Protein 7LHU (pdb70)

Structure (mmCIF, N/CA/C/O backbone):
data_7LHU
#
_entry.id   7LHU
#
_cell.length_a   77.700
_cell.length_b   77.700
_cell.length_c   206.363
_cell.angle_alpha   90.000
_cell.angle_beta   90.000
_cell.angle_gamma   90.000
#
_symmetry.space_group_name_H-M   'P 43 21 2'
#
loop_
_entity.id
_entity.type
_entity.pdbx_description
1 polymer 'Phosphoadenosine phosphosulfate reductase'
2 non-polymer 'IRON/SULFUR CLUSTER'
3 non-polymer '2-(N-MORPHOLINO)-ETHANESULFONIC ACID'
4 non-polymer 'ADENOSINE MONOPHOSPHATE'
5 water water
#
loop_
_atom_site.group_PDB
_atom_site.id
_atom_site.type_symbol
_atom_site.label_atom_id
_atom_site.label_alt_id
_atom_site.label_comp_id
_atom_site.label_asym_id
_atom_site.label_entity_id
_atom_site.label_seq_id
_atom_site.pdbx_PDB_ins_code
_atom_site.Cartn_x
_atom_site.Cartn_y
_atom_site.Cartn_z
_atom_site.occupancy
_atom_site.B_iso_or_equiv
_atom_site.auth_seq_id
_atom_site.auth_comp_id
_atom_site.auth_asym_id
_atom_site.auth_atom_id
_atom_site.pdbx_PDB_model_num
ATOM 1 N N . THR A 1 5 ? 103.612 35.911 204.483 1.00 113.45 5 THR A N 1
ATOM 2 C CA . THR A 1 5 ? 104.977 35.403 204.561 1.00 116.34 5 THR A CA 1
ATOM 3 C C . THR A 1 5 ? 105.172 34.567 205.822 1.00 120.00 5 THR A C 1
ATOM 4 O O . THR A 1 5 ? 106.253 34.030 206.062 1.00 123.14 5 THR A O 1
ATOM 6 N N . THR A 1 6 ? 104.113 34.466 206.630 1.00 112.48 6 THR A N 1
ATOM 7 C CA . THR A 1 6 ? 104.151 33.678 207.856 1.00 114.75 6 THR A CA 1
ATOM 8 C C . THR A 1 6 ? 102.856 32.899 208.063 1.00 113.16 6 THR A C 1
ATOM 9 O O . THR A 1 6 ? 102.467 32.627 209.205 1.00 110.31 6 THR A O 1
ATOM 13 N N . ARG A 1 7 ? 102.180 32.532 206.976 1.00 111.46 7 ARG A N 1
ATOM 14 C CA . ARG A 1 7 ? 100.968 31.729 207.034 1.00 107.05 7 ARG A CA 1
ATOM 15 C C . ARG A 1 7 ? 101.080 30.578 206.043 1.00 106.19 7 ARG A C 1
ATOM 16 O O . ARG A 1 7 ? 101.708 30.706 204.988 1.00 107.39 7 ARG A O 1
ATOM 24 N N . LEU A 1 8 ? 100.475 29.448 206.400 1.00 101.13 8 LEU A N 1
ATOM 25 C CA . LEU A 1 8 ? 100.456 28.291 205.519 1.00 97.95 8 LEU A CA 1
ATOM 26 C C . LEU A 1 8 ? 99.656 28.592 204.252 1.00 97.97 8 LEU A C 1
ATOM 27 O O . LEU A 1 8 ? 98.799 29.479 204.217 1.00 96.96 8 LEU A O 1
ATOM 32 N N . THR A 1 9 ? 99.955 27.836 203.198 1.00 98.07 9 THR A N 1
ATOM 33 C CA . THR A 1 9 ? 99.300 28.038 201.913 1.00 95.47 9 THR A CA 1
ATOM 34 C C . THR A 1 9 ? 97.814 27.705 202.010 1.00 95.88 9 THR A C 1
ATOM 35 O O . THR A 1 9 ? 97.388 26.889 202.832 1.00 97.54 9 THR A O 1
ATOM 39 N N . GLU A 1 10 ? 97.023 28.353 201.153 1.00 94.76 10 GLU A N 1
ATOM 40 C CA . GLU A 1 10 ? 95.573 28.166 201.189 1.00 93.34 10 GLU A CA 1
ATOM 41 C C . GLU A 1 10 ? 95.149 26.723 200.946 1.00 93.04 10 GLU A C 1
ATOM 42 O O . GLU A 1 10 ? 94.273 26.233 201.681 1.00 92.28 10 GLU A O 1
ATOM 48 N N . PRO A 1 11 ? 95.688 25.993 199.959 1.00 93.09 11 PRO A N 1
ATOM 49 C CA . PRO A 1 11 ? 95.310 24.573 199.847 1.00 93.55 11 PRO A CA 1
ATOM 50 C C . PRO A 1 11 ? 95.702 23.763 201.069 1.00 92.56 11 PRO A C 1
ATOM 51 O O . PRO A 1 11 ? 94.935 22.896 201.509 1.00 91.70 11 PRO A O 1
ATOM 55 N N . GLN A 1 12 ? 96.883 24.030 201.634 1.00 91.93 12 GLN A N 1
ATOM 56 C CA . GLN A 1 12 ? 97.288 23.352 202.860 1.00 91.97 12 GLN A CA 1
ATOM 57 C C . GLN A 1 12 ? 96.320 23.655 203.995 1.00 90.86 12 GLN A C 1
ATOM 58 O O . GLN A 1 12 ? 95.945 22.758 204.759 1.00 88.86 12 GLN A O 1
ATOM 64 N N . LEU A 1 13 ? 95.895 24.913 204.110 1.00 90.54 13 LEU A N 1
ATOM 65 C CA . LEU A 1 13 ? 94.962 25.285 205.165 1.00 90.08 13 LEU A CA 1
ATOM 66 C C . LEU A 1 13 ? 93.614 24.603 204.969 1.00 91.14 13 LEU A C 1
ATOM 67 O O . LEU A 1 13 ? 92.998 24.145 205.938 1.00 93.32 13 LEU A O 1
ATOM 72 N N . ARG A 1 14 ? 93.147 24.510 203.722 1.00 93.02 14 ARG A N 1
ATOM 73 C CA . ARG A 1 14 ? 91.880 23.836 203.456 1.00 92.55 14 ARG A CA 1
ATOM 74 C C . ARG A 1 14 ? 91.961 22.354 203.794 1.00 91.60 14 ARG A C 1
ATOM 75 O O . ARG A 1 14 ? 91.033 21.794 204.391 1.00 92.10 14 ARG A O 1
ATOM 83 N N . GLU A 1 15 ? 93.066 21.701 203.422 1.00 96.81 15 GLU A N 1
ATOM 84 C CA . GLU A 1 15 ? 93.226 20.286 203.746 1.00 97.90 15 GLU A CA 1
ATOM 85 C C . GLU A 1 15 ? 93.307 20.074 205.253 1.00 98.64 15 GLU A C 1
ATOM 86 O O . GLU A 1 15 ? 92.729 19.116 205.785 1.00 98.11 15 GLU A O 1
ATOM 92 N N . LEU A 1 16 ? 94.016 20.960 205.960 1.00 94.40 16 LEU A N 1
ATOM 93 C CA . LEU A 1 16 ? 94.105 20.842 207.411 1.00 92.94 16 LEU A CA 1
ATOM 94 C C . LEU A 1 16 ? 92.743 21.035 208.062 1.00 92.46 16 LEU A C 1
ATOM 95 O O . LEU A 1 16 ? 92.390 20.313 209.000 1.00 94.32 16 LEU A O 1
ATOM 100 N N . ALA A 1 17 ? 91.960 21.998 207.571 1.00 92.56 17 ALA A N 1
ATOM 101 C CA . ALA A 1 17 ? 90.624 22.210 208.116 1.00 92.86 17 ALA A CA 1
ATOM 102 C C . ALA A 1 17 ? 89.725 21.008 207.857 1.00 94.12 17 ALA A C 1
ATOM 103 O O . ALA A 1 17 ? 88.959 20.596 208.736 1.00 96.12 17 ALA A O 1
ATOM 105 N N . ALA A 1 18 ? 89.813 20.426 206.659 1.00 96.84 18 ALA A N 1
ATOM 106 C CA . ALA A 1 18 ? 89.015 19.243 206.352 1.00 100.43 18 ALA A CA 1
ATOM 107 C C . ALA A 1 18 ? 89.387 18.078 207.261 1.00 102.59 18 ALA A C 1
ATOM 108 O O . ALA A 1 18 ? 88.512 17.400 207.816 1.00 104.27 18 ALA A O 1
ATOM 110 N N . ARG A 1 19 ? 90.690 17.834 207.433 1.00 104.94 19 ARG A N 1
ATOM 111 C CA . ARG A 1 19 ? 91.123 16.739 208.294 1.00 105.59 19 ARG A CA 1
ATOM 112 C C . ARG A 1 19 ? 90.721 16.978 209.744 1.00 105.77 19 ARG A C 1
ATOM 113 O O . ARG A 1 19 ? 90.316 16.044 210.444 1.00 105.55 19 ARG A O 1
ATOM 121 N N . GLY A 1 20 ? 90.823 18.222 210.213 1.00 103.14 20 GLY A N 1
ATOM 122 C CA . GLY A 1 20 ? 90.414 18.518 211.575 1.00 103.72 20 GLY A CA 1
ATOM 123 C C . GLY A 1 20 ? 88.925 18.328 211.790 1.00 105.05 20 GLY A C 1
ATOM 124 O O . GLY A 1 20 ? 88.502 17.791 212.817 1.00 105.53 20 GLY A O 1
ATOM 125 N N . ALA A 1 21 ? 88.110 18.759 210.824 1.00 105.81 21 ALA A N 1
ATOM 126 C CA . ALA A 1 21 ? 86.669 18.568 210.939 1.00 102.82 21 ALA A CA 1
ATOM 127 C C . ALA A 1 21 ? 86.302 17.091 210.897 1.00 102.54 21 ALA A C 1
ATOM 128 O O . ALA A 1 21 ? 85.380 16.655 211.596 1.00 102.71 21 ALA A O 1
ATOM 130 N N . ALA A 1 22 ? 87.018 16.302 210.093 1.00 105.05 22 ALA A N 1
ATOM 131 C CA . ALA A 1 22 ? 86.690 14.885 209.978 1.00 106.70 22 ALA A CA 1
ATOM 132 C C . ALA A 1 22 ? 87.143 14.092 211.199 1.00 106.80 22 ALA A C 1
ATOM 133 O O . ALA A 1 22 ? 86.418 13.210 211.673 1.00 104.26 22 ALA A O 1
ATOM 135 N N . GLU A 1 23 ? 88.334 14.391 211.720 1.00 111.53 23 GLU A N 1
ATOM 136 C CA . GLU A 1 23 ? 88.901 13.604 212.809 1.00 112.18 23 GLU A CA 1
ATOM 137 C C . GLU A 1 23 ? 88.338 13.998 214.170 1.00 110.81 23 GLU A C 1
ATOM 138 O O . GLU A 1 23 ? 88.229 13.146 215.059 1.00 109.75 23 GLU A O 1
ATOM 144 N N . LEU A 1 24 ? 87.965 15.266 214.353 1.00 108.10 24 LEU A N 1
ATOM 145 C CA . LEU A 1 24 ? 87.470 15.755 215.633 1.00 108.07 24 LEU A CA 1
ATOM 146 C C . LEU A 1 24 ? 85.947 15.759 215.700 1.00 108.83 24 LEU A C 1
ATOM 147 O O . LEU A 1 24 ? 85.358 16.582 216.409 1.00 108.45 24 LEU A O 1
ATOM 152 N N . ASP A 1 25 ? 85.297 14.856 214.971 1.00 110.96 25 ASP A N 1
ATOM 153 C CA . ASP A 1 25 ? 83.841 14.809 214.951 1.00 110.64 25 ASP A CA 1
ATOM 154 C C . ASP A 1 25 ? 83.317 14.348 216.306 1.00 110.86 25 ASP A C 1
ATOM 155 O O . ASP A 1 25 ? 83.564 13.211 216.724 1.00 111.99 25 ASP A O 1
ATOM 160 N N . GLY A 1 26 ? 82.600 15.231 216.994 1.00 108.67 26 GLY A N 1
ATOM 161 C CA . GLY A 1 26 ? 82.052 14.891 218.291 1.00 108.23 26 GLY A CA 1
ATOM 162 C C . GLY A 1 26 ? 83.047 14.928 219.427 1.00 110.37 26 GLY A C 1
ATOM 163 O O . GLY A 1 26 ? 82.867 14.218 220.422 1.00 111.38 26 GLY A O 1
ATOM 164 N N . ALA A 1 27 ? 84.096 15.733 219.308 1.00 106.38 27 ALA A N 1
ATOM 165 C CA . ALA A 1 27 ? 85.128 15.821 220.328 1.00 106.80 27 ALA A CA 1
ATOM 166 C C . ALA A 1 27 ? 84.823 16.954 221.303 1.00 107.43 27 ALA A C 1
ATOM 167 O O . ALA A 1 27 ? 84.050 17.870 221.012 1.00 106.06 27 ALA A O 1
ATOM 169 N N . THR A 1 28 ? 85.445 16.879 222.477 1.00 105.02 28 THR A N 1
ATOM 170 C CA . THR A 1 28 ? 85.267 17.916 223.479 1.00 103.77 28 THR A CA 1
ATOM 171 C C . THR A 1 28 ? 86.068 19.162 223.103 1.00 102.95 28 THR A C 1
ATOM 172 O O . THR A 1 28 ? 86.950 19.132 222.242 1.00 102.50 28 THR A O 1
ATOM 176 N N . ALA A 1 29 ? 85.749 20.272 223.775 1.00 100.26 29 ALA A N 1
ATOM 177 C CA . ALA A 1 29 ? 86.420 21.535 223.479 1.00 100.36 29 ALA A CA 1
ATOM 178 C C . ALA A 1 29 ? 87.911 21.456 223.779 1.00 101.19 29 ALA A C 1
ATOM 179 O O . ALA A 1 29 ? 88.737 21.978 223.019 1.00 103.26 29 ALA A O 1
ATOM 181 N N . THR A 1 30 ? 88.275 20.806 224.886 1.00 103.51 30 THR A N 1
ATOM 182 C CA . THR A 1 30 ? 89.685 20.684 225.234 1.00 105.71 30 THR A CA 1
ATOM 183 C C . THR A 1 30 ? 90.437 19.848 224.204 1.00 105.21 30 THR A C 1
ATOM 184 O O . THR A 1 30 ? 91.598 20.137 223.896 1.00 108.24 30 THR A O 1
ATOM 188 N N . ASP A 1 31 ? 89.790 18.820 223.646 1.00 105.38 31 ASP A N 1
ATOM 189 C CA . ASP A 1 31 ? 90.431 18.029 222.598 1.00 107.23 31 ASP A CA 1
ATOM 190 C C . ASP A 1 31 ? 90.680 18.866 221.349 1.00 107.95 31 ASP A C 1
ATOM 191 O O . ASP A 1 31 ? 91.747 18.767 220.729 1.00 109.81 31 ASP A O 1
ATOM 196 N N . MET A 1 32 ? 89.710 19.702 220.971 1.00 102.63 32 MET A N 1
ATOM 197 C CA . MET A 1 32 ? 89.887 20.567 219.810 1.00 99.61 32 MET A CA 1
ATOM 198 C C . MET A 1 32 ? 91.003 21.576 220.043 1.00 102.55 32 MET A C 1
ATOM 199 O O . MET A 1 32 ? 91.805 21.847 219.140 1.00 104.32 32 MET A O 1
ATOM 204 N N . LEU A 1 33 ? 91.081 22.131 221.254 1.00 99.66 33 LEU A N 1
ATOM 205 C CA . LEU A 1 33 ? 92.151 23.077 221.555 1.00 99.53 33 LEU A CA 1
ATOM 206 C C . LEU A 1 33 ? 93.514 22.394 221.561 1.00 100.84 33 LEU A C 1
ATOM 207 O O . LEU A 1 33 ? 94.504 22.973 221.101 1.00 100.07 33 LEU A O 1
ATOM 212 N N . ARG A 1 34 ? 93.587 21.164 222.076 1.00 101.28 34 ARG A N 1
ATOM 213 C CA . ARG A 1 34 ? 94.843 20.422 222.037 1.00 102.53 34 ARG A CA 1
ATOM 214 C C . ARG A 1 34 ? 95.267 20.133 220.603 1.00 104.57 34 ARG A C 1
ATOM 215 O O . ARG A 1 34 ? 96.451 20.241 220.264 1.00 107.59 34 ARG A O 1
ATOM 223 N N . TRP A 1 35 ? 94.312 19.765 219.744 1.00 102.06 35 TRP A N 1
ATOM 224 C CA . TRP A 1 35 ? 94.637 19.543 218.339 1.00 101.08 35 TRP A CA 1
ATOM 225 C C . TRP A 1 35 ? 95.136 20.824 217.682 1.00 102.65 35 TRP A C 1
ATOM 226 O O . TRP A 1 35 ? 96.127 20.806 216.940 1.00 106.48 35 TRP A O 1
ATOM 237 N N . THR A 1 36 ? 94.461 21.946 217.946 1.00 97.81 36 THR A N 1
ATOM 238 C CA . THR A 1 36 ? 94.899 23.224 217.393 1.00 96.56 36 THR A CA 1
ATOM 239 C C . THR A 1 36 ? 96.304 23.578 217.866 1.00 102.16 36 THR A C 1
ATOM 240 O O . THR A 1 36 ? 97.133 24.048 217.077 1.00 106.87 36 THR A O 1
ATOM 244 N N . ASP A 1 37 ? 96.595 23.345 219.148 1.00 99.50 37 ASP A N 1
ATOM 245 C CA . ASP A 1 37 ? 97.913 23.674 219.677 1.00 100.26 37 ASP A CA 1
ATOM 246 C C . ASP A 1 37 ? 98.986 22.775 219.078 1.00 100.20 37 ASP A C 1
ATOM 247 O O . ASP A 1 37 ? 100.091 23.238 218.772 1.00 102.90 37 ASP A O 1
ATOM 252 N N . GLU A 1 38 ? 98.678 21.489 218.896 1.00 98.46 38 GLU A N 1
ATOM 253 C CA . GLU A 1 38 ? 99.667 20.576 218.335 1.00 98.48 38 GLU A CA 1
ATOM 254 C C . GLU A 1 38 ? 99.899 20.846 216.856 1.00 97.77 38 GLU A C 1
ATOM 255 O O . GLU A 1 38 ? 101.000 20.603 216.351 1.00 98.96 38 GLU A O 1
ATOM 257 N N . THR A 1 39 ? 98.891 21.358 216.150 1.00 97.72 39 THR A N 1
ATOM 258 C CA . THR A 1 39 ? 99.041 21.604 214.722 1.00 99.21 39 THR A CA 1
ATOM 259 C C . THR A 1 39 ? 99.629 22.975 214.411 1.00 100.86 39 THR A C 1
ATOM 260 O O . THR A 1 39 ? 100.326 23.123 213.400 1.00 101.86 39 THR A O 1
ATOM 264 N N . PHE A 1 40 ? 99.392 23.978 215.259 1.00 100.94 40 PHE A N 1
ATOM 265 C CA . PHE A 1 40 ? 99.832 25.337 214.963 1.00 100.34 40 PHE A CA 1
ATOM 266 C C . PHE A 1 40 ? 100.649 25.927 216.110 1.00 102.85 40 PHE A C 1
ATOM 267 O O . PHE A 1 40 ? 100.601 27.136 216.354 1.00 101.02 40 PHE A O 1
ATOM 275 N N . GLY A 1 41 ? 101.406 25.090 216.816 1.00 105.37 41 GLY A N 1
ATOM 276 C CA . GLY A 1 41 ? 102.183 25.544 217.954 1.00 105.47 41 GLY A CA 1
ATOM 277 C C . GLY A 1 41 ? 103.439 26.331 217.634 1.00 108.61 41 GLY A C 1
ATOM 278 O O . GLY A 1 41 ? 103.531 27.519 217.958 1.00 112.05 41 GLY A O 1
ATOM 279 N N . ASP A 1 42 ? 104.412 25.686 216.995 1.00 105.88 42 ASP A N 1
ATOM 280 C CA . ASP A 1 42 ? 105.702 26.296 216.719 1.00 107.30 42 ASP A CA 1
ATOM 281 C C . ASP A 1 42 ? 105.779 26.765 215.267 1.00 108.61 42 ASP A C 1
ATOM 282 O O . ASP A 1 42 ? 104.821 26.658 214.496 1.00 107.30 42 ASP A O 1
ATOM 284 N N . ILE A 1 43 ? 106.948 27.289 214.900 1.00 107.35 43 ILE A N 1
ATOM 285 C CA . ILE A 1 43 ? 107.213 27.822 213.564 1.00 106.37 43 ILE A CA 1
ATOM 286 C C . ILE A 1 43 ? 106.194 28.895 213.190 1.00 104.66 43 ILE A C 1
ATOM 287 O O . ILE A 1 43 ? 105.980 29.849 213.938 1.00 102.80 43 ILE A O 1
ATOM 289 N N . TRP A 1 56 ? 106.317 32.915 224.372 1.00 124.96 56 TRP A N 1
ATOM 290 C CA . TRP A 1 56 ? 105.184 32.102 223.947 1.00 125.82 56 TRP A CA 1
ATOM 291 C C . TRP A 1 56 ? 104.293 32.876 222.978 1.00 125.45 56 TRP A C 1
ATOM 292 O O . TRP A 1 56 ? 103.228 32.399 222.583 1.00 122.82 56 TRP A O 1
ATOM 294 N N . THR A 1 57 ? 104.730 34.079 222.610 1.00 126.96 57 THR A N 1
ATOM 295 C CA . THR A 1 57 ? 104.087 34.851 221.556 1.00 125.68 57 THR A CA 1
ATOM 296 C C . THR A 1 57 ? 104.661 34.493 220.186 1.00 126.87 57 THR A C 1
ATOM 297 O O . THR A 1 57 ? 104.375 35.169 219.191 1.00 125.78 57 THR A O 1
ATOM 301 N N . THR A 1 58 ? 105.450 33.419 220.116 1.00 125.41 58 THR A N 1
ATOM 302 C CA . THR A 1 58 ? 105.867 32.817 218.857 1.00 124.45 58 THR A CA 1
ATOM 303 C C . THR A 1 58 ? 104.865 31.779 218.370 1.00 120.55 58 THR A C 1
ATOM 304 O O . THR A 1 58 ? 105.244 30.814 217.692 1.00 116.08 58 THR A O 1
ATOM 308 N N . CYS A 1 59 ? 103.593 31.958 218.711 1.00 116.35 59 CYS A N 1
ATOM 309 C CA . CYS A 1 59 ? 102.534 31.014 218.395 1.00 111.25 59 CYS A CA 1
ATOM 310 C C . CYS A 1 59 ? 101.921 31.337 217.038 1.00 108.27 59 CYS A C 1
ATOM 311 O O . CYS A 1 59 ? 101.966 32.477 216.568 1.00 108.42 59 CYS A O 1
ATOM 314 N N . ASN A 1 60 ? 101.345 30.314 216.406 1.00 104.40 60 ASN A N 1
ATOM 315 C CA . ASN A 1 60 ? 100.761 30.448 215.078 1.00 102.94 60 ASN A CA 1
ATOM 316 C C . ASN A 1 60 ? 99.248 30.254 215.083 1.00 98.45 60 ASN A C 1
ATOM 317 O O . ASN A 1 60 ? 98.663 29.931 214.045 1.00 96.03 60 ASN A O 1
ATOM 322 N N . TYR A 1 61 ? 98.604 30.452 216.230 1.00 100.41 61 TYR A N 1
ATOM 323 C CA . TYR A 1 61 ? 97.151 30.471 216.309 1.00 97.30 61 TYR A CA 1
ATOM 324 C C . TYR A 1 61 ? 96.743 31.370 217.464 1.00 99.40 61 TYR A C 1
ATOM 325 O O . TYR A 1 61 ? 97.431 31.429 218.487 1.00 104.68 61 TYR A O 1
ATOM 334 N N . VAL A 1 62 ? 95.625 32.075 217.291 1.00 98.55 62 VAL A N 1
ATOM 335 C CA . VAL A 1 62 ? 95.187 33.089 218.238 1.00 98.68 62 VAL A CA 1
ATOM 336 C C . VAL A 1 62 ? 93.733 32.822 218.608 1.00 98.12 62 VAL A C 1
ATOM 337 O O . VAL A 1 62 ? 92.997 32.142 217.891 1.00 95.99 62 VAL A O 1
ATOM 341 N N . VAL A 1 63 ? 93.328 33.368 219.753 1.00 98.95 63 VAL A N 1
ATOM 342 C CA . VAL A 1 63 ? 91.976 33.220 220.273 1.00 95.00 63 VAL A CA 1
ATOM 343 C C . VAL A 1 63 ? 91.314 34.590 220.293 1.00 94.91 63 VAL A C 1
ATOM 344 O O . VAL A 1 63 ? 91.965 35.599 220.581 1.00 98.26 63 VAL A O 1
ATOM 348 N N . ALA A 1 64 ? 90.021 34.627 219.980 1.00 94.42 64 ALA A N 1
ATOM 349 C CA . ALA A 1 64 ? 89.248 35.861 219.964 1.00 95.22 64 ALA A CA 1
ATOM 350 C C . ALA A 1 64 ? 88.149 35.776 221.011 1.00 97.37 64 ALA A C 1
ATOM 351 O O . ALA A 1 64 ? 87.373 34.814 221.023 1.00 99.78 64 ALA A O 1
ATOM 353 N N . SER A 1 65 ? 88.083 36.779 221.885 1.00 97.64 65 SER A N 1
ATOM 354 C CA . SER A 1 65 ? 87.103 36.802 222.963 1.00 99.14 65 SER A CA 1
ATOM 355 C C . SER A 1 65 ? 86.515 38.198 223.090 1.00 98.19 65 SER A C 1
ATOM 356 O O . SER A 1 65 ? 87.255 39.185 223.117 1.00 99.02 65 SER A O 1
ATOM 359 N N . ASN A 1 66 ? 85.187 38.275 223.182 1.00 96.16 66 ASN A N 1
ATOM 360 C CA . ASN A 1 66 ? 84.491 39.544 223.349 1.00 95.42 66 ASN A CA 1
ATOM 361 C C . ASN A 1 66 ? 84.485 40.029 224.794 1.00 97.16 66 ASN A C 1
ATOM 362 O O . ASN A 1 66 ? 83.801 41.014 225.096 1.00 99.21 66 ASN A O 1
ATOM 367 N N . MET A 1 67 ? 85.219 39.353 225.680 1.00 95.54 67 MET A N 1
ATOM 368 C CA . MET A 1 67 ? 85.350 39.738 227.086 1.00 95.35 67 MET A CA 1
ATOM 369 C C . MET A 1 67 ? 84.009 39.722 227.815 1.00 96.19 67 MET A C 1
ATOM 370 O O . MET A 1 67 ? 83.761 40.543 228.701 1.00 97.49 67 MET A O 1
ATOM 375 N N . ALA A 1 68 ? 83.134 38.788 227.446 1.00 96.90 68 ALA A N 1
ATOM 376 C CA . ALA A 1 68 ? 81.910 38.557 228.202 1.00 98.79 68 ALA A CA 1
ATOM 377 C C . ALA A 1 68 ? 82.111 37.551 229.326 1.00 100.74 68 ALA A C 1
ATOM 378 O O . ALA A 1 68 ? 81.423 37.629 230.351 1.00 102.05 68 ALA A O 1
ATOM 380 N N . ASP A 1 69 ? 83.040 36.614 229.153 1.00 101.07 69 ASP A N 1
ATOM 381 C CA . ASP A 1 69 ? 83.410 35.652 230.181 1.00 98.18 69 ASP A CA 1
ATOM 382 C C . ASP A 1 69 ? 84.724 35.008 229.767 1.00 98.86 69 ASP A C 1
ATOM 383 O O . ASP A 1 69 ? 85.112 35.051 228.596 1.00 100.46 69 ASP A O 1
ATOM 388 N N . ALA A 1 70 ? 85.402 34.404 230.742 1.00 95.48 70 ALA A N 1
ATOM 389 C CA . ALA A 1 70 ? 86.719 33.819 230.525 1.00 95.46 70 ALA A CA 1
ATOM 390 C C . ALA A 1 70 ? 86.670 32.304 230.357 1.00 95.67 70 ALA A C 1
ATOM 391 O O . ALA A 1 70 ? 87.614 31.610 230.745 1.00 95.29 70 ALA A O 1
ATOM 393 N N . VAL A 1 71 ? 85.588 31.774 229.784 1.00 95.34 71 VAL A N 1
ATOM 394 C CA . VAL A 1 71 ? 85.483 30.330 229.582 1.00 92.67 71 VAL A CA 1
ATOM 395 C C . VAL A 1 71 ? 86.495 29.862 228.542 1.00 97.16 71 VAL A C 1
ATOM 396 O O . VAL A 1 71 ? 87.376 29.039 228.826 1.00 98.14 71 VAL A O 1
ATOM 400 N N . LEU A 1 72 ? 86.375 30.380 227.317 1.00 97.05 72 LEU A N 1
ATOM 401 C CA . LEU A 1 72 ? 87.312 30.017 226.261 1.00 94.92 72 LEU A CA 1
ATOM 402 C C . LEU A 1 72 ? 88.734 30.426 226.620 1.00 93.57 72 LEU A C 1
ATOM 403 O O . LEU A 1 72 ? 89.693 29.715 226.298 1.00 94.68 72 LEU A O 1
ATOM 408 N N . VAL A 1 73 ? 88.887 31.562 227.303 1.00 87.47 73 VAL A N 1
ATOM 409 C CA . VAL A 1 73 ? 90.217 32.015 227.702 1.00 91.67 73 VAL A CA 1
ATOM 410 C C . VAL A 1 73 ? 90.835 31.033 228.690 1.00 96.11 73 VAL A C 1
ATOM 411 O O . VAL A 1 73 ? 92.009 30.661 228.571 1.00 98.35 73 VAL A O 1
ATOM 415 N N . ASP A 1 74 ? 90.050 30.598 229.679 1.00 97.88 74 ASP A N 1
ATOM 416 C CA . ASP A 1 74 ? 90.555 29.630 230.649 1.00 99.88 74 ASP A CA 1
ATOM 417 C C . ASP A 1 74 ? 90.906 28.310 229.978 1.00 97.93 74 ASP A C 1
ATOM 418 O O . ASP A 1 74 ? 91.936 27.702 230.293 1.00 101.59 74 ASP A O 1
ATOM 423 N N . LEU A 1 75 ? 90.066 27.851 229.047 1.00 96.54 75 LEU A N 1
ATOM 424 C CA . LEU A 1 75 ? 90.353 26.601 228.350 1.00 97.50 75 LEU A CA 1
ATOM 425 C C . LEU A 1 75 ? 91.650 26.703 227.551 1.00 99.83 75 LEU A C 1
ATOM 426 O O . LEU A 1 75 ? 92.513 25.817 227.625 1.00 99.34 75 LEU A O 1
ATOM 431 N N . ALA A 1 76 ? 91.812 27.792 226.795 1.00 96.85 76 ALA A N 1
ATOM 432 C CA . ALA A 1 76 ? 93.011 27.960 225.981 1.00 96.70 76 ALA A CA 1
ATOM 433 C C . ALA A 1 76 ? 94.258 28.098 226.846 1.00 100.12 76 ALA A C 1
ATOM 434 O O . ALA A 1 76 ? 95.328 27.597 226.482 1.00 103.13 76 ALA A O 1
ATOM 436 N N . ALA A 1 77 ? 94.143 28.769 227.996 1.00 98.32 77 ALA A N 1
ATOM 437 C CA . ALA A 1 77 ? 95.295 28.898 228.881 1.00 99.98 77 ALA A CA 1
ATOM 438 C C . ALA A 1 77 ? 95.637 27.575 229.554 1.00 99.26 77 ALA A C 1
ATOM 439 O O . ALA A 1 77 ? 96.815 27.300 229.812 1.00 98.68 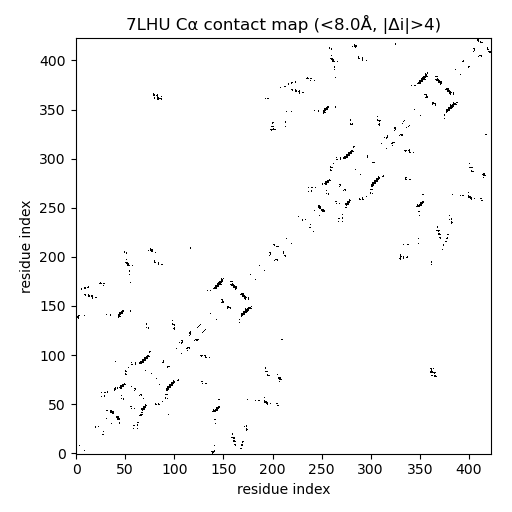77 ALA A O 1
ATOM 441 N N . LYS A 1 78 ? 94.632 26.743 229.841 1.00 100.03 78 LYS A N 1
ATOM 442 C CA . LYS A 1 78 ? 94.909 25.435 230.422 1.00 99.55 78 LYS A CA 1
ATOM 443 C C . LYS A 1 78 ? 95.519 24.493 229.394 1.00 101.75 78 LYS A C 1
ATOM 444 O O . LYS A 1 78 ? 96.289 23.596 229.757 1.00 101.62 78 LYS A O 1
ATOM 450 N N . VAL A 1 79 ? 95.192 24.677 228.117 1.00 103.61 79 VAL A N 1
ATOM 451 C CA . VAL A 1 79 ? 95.816 23.869 227.075 1.00 100.86 79 VAL A CA 1
ATOM 452 C C . VAL A 1 79 ? 97.138 24.478 226.610 1.00 100.85 79 VAL A C 1
ATOM 453 O O . VAL A 1 79 ? 98.077 23.744 226.284 1.00 102.14 79 VAL A O 1
ATOM 457 N N . ARG A 1 80 ? 97.247 25.806 226.605 1.00 100.78 80 ARG A N 1
ATOM 458 C CA . ARG A 1 80 ? 98.459 26.491 226.157 1.00 100.98 80 ARG A CA 1
ATOM 459 C C . ARG A 1 80 ? 98.630 27.755 226.987 1.00 105.00 80 ARG A C 1
ATOM 460 O O . ARG A 1 80 ? 97.978 28.777 226.725 1.00 105.39 80 ARG A O 1
ATOM 468 N N . PRO A 1 81 ? 99.480 27.721 228.011 1.00 104.19 81 PRO A N 1
ATOM 469 C CA . PRO A 1 81 ? 99.757 28.943 228.773 1.00 106.05 81 PRO A CA 1
ATOM 470 C C . PRO A 1 81 ? 100.470 29.975 227.913 1.00 108.35 81 PRO A C 1
ATOM 471 O O . PRO A 1 81 ? 101.214 29.643 226.987 1.00 111.52 81 PRO A O 1
ATOM 475 N N . GLY A 1 82 ? 100.232 31.245 228.234 1.00 105.98 82 GLY A N 1
ATOM 476 C CA . GLY A 1 82 ? 100.816 32.318 227.455 1.00 108.05 82 GLY A CA 1
ATOM 477 C C . GLY A 1 82 ? 100.272 32.439 226.052 1.00 108.34 82 GLY A C 1
ATOM 478 O O . GLY A 1 82 ? 100.902 33.078 225.205 1.00 109.78 82 GLY A O 1
ATOM 479 N N . VAL A 1 83 ? 99.122 31.835 225.780 1.00 104.17 83 VAL A N 1
ATOM 480 C CA . VAL A 1 83 ? 98.529 31.897 224.439 1.00 103.66 83 VAL A CA 1
ATOM 481 C C . VAL A 1 83 ? 98.107 33.332 224.148 1.00 105.57 83 VAL A C 1
ATOM 482 O O . VAL A 1 83 ? 97.731 34.065 225.082 1.00 107.27 83 VAL A O 1
ATOM 486 N N . PRO A 1 84 ? 98.215 33.806 222.907 1.00 104.94 84 PRO A N 1
ATOM 487 C CA . PRO A 1 84 ? 97.712 35.147 222.593 1.00 104.50 84 PRO A CA 1
ATOM 488 C C . PRO A 1 84 ? 96.208 35.148 222.373 1.00 101.64 84 PRO A C 1
ATOM 489 O O . PRO A 1 84 ? 95.636 34.211 221.810 1.00 99.55 84 PRO A O 1
ATOM 493 N N . VAL A 1 85 ? 95.569 36.220 222.835 1.00 103.09 85 VAL A N 1
ATOM 494 C CA . VAL A 1 85 ? 94.137 36.430 222.658 1.00 97.48 85 VAL A CA 1
ATOM 495 C C . VAL A 1 85 ? 93.928 37.875 222.231 1.00 96.17 85 VAL A C 1
ATOM 496 O O . VAL A 1 85 ? 94.502 38.790 222.828 1.00 99.54 85 VAL A O 1
ATOM 500 N N . ILE A 1 86 ? 93.094 38.084 221.222 1.00 98.10 86 ILE A N 1
ATOM 501 C CA . ILE A 1 86 ? 92.836 39.416 220.687 1.00 101.21 86 ILE A CA 1
ATOM 502 C C . ILE A 1 86 ? 91.489 39.911 221.190 1.00 99.81 86 ILE A C 1
ATOM 503 O O . ILE A 1 86 ? 90.543 39.138 221.384 1.00 97.69 86 ILE A O 1
ATOM 508 N N . PHE A 1 87 ? 91.407 41.220 221.417 1.00 99.91 87 PHE A N 1
ATOM 509 C CA . PHE A 1 87 ? 90.162 41.881 221.786 1.00 98.26 87 PHE A CA 1
ATOM 510 C C . PHE A 1 87 ? 89.987 43.107 220.904 1.00 98.63 87 PHE A C 1
ATOM 511 O O . PHE A 1 87 ? 90.867 43.975 220.861 1.00 100.50 87 PHE A O 1
ATOM 519 N N . LEU A 1 88 ? 88.863 43.167 220.191 1.00 96.10 88 LEU A N 1
ATOM 520 C CA . LEU A 1 88 ? 88.582 44.249 219.248 1.00 97.27 88 LEU A CA 1
ATOM 521 C C . LEU A 1 88 ? 88.071 45.455 220.024 1.00 98.82 88 LEU A C 1
ATOM 522 O O . LEU A 1 88 ? 86.900 45.517 220.407 1.00 101.99 88 LEU A O 1
ATOM 527 N N . ASP A 1 89 ? 88.955 46.424 220.254 1.00 99.69 89 ASP A N 1
ATOM 528 C CA . ASP A 1 89 ? 88.621 47.633 221.006 1.00 102.20 89 ASP A CA 1
ATOM 529 C C . ASP A 1 89 ? 88.107 48.669 220.015 1.00 102.10 89 ASP A C 1
ATOM 530 O O . ASP A 1 89 ? 88.859 49.501 219.503 1.00 104.80 89 ASP A O 1
ATOM 535 N N . THR A 1 90 ? 86.804 48.614 219.738 1.00 99.23 90 THR A N 1
ATOM 536 C CA . THR A 1 90 ? 86.191 49.549 218.802 1.00 102.01 90 THR A CA 1
ATOM 537 C C . THR A 1 90 ? 86.127 50.973 219.337 1.00 103.16 90 THR A C 1
ATOM 538 O O . THR A 1 90 ? 85.801 51.886 218.571 1.00 101.59 90 THR A O 1
ATOM 542 N N . GLY A 1 91 ? 86.433 51.187 220.617 1.00 106.80 91 GLY A N 1
ATOM 543 C CA . GLY A 1 91 ? 86.309 52.485 221.235 1.00 105.90 91 GLY A CA 1
ATOM 544 C C . GLY A 1 91 ? 84.929 52.806 221.767 1.00 104.58 91 GLY A C 1
ATOM 545 O O . GLY A 1 91 ? 84.793 53.735 222.571 1.00 106.78 91 GLY A O 1
ATOM 546 N N . TYR A 1 92 ? 83.903 52.071 221.340 1.00 104.87 92 TYR A N 1
ATOM 547 C CA . TYR A 1 92 ? 82.547 52.234 221.844 1.00 107.26 92 TYR A CA 1
ATOM 548 C C . TYR A 1 92 ? 82.200 51.204 222.913 1.00 108.82 92 TYR A C 1
ATOM 549 O O . TYR A 1 92 ? 81.017 50.953 223.164 1.00 108.40 92 TYR A O 1
ATOM 558 N N . HIS A 1 93 ? 83.205 50.605 223.544 1.00 108.39 93 HIS A N 1
ATOM 559 C CA . HIS A 1 93 ? 82.974 49.565 224.532 1.00 108.46 93 HIS A CA 1
ATOM 560 C C . HIS A 1 93 ? 82.516 50.161 225.861 1.00 108.03 93 HIS A C 1
ATOM 561 O O . HIS A 1 93 ? 82.773 51.327 226.176 1.00 107.51 93 HIS A O 1
ATOM 568 N N . PHE A 1 94 ? 81.825 49.336 226.643 1.00 106.15 94 PHE A N 1
ATOM 569 C CA . PHE A 1 94 ? 81.526 49.688 228.023 1.00 104.90 94 PHE A CA 1
ATOM 570 C C . PHE A 1 94 ? 82.808 49.722 228.844 1.00 104.95 94 PHE A C 1
ATOM 571 O O . PHE A 1 94 ? 83.785 49.032 228.541 1.00 106.47 94 PHE A O 1
ATOM 579 N N . VAL A 1 95 ? 82.799 50.538 229.900 1.00 100.40 95 VAL A N 1
ATOM 580 C CA . VAL A 1 95 ? 83.939 50.548 230.811 1.00 99.38 95 VAL A CA 1
ATOM 581 C C . VAL A 1 95 ? 84.067 49.205 231.513 1.00 101.93 95 VAL A C 1
ATOM 582 O O . VAL A 1 95 ? 85.180 48.761 231.826 1.00 105.25 95 VAL A O 1
ATOM 586 N N . GLU A 1 96 ? 82.941 48.526 231.755 1.00 100.92 96 GLU A N 1
ATOM 587 C CA . GLU A 1 96 ? 82.991 47.207 232.375 1.00 101.51 96 GLU A CA 1
ATOM 588 C C . GLU A 1 96 ? 83.647 46.180 231.462 1.00 101.26 96 GLU A C 1
ATOM 589 O O . GLU A 1 96 ? 84.324 45.270 231.949 1.00 98.03 96 GLU A O 1
ATOM 595 N N . THR A 1 97 ? 83.479 46.316 230.144 1.00 102.66 97 THR A N 1
ATOM 596 C CA . THR A 1 97 ? 84.130 45.391 229.221 1.00 99.84 97 THR A CA 1
ATOM 597 C C . THR A 1 97 ? 85.645 45.561 229.245 1.00 100.41 97 THR A C 1
ATOM 598 O O . THR A 1 97 ? 86.387 44.571 229.264 1.00 100.27 97 THR A O 1
ATOM 602 N N . ILE A 1 98 ? 86.122 46.806 229.260 1.00 100.05 98 ILE A N 1
ATOM 603 C CA . ILE A 1 98 ? 87.560 47.046 229.338 1.00 101.37 98 ILE A CA 1
ATOM 604 C C . ILE A 1 98 ? 88.101 46.592 230.689 1.00 102.43 98 ILE A C 1
ATOM 605 O O . ILE A 1 98 ? 89.215 46.055 230.782 1.00 103.46 98 ILE A O 1
ATOM 610 N N . GLY A 1 99 ? 87.320 46.783 231.756 1.00 98.58 99 GLY A N 1
ATOM 611 C CA . GLY A 1 99 ? 87.726 46.275 233.056 1.00 99.20 99 GLY A CA 1
ATOM 612 C C . GLY A 1 99 ? 87.841 44.763 233.078 1.00 99.71 99 GLY A C 1
ATOM 613 O O . GLY A 1 99 ? 88.781 44.209 233.655 1.00 103.00 99 GLY A O 1
ATOM 614 N N . THR A 1 100 ? 86.890 44.075 232.443 1.00 95.38 100 THR A N 1
ATOM 615 C CA . THR A 1 100 ? 86.964 42.621 232.345 1.00 97.99 100 THR A CA 1
ATOM 616 C C . THR A 1 100 ? 88.167 42.187 231.517 1.00 99.83 100 THR A C 1
ATOM 617 O O . THR A 1 100 ? 88.825 41.192 231.839 1.00 100.16 100 THR A O 1
ATOM 621 N N . ARG A 1 101 ? 88.470 42.926 230.448 1.00 99.31 101 ARG A N 1
ATOM 622 C CA . ARG A 1 101 ? 89.648 42.618 229.642 1.00 100.83 101 ARG A CA 1
ATOM 623 C C . ARG A 1 101 ? 90.924 42.730 230.470 1.00 104.58 101 ARG A C 1
ATOM 624 O O . ARG A 1 101 ? 91.781 41.837 230.440 1.00 106.55 101 ARG A O 1
ATOM 632 N N . ASP A 1 102 ? 91.061 43.823 231.225 1.00 101.05 102 ASP A N 1
ATOM 633 C CA . ASP A 1 102 ? 92.240 43.999 232.070 1.00 103.05 102 ASP A CA 1
ATOM 634 C C . ASP A 1 102 ? 92.317 42.918 233.141 1.00 103.97 102 ASP A C 1
ATOM 635 O O . ASP A 1 102 ? 93.400 42.392 233.432 1.00 107.09 102 ASP A O 1
ATOM 640 N N . ALA A 1 103 ? 91.174 42.572 233.740 1.00 100.15 103 ALA A N 1
ATOM 641 C CA . ALA A 1 103 ? 91.158 41.548 234.777 1.00 101.41 103 ALA A CA 1
ATOM 642 C C . ALA A 1 103 ? 91.565 40.189 234.222 1.00 103.24 103 ALA A C 1
ATOM 643 O O . ALA A 1 103 ? 92.304 39.441 234.872 1.00 107.44 103 ALA A O 1
ATOM 645 N N . ILE A 1 104 ? 91.092 39.850 233.020 1.00 101.78 104 ILE A N 1
ATOM 646 C CA . ILE A 1 104 ? 91.472 38.582 232.408 1.00 101.77 104 ILE A CA 1
ATOM 647 C C . ILE A 1 104 ? 92.953 38.585 232.050 1.00 102.88 104 ILE A C 1
ATOM 648 O O . ILE A 1 104 ? 93.650 37.578 232.227 1.00 101.84 104 ILE A O 1
ATOM 653 N N . GLU A 1 105 ? 93.461 39.718 231.556 1.00 101.78 105 GLU A N 1
ATOM 654 C CA . GLU A 1 105 ? 94.886 39.814 231.254 1.00 105.18 105 GLU A CA 1
ATOM 655 C C . GLU A 1 105 ? 95.731 39.611 232.506 1.00 108.05 105 GLU A C 1
ATOM 656 O O . GLU A 1 105 ? 96.777 38.954 232.459 1.00 109.54 105 GLU A O 1
ATOM 658 N N . SER A 1 106 ? 95.287 40.161 233.639 1.00 107.17 106 SER A N 1
ATOM 659 C CA . SER A 1 106 ? 96.058 40.031 234.873 1.00 109.01 106 SER A CA 1
ATOM 660 C C . SER A 1 106 ? 95.983 38.612 235.429 1.00 109.01 106 SER A C 1
ATOM 661 O O . SER A 1 106 ? 97.012 38.008 235.755 1.00 111.33 106 SER A O 1
ATOM 664 N N . VAL A 1 107 ? 94.773 38.061 235.539 1.00 105.55 107 VAL A N 1
ATOM 665 C CA . VAL A 1 107 ? 94.591 36.780 236.219 1.00 103.77 107 VAL A CA 1
ATOM 666 C C . VAL A 1 107 ? 95.161 35.642 235.380 1.00 106.30 107 VAL A C 1
ATOM 667 O O . VAL A 1 107 ? 96.060 34.913 235.815 1.00 107.51 107 VAL A O 1
ATOM 671 N N . TYR A 1 108 ? 94.638 35.469 234.171 1.00 106.37 108 TYR A N 1
ATOM 672 C CA . TYR A 1 108 ? 94.954 34.299 233.367 1.00 101.52 108 TYR A CA 1
ATOM 673 C C . TYR A 1 108 ? 96.296 34.461 232.666 1.00 104.04 108 TYR A C 1
ATOM 674 O O . TYR A 1 108 ? 96.737 35.574 232.364 1.00 106.68 108 TYR A O 1
ATOM 683 N N . ASP A 1 109 ? 96.950 33.327 232.415 1.00 103.01 109 ASP A N 1
ATOM 684 C CA . ASP A 1 109 ? 98.245 33.300 231.736 1.00 105.58 109 ASP A CA 1
ATOM 685 C C . ASP A 1 109 ? 97.984 33.418 230.238 1.00 105.83 109 ASP A C 1
ATOM 686 O O . ASP A 1 109 ? 98.026 32.445 229.481 1.00 106.68 109 ASP A O 1
ATOM 691 N N . VAL A 1 110 ? 97.712 34.647 229.808 1.00 104.59 110 VAL A N 1
ATOM 692 C CA . VAL A 1 110 ? 97.341 34.934 228.428 1.00 103.34 110 VAL A CA 1
ATOM 693 C C . VAL A 1 110 ? 97.965 36.258 228.009 1.00 106.57 110 VAL A C 1
ATOM 694 O O . VAL A 1 110 ? 97.973 37.225 228.779 1.00 109.63 110 VAL A O 1
ATOM 698 N N . ARG A 1 111 ? 98.491 36.299 226.785 1.00 106.35 111 ARG A N 1
ATOM 699 C CA . ARG A 1 111 ? 99.015 37.526 226.194 1.00 107.93 111 ARG A CA 1
ATOM 700 C C . ARG A 1 111 ? 97.882 38.203 225.430 1.00 106.24 111 ARG A C 1
ATOM 701 O O . ARG A 1 111 ? 97.487 37.740 224.356 1.00 104.31 111 ARG A O 1
ATOM 703 N N . VAL A 1 112 ? 97.352 39.283 225.980 1.00 108.75 112 VAL A N 1
ATOM 704 C CA . VAL A 1 112 ? 96.214 39.972 225.382 1.00 104.57 112 VAL A CA 1
ATOM 705 C C . VAL A 1 112 ? 96.716 41.031 224.412 1.00 103.84 112 VAL A C 1
ATOM 706 O O . VAL A 1 112 ? 97.711 41.718 224.675 1.00 107.82 112 VAL A O 1
ATOM 710 N N . LEU A 1 113 ? 96.024 41.164 223.283 1.00 105.02 113 LEU A N 1
ATOM 711 C CA . LEU A 1 113 ? 96.335 42.167 222.273 1.00 105.50 113 LEU A CA 1
ATOM 712 C C . LEU A 1 113 ? 95.087 42.994 222.007 1.00 101.42 113 LEU A C 1
ATOM 713 O O . LEU A 1 113 ? 94.050 42.454 221.605 1.00 98.53 113 LEU A O 1
ATOM 718 N N . ASN A 1 114 ? 95.207 44.306 222.195 1.00 101.94 114 ASN A N 1
ATOM 719 C CA . ASN A 1 114 ? 94.098 45.245 222.041 1.00 102.31 114 ASN A CA 1
ATOM 720 C C . ASN A 1 114 ? 94.102 45.736 220.599 1.00 104.02 114 ASN A C 1
ATOM 721 O O . ASN A 1 114 ? 94.796 46.690 220.246 1.00 107.86 114 ASN A O 1
ATOM 726 N N . VAL A 1 115 ? 93.320 45.074 219.750 1.00 104.07 115 VAL A N 1
ATOM 727 C CA . VAL A 1 115 ? 93.260 45.427 218.336 1.00 103.73 115 VAL A CA 1
ATOM 728 C C . VAL A 1 115 ? 92.394 46.675 218.189 1.00 104.13 115 VAL A C 1
ATOM 729 O O . VAL A 1 115 ? 91.187 46.639 218.437 1.00 105.05 115 VAL A O 1
ATOM 733 N N . THR A 1 116 ? 93.013 47.784 217.784 1.00 105.49 116 THR A N 1
ATOM 734 C CA . THR A 1 116 ? 92.317 49.043 217.596 1.00 105.45 116 THR A CA 1
ATOM 735 C C . THR A 1 116 ? 92.380 49.476 216.137 1.00 106.42 116 THR A C 1
ATOM 736 O O . THR A 1 116 ? 93.402 49.265 215.473 1.00 108.36 116 THR A O 1
ATOM 740 N N . PRO A 1 117 ? 91.314 50.073 215.608 1.00 108.59 117 PRO A N 1
ATOM 741 C CA . PRO A 1 117 ? 91.362 50.580 214.233 1.00 109.75 117 PRO A CA 1
ATOM 742 C C . PRO A 1 117 ? 92.374 51.707 214.098 1.00 113.29 117 PRO A C 1
ATOM 743 O O . PRO A 1 117 ? 92.793 52.328 215.078 1.00 113.92 117 PRO A O 1
ATOM 747 N N . GLU A 1 118 ? 92.771 51.969 212.849 1.00 123.33 118 GLU A N 1
ATOM 748 C CA . GLU A 1 118 ? 93.765 53.007 212.596 1.00 123.02 118 GLU A CA 1
ATOM 749 C C . GLU A 1 118 ? 93.229 54.394 212.930 1.00 121.70 118 GLU A C 1
ATOM 750 O O . GLU A 1 118 ? 94.007 55.287 213.285 1.00 123.20 118 GLU A O 1
ATOM 756 N N . HIS A 1 119 ? 91.918 54.591 212.827 1.00 119.45 119 HIS A N 1
ATOM 757 C CA . HIS A 1 119 ? 91.284 55.870 213.113 1.00 121.11 119 HIS A CA 1
ATOM 758 C C . HIS A 1 119 ? 90.517 55.775 214.424 1.00 121.89 119 HIS A C 1
ATOM 759 O O . HIS A 1 119 ? 89.760 54.823 214.638 1.00 122.59 119 HIS A O 1
ATOM 766 N N . THR A 1 120 ? 90.716 56.762 215.295 1.00 122.39 120 THR A N 1
ATOM 767 C CA . THR A 1 120 ? 90.021 56.797 216.572 1.00 120.98 120 THR A CA 1
ATOM 768 C C . THR A 1 120 ? 88.548 57.146 216.361 1.00 122.95 120 THR A C 1
ATOM 769 O O . THR A 1 120 ? 88.074 57.334 215.237 1.00 125.81 120 THR A O 1
ATOM 773 N N . VAL A 1 121 ? 87.810 57.231 217.469 1.00 122.97 121 VAL A N 1
ATOM 774 C CA . VAL A 1 121 ? 86.391 57.559 217.388 1.00 121.98 121 VAL A CA 1
ATOM 775 C C . VAL A 1 121 ? 86.197 58.993 216.908 1.00 122.60 121 VAL A C 1
ATOM 776 O O . VAL A 1 121 ? 85.353 59.264 216.044 1.00 124.91 121 VAL A O 1
ATOM 780 N N . ALA A 1 122 ? 86.987 59.930 217.440 1.00 123.18 122 ALA A N 1
ATOM 781 C CA . ALA A 1 122 ? 86.861 61.323 217.022 1.00 126.06 122 ALA A CA 1
ATOM 782 C C . ALA A 1 122 ? 87.281 61.502 215.569 1.00 127.12 122 ALA A C 1
ATOM 783 O O . ALA A 1 122 ? 86.658 62.272 214.828 1.00 127.79 122 ALA A O 1
ATOM 785 N N . GLU A 1 123 ? 88.329 60.795 215.142 1.00 127.36 123 GLU A N 1
ATOM 786 C CA . GLU A 1 123 ? 88.780 60.903 213.758 1.00 125.82 123 GLU A CA 1
ATOM 787 C C . GLU A 1 123 ? 87.727 60.376 212.790 1.00 124.97 123 GLU A C 1
ATOM 788 O O . GLU A 1 123 ? 87.467 60.992 211.750 1.00 126.29 123 GLU A O 1
ATOM 794 N N . GLN A 1 124 ? 87.106 59.239 213.115 1.00 120.63 124 GLN A N 1
ATOM 795 C CA . GLN A 1 124 ? 86.037 58.720 212.268 1.00 120.65 124 GLN A CA 1
ATOM 796 C C . GLN A 1 124 ? 84.832 59.653 212.267 1.00 122.84 124 GLN A C 1
ATOM 797 O O . GLN A 1 124 ? 84.215 59.881 211.218 1.00 122.41 124 GLN A O 1
ATOM 803 N N . ASP A 1 125 ? 84.494 60.219 213.430 1.00 126.04 125 ASP A N 1
ATOM 804 C CA . ASP A 1 125 ? 83.377 61.155 213.503 1.00 126.62 125 ASP A CA 1
ATOM 805 C C . ASP A 1 125 ? 83.641 62.391 212.653 1.00 125.67 125 ASP A C 1
ATOM 806 O O . ASP A 1 125 ? 82.717 62.957 212.060 1.00 126.55 125 ASP A O 1
ATOM 811 N N . GLU A 1 126 ? 84.897 62.830 212.590 1.00 128.59 126 GLU A N 1
ATOM 812 C CA . GLU A 1 126 ? 85.231 63.986 211.768 1.00 128.74 126 GLU A CA 1
ATOM 813 C C . GLU A 1 126 ? 85.277 63.637 210.287 1.00 127.67 126 GLU A C 1
ATOM 814 O O . GLU A 1 126 ? 84.910 64.468 209.448 1.00 127.63 126 GLU A O 1
ATOM 820 N N . LEU A 1 127 ? 85.709 62.422 209.945 1.00 125.58 127 LEU A N 1
ATOM 821 C CA . LEU A 1 127 ? 85.899 62.077 208.541 1.00 125.45 127 LEU A CA 1
ATOM 822 C C . LEU A 1 127 ? 84.605 61.653 207.856 1.00 128.45 127 LEU A C 1
ATOM 823 O O . LEU A 1 127 ? 84.432 61.924 206.663 1.00 130.33 127 LEU A O 1
ATOM 825 N N . LEU A 1 128 ? 83.684 61.004 208.573 1.00 128.99 128 LEU A N 1
ATOM 826 C CA . LEU A 1 128 ? 82.473 60.495 207.939 1.00 128.75 128 LEU A CA 1
ATOM 827 C C . LEU A 1 128 ? 81.216 60.882 208.715 1.00 130.38 128 LEU A C 1
ATOM 828 O O . LEU A 1 128 ? 80.131 60.378 208.412 1.00 130.75 128 LEU A O 1
ATOM 833 N N . GLY A 1 129 ? 81.324 61.781 209.688 1.00 128.64 129 GLY A N 1
ATOM 834 C CA . GLY A 1 129 ? 80.164 62.187 210.457 1.00 128.51 129 GLY A CA 1
ATOM 835 C C . GLY A 1 129 ? 80.083 61.527 211.817 1.00 129.06 129 GLY A C 1
ATOM 836 O O . GLY A 1 129 ? 80.439 60.355 211.975 1.00 129.50 129 GLY A O 1
ATOM 837 N N . LYS A 1 130 ? 79.617 62.279 212.811 1.00 129.56 130 LYS A N 1
ATOM 838 C CA . LYS A 1 130 ? 79.521 61.760 214.166 1.00 128.83 130 LYS A CA 1
ATOM 839 C C . LYS A 1 130 ? 78.455 60.675 214.256 1.00 128.52 130 LYS A C 1
ATOM 840 O O . LYS A 1 130 ? 77.429 60.723 213.571 1.00 127.77 130 LYS A O 1
ATOM 842 N N . ASP A 1 131 ? 78.720 59.683 215.107 1.00 127.08 131 ASP A N 1
ATOM 843 C CA . ASP A 1 131 ? 77.803 58.572 215.359 1.00 126.71 131 ASP A CA 1
ATOM 844 C C . ASP A 1 131 ? 77.488 57.819 214.065 1.00 127.98 131 ASP A C 1
ATOM 845 O O . ASP A 1 131 ? 76.343 57.748 213.612 1.00 129.02 131 ASP A O 1
ATOM 850 N N . LEU A 1 132 ? 78.541 57.253 213.471 1.00 124.84 132 LEU A N 1
ATOM 851 C CA . LEU A 1 132 ? 78.368 56.443 212.273 1.00 124.65 132 LEU A CA 1
ATOM 852 C C . LEU A 1 132 ? 77.562 55.182 212.551 1.00 122.41 132 LEU A C 1
ATOM 853 O O . LEU A 1 132 ? 76.960 54.627 211.626 1.00 122.62 132 LEU A O 1
ATOM 855 N N . PHE A 1 133 ? 77.545 54.712 213.801 1.00 118.18 133 PHE A N 1
ATOM 856 C CA . PHE A 1 133 ? 76.767 53.523 214.137 1.00 121.08 133 PHE A CA 1
ATOM 857 C C . PHE A 1 133 ? 75.275 53.750 213.927 1.00 121.82 133 PHE A C 1
ATOM 858 O O . PHE A 1 133 ? 74.530 52.795 213.682 1.00 124.40 133 PHE A O 1
ATOM 866 N N . ALA A 1 134 ? 74.822 55.001 214.022 1.00 121.99 134 ALA A N 1
ATOM 867 C CA . ALA A 1 134 ? 73.405 55.299 213.852 1.00 123.01 134 ALA A CA 1
ATOM 868 C C . ALA A 1 134 ? 73.009 55.397 212.385 1.00 126.49 134 ALA A C 1
ATOM 869 O O . ALA A 1 134 ? 71.873 55.062 212.031 1.00 127.90 134 ALA A O 1
ATOM 871 N N . ARG A 1 135 ? 73.920 55.848 211.524 1.00 128.27 135 ARG A N 1
ATOM 872 C CA . ARG A 1 135 ? 73.602 56.059 210.118 1.00 129.20 135 ARG A CA 1
ATOM 873 C C . ARG A 1 135 ? 73.928 54.846 209.254 1.00 131.38 135 ARG A C 1
ATOM 874 O O . ARG A 1 135 ? 73.137 54.485 208.376 1.00 132.84 135 ARG A O 1
ATOM 882 N N . ASN A 1 136 ? 75.076 54.208 209.478 1.00 123.23 136 ASN A N 1
ATOM 883 C CA . ASN A 1 136 ? 75.472 53.012 208.734 1.00 121.52 136 ASN A CA 1
ATOM 884 C C . ASN A 1 136 ? 76.155 52.046 209.689 1.00 121.48 136 ASN A C 1
ATOM 885 O O . ASN A 1 136 ? 77.390 52.009 209.792 1.00 121.66 136 ASN A O 1
ATOM 890 N N . PRO A 1 137 ? 75.375 51.232 210.407 1.00 117.91 137 PRO A N 1
ATOM 891 C CA . PRO A 1 137 ? 75.989 50.283 211.348 1.00 116.74 137 PRO A CA 1
ATOM 892 C C . PRO A 1 137 ? 76.819 49.219 210.658 1.00 116.13 137 PRO A C 1
ATOM 893 O O . PRO A 1 137 ? 77.831 48.781 211.220 1.00 116.68 137 PRO A O 1
ATOM 897 N N . HIS A 1 138 ? 76.427 48.790 209.456 1.00 116.63 138 HIS A N 1
ATOM 898 C CA . HIS A 1 138 ? 77.230 47.815 208.726 1.00 116.07 138 HIS A CA 1
ATOM 899 C C . HIS A 1 138 ? 78.606 48.380 208.400 1.00 113.31 138 HIS A C 1
ATOM 900 O O . HIS A 1 138 ? 79.623 47.697 208.573 1.00 111.31 138 HIS A O 1
ATOM 907 N N . GLU A 1 139 ? 78.661 49.634 207.944 1.00 114.41 139 GLU A N 1
ATOM 908 C CA . GLU A 1 139 ? 79.950 50.243 207.637 1.00 113.00 139 GLU A CA 1
ATOM 909 C C . GLU A 1 139 ? 80.757 50.497 208.903 1.00 113.27 139 GLU A C 1
ATOM 910 O O . GLU A 1 139 ? 81.986 50.361 208.895 1.00 113.41 139 GLU A O 1
ATOM 916 N N . CYS A 1 140 ? 80.089 50.858 210.003 1.00 111.39 140 CYS A N 1
ATOM 917 C CA . CYS A 1 140 ? 80.801 51.026 211.268 1.00 109.77 140 CYS A CA 1
ATOM 918 C C . CYS A 1 140 ? 81.449 49.717 211.705 1.00 108.90 140 CYS A C 1
ATOM 919 O O . CYS A 1 140 ? 82.623 49.689 212.096 1.00 107.62 140 CYS A O 1
ATOM 922 N N . CYS A 1 141 ? 80.694 48.617 211.640 1.00 106.88 141 CYS A N 1
ATOM 923 C CA . CYS A 1 141 ? 81.244 47.312 211.994 1.00 105.48 141 CYS A CA 1
ATOM 924 C C . CYS A 1 141 ? 82.374 46.913 211.054 1.00 107.44 141 CYS A C 1
ATOM 925 O O . CYS A 1 141 ? 83.387 46.358 211.492 1.00 107.36 141 CYS A O 1
ATOM 928 N N . ARG A 1 142 ? 82.220 47.186 209.757 1.00 110.35 142 ARG A N 1
ATOM 929 C CA . ARG A 1 142 ? 83.265 46.825 208.805 1.00 107.79 142 ARG A CA 1
ATOM 930 C C . ARG A 1 142 ? 84.543 47.611 209.067 1.00 106.07 142 ARG A C 1
ATOM 931 O O . ARG A 1 142 ? 85.647 47.066 208.954 1.00 106.75 142 ARG A O 1
ATOM 939 N N . LEU A 1 143 ? 84.415 48.889 209.428 1.00 105.81 143 LEU A N 1
ATOM 940 C CA . LEU A 1 143 ? 85.592 49.726 209.630 1.00 103.15 143 LEU A CA 1
ATOM 941 C C . LEU A 1 143 ? 86.282 49.431 210.956 1.00 104.11 143 LEU A C 1
ATOM 942 O O . LEU A 1 143 ? 87.515 49.362 211.010 1.00 103.32 143 LEU A O 1
ATOM 947 N N . ARG A 1 144 ? 85.515 49.256 212.034 1.00 108.62 144 ARG A N 1
ATOM 948 C CA . ARG A 1 144 ? 86.101 49.140 213.364 1.00 107.93 144 ARG A CA 1
ATOM 949 C C . ARG A 1 144 ? 86.227 47.709 213.869 1.00 107.07 144 ARG A C 1
ATOM 950 O O . ARG A 1 144 ? 86.958 47.479 214.839 1.00 103.14 144 ARG A O 1
ATOM 958 N N . LYS A 1 145 ? 85.543 46.747 213.252 1.00 103.71 145 LYS A N 1
ATOM 959 C CA . LYS A 1 145 ? 85.607 45.359 213.694 1.00 101.83 145 LYS A CA 1
ATOM 960 C C . LYS A 1 145 ? 86.193 44.430 212.644 1.00 100.36 145 LYS A C 1
ATOM 961 O O . LYS A 1 145 ? 87.140 43.692 212.939 1.00 96.35 145 LYS A O 1
ATOM 967 N N . VAL A 1 146 ? 85.662 44.445 211.421 1.00 103.84 146 VAL A N 1
ATOM 968 C CA . VAL A 1 146 ? 86.043 43.439 210.433 1.00 102.75 146 VAL A CA 1
ATOM 969 C C . VAL A 1 146 ? 87.435 43.723 209.881 1.00 100.54 146 VAL A C 1
ATOM 970 O O . VAL A 1 146 ? 88.289 42.830 209.818 1.00 100.02 146 VAL A O 1
ATOM 974 N N . VAL A 1 147 ? 87.684 44.966 209.465 1.00 100.70 147 VAL A N 1
ATOM 975 C CA . VAL A 1 147 ? 88.978 45.298 208.864 1.00 100.56 147 VAL A CA 1
ATOM 976 C C . VAL A 1 147 ? 90.129 45.153 209.856 1.00 100.03 147 VAL A C 1
ATOM 977 O O . VAL A 1 147 ? 91.154 44.553 209.492 1.00 101.36 147 VAL A O 1
ATOM 981 N N . PRO A 1 148 ? 90.047 45.668 211.094 1.00 97.70 148 PRO A N 1
ATOM 982 C CA . PRO A 1 148 ? 91.161 45.434 212.031 1.00 96.45 148 PRO A CA 1
ATOM 983 C C . PRO A 1 148 ? 91.355 43.966 212.363 1.00 96.73 148 PRO A C 1
ATOM 984 O O . PRO A 1 148 ? 92.497 43.508 212.507 1.00 96.37 148 PRO A O 1
ATOM 988 N N . LEU A 1 149 ? 90.261 43.212 212.491 1.00 96.95 149 LEU A N 1
ATOM 989 C CA . LEU A 1 149 ? 90.374 41.778 212.732 1.00 96.07 149 LEU A CA 1
ATOM 990 C C . LEU A 1 149 ? 91.105 41.087 211.589 1.00 98.85 149 LEU A C 1
ATOM 991 O O . LEU A 1 149 ? 91.956 40.220 211.819 1.00 99.60 149 LEU A O 1
ATOM 996 N N . GLY A 1 150 ? 90.791 41.463 210.348 1.00 98.76 150 GLY A N 1
ATOM 997 C CA . GLY A 1 150 ? 91.485 40.877 209.215 1.00 98.71 150 GLY A CA 1
ATOM 998 C C . GLY A 1 150 ? 92.947 41.273 209.162 1.00 96.16 150 GLY A C 1
ATOM 999 O O . GLY A 1 150 ? 93.814 40.446 208.865 1.00 96.30 150 GLY A O 1
ATOM 1000 N N . LYS A 1 151 ? 93.244 42.541 209.460 1.00 95.71 151 LYS A N 1
ATOM 1001 C CA . LYS A 1 151 ? 94.631 42.993 209.462 1.00 96.15 151 LYS A CA 1
ATOM 1002 C C . LYS A 1 151 ? 95.439 42.304 210.554 1.00 97.25 151 LYS A C 1
ATOM 1003 O O . LYS A 1 151 ? 96.650 42.111 210.399 1.00 98.10 151 LYS A O 1
ATOM 1005 N N . THR A 1 152 ? 94.789 41.922 211.655 1.00 98.50 152 THR A N 1
ATOM 1006 C CA . THR A 1 152 ? 95.496 41.228 212.726 1.00 97.14 152 THR A CA 1
ATOM 1007 C C . THR A 1 152 ? 95.644 39.741 212.427 1.00 95.35 152 THR A C 1
ATOM 1008 O O . THR A 1 152 ? 96.665 39.135 212.771 1.00 97.85 152 THR A O 1
ATOM 1012 N N . LEU A 1 153 ? 94.643 39.139 211.779 1.00 95.45 153 LEU A N 1
ATOM 1013 C CA . LEU A 1 153 ? 94.694 37.711 211.486 1.00 96.30 153 LEU A CA 1
ATOM 1014 C C . LEU A 1 153 ? 95.728 37.374 210.421 1.00 98.56 153 LEU A C 1
ATOM 1015 O O . LEU A 1 153 ? 96.108 36.205 210.296 1.00 98.29 153 LEU A O 1
ATOM 1020 N N . ARG A 1 154 ? 96.183 38.359 209.650 1.00 100.56 154 ARG A N 1
ATOM 1021 C CA . ARG A 1 154 ? 97.250 38.117 208.689 1.00 99.02 154 ARG A CA 1
ATOM 1022 C C . ARG A 1 154 ? 98.515 37.700 209.427 1.00 102.12 154 ARG A C 1
ATOM 1023 O O . ARG A 1 154 ? 99.022 38.439 210.277 1.00 107.60 154 ARG A O 1
ATOM 1025 N N . GLY A 1 155 ? 99.017 36.511 209.108 1.00 98.60 155 GLY A N 1
ATOM 1026 C CA . GLY A 1 155 ? 100.157 35.934 209.785 1.00 103.26 155 GLY A CA 1
ATOM 1027 C C . GLY A 1 155 ? 99.829 34.726 210.636 1.00 104.13 155 GLY A C 1
ATOM 1028 O O . GLY A 1 155 ? 100.743 33.974 210.999 1.00 108.72 155 GLY A O 1
ATOM 1029 N N . TYR A 1 156 ? 98.560 34.523 210.971 1.00 95.12 156 TYR A N 1
ATOM 1030 C CA . TYR A 1 156 ? 98.124 33.351 211.712 1.00 95.00 156 TYR A CA 1
ATOM 1031 C C . TYR A 1 156 ? 97.462 32.356 210.767 1.00 95.03 156 TYR A C 1
ATOM 1032 O O . TYR A 1 156 ? 96.835 32.738 209.775 1.00 96.67 156 TYR A O 1
ATOM 1041 N N . SER A 1 157 ? 97.602 31.070 211.087 1.00 96.02 157 SER A N 1
ATOM 1042 C CA . SER A 1 157 ? 97.037 30.018 210.253 1.00 93.78 157 SER A CA 1
ATOM 1043 C C . SER A 1 157 ? 95.662 29.563 210.717 1.00 93.25 157 SER A C 1
ATOM 1044 O O . SER A 1 157 ? 94.891 29.038 209.904 1.00 93.08 157 SER A O 1
ATOM 1047 N N . ALA A 1 158 ? 95.334 29.756 211.993 1.00 94.42 158 ALA A N 1
ATOM 1048 C CA . ALA A 1 158 ? 94.045 29.348 212.529 1.00 90.30 158 ALA A CA 1
ATOM 1049 C C . ALA A 1 158 ? 93.677 30.265 213.684 1.00 90.41 158 ALA A C 1
ATOM 1050 O O . ALA A 1 158 ? 94.550 30.774 214.392 1.00 93.65 158 ALA A O 1
ATOM 1052 N N . TRP A 1 159 ? 92.376 30.474 213.868 1.00 89.35 159 TRP A N 1
ATOM 1053 C CA . TRP A 1 159 ? 91.873 31.251 214.990 1.00 90.96 159 TRP A CA 1
ATOM 1054 C C . TRP A 1 159 ? 90.731 30.502 215.660 1.00 91.17 159 TRP A C 1
ATOM 1055 O O . TRP A 1 159 ? 90.009 29.730 215.022 1.00 90.58 159 TRP A O 1
ATOM 1066 N N . VAL A 1 160 ? 90.585 30.734 216.962 1.00 91.02 160 VAL A N 1
ATOM 1067 C CA . VAL A 1 160 ? 89.621 30.031 217.799 1.00 90.36 160 VAL A CA 1
ATOM 1068 C C . VAL A 1 160 ? 88.563 31.023 218.255 1.00 91.11 160 VAL A C 1
ATOM 1069 O O . VAL A 1 160 ? 88.892 32.128 218.705 1.00 92.30 160 VAL A O 1
ATOM 1073 N N . THR A 1 161 ? 87.297 30.625 218.157 1.00 89.73 161 THR A N 1
ATOM 1074 C CA . THR A 1 161 ? 86.180 31.482 218.521 1.00 90.92 161 THR A CA 1
ATOM 1075 C C . THR A 1 161 ? 85.290 30.779 219.535 1.00 93.48 161 THR A C 1
ATOM 1076 O O . THR A 1 161 ? 85.221 29.547 219.580 1.00 92.74 161 THR A O 1
ATOM 1080 N N . GLY A 1 162 ? 84.604 31.580 220.348 1.00 92.63 162 GLY A N 1
ATOM 1081 C CA . GLY A 1 162 ? 83.689 31.052 221.339 1.00 94.12 162 GLY A CA 1
ATOM 1082 C C . GLY A 1 162 ? 82.259 31.014 220.844 1.00 96.29 162 GLY A C 1
ATOM 1083 O O . GLY A 1 162 ? 81.317 31.199 221.620 1.00 98.41 162 GLY A O 1
ATOM 1084 N N . LEU A 1 163 ? 82.090 30.778 219.546 1.00 92.44 163 LEU A N 1
ATOM 1085 C CA . LEU A 1 163 ? 80.760 30.728 218.961 1.00 94.61 163 LEU A CA 1
ATOM 1086 C C . LEU A 1 163 ? 80.024 29.470 219.403 1.00 94.64 163 LEU A C 1
ATOM 1087 O O . LEU A 1 163 ? 80.586 28.372 219.420 1.00 92.52 163 LEU A O 1
ATOM 1092 N N . ARG A 1 164 ? 78.757 29.640 219.770 1.00 97.03 164 ARG A N 1
ATOM 1093 C CA . ARG A 1 164 ? 77.889 28.538 220.155 1.00 98.16 164 ARG A CA 1
ATOM 1094 C C . ARG A 1 164 ? 76.692 28.502 219.217 1.00 98.73 164 ARG A C 1
ATOM 1095 O O . ARG A 1 164 ? 76.148 29.549 218.851 1.00 102.24 164 ARG A O 1
ATOM 1103 N N . ARG A 1 165 ? 76.283 27.292 218.828 1.00 94.40 165 ARG A N 1
ATOM 1104 C CA . ARG A 1 165 ? 75.207 27.147 217.854 1.00 94.61 165 ARG A CA 1
ATOM 1105 C C . ARG A 1 165 ? 73.866 27.652 218.370 1.00 98.90 165 ARG A C 1
ATOM 1106 O O . ARG A 1 165 ? 72.948 27.858 217.568 1.00 102.47 165 ARG A O 1
ATOM 1114 N N . VAL A 1 166 ? 73.726 27.858 219.683 1.00 96.05 166 VAL A N 1
ATOM 1115 C CA . VAL A 1 166 ? 72.470 28.344 220.243 1.00 97.12 166 VAL A CA 1
ATOM 1116 C C . VAL A 1 166 ? 72.365 29.860 220.206 1.00 99.25 166 VAL A C 1
ATOM 1117 O O . VAL A 1 166 ? 71.344 30.411 220.639 1.00 102.96 166 VAL A O 1
ATOM 1121 N N . ASP A 1 167 ? 73.391 30.554 219.707 1.00 97.13 167 ASP A N 1
ATOM 1122 C CA . ASP A 1 167 ? 73.358 32.012 219.674 1.00 99.54 167 ASP A CA 1
ATOM 1123 C C . ASP A 1 167 ? 72.244 32.531 218.774 1.00 100.88 167 ASP A C 1
ATOM 1124 O O . ASP A 1 167 ? 71.650 33.577 219.061 1.00 104.04 167 ASP A O 1
ATOM 1129 N N . ALA A 1 168 ? 71.948 31.825 217.687 1.00 95.51 168 ALA A N 1
ATOM 1130 C CA . ALA A 1 168 ? 70.914 32.243 216.752 1.00 97.45 168 ALA A CA 1
ATOM 1131 C C . ALA A 1 168 ? 70.446 31.020 215.980 1.00 98.28 168 ALA A C 1
ATOM 1132 O O . ALA A 1 168 ? 71.192 30.041 215.853 1.00 98.51 168 ALA A O 1
ATOM 1134 N N . PRO A 1 169 ? 69.218 31.040 215.455 1.00 97.96 169 PRO A N 1
ATOM 1135 C CA . PRO A 1 169 ? 68.768 29.910 214.627 1.00 95.71 169 PRO A CA 1
ATOM 1136 C C . PRO A 1 169 ? 69.585 29.739 213.362 1.00 96.71 169 PRO A C 1
ATOM 1137 O O . PRO A 1 169 ? 69.666 28.625 212.831 1.00 100.21 169 PRO A O 1
ATOM 1141 N N . THR A 1 170 ? 70.198 30.812 212.865 1.00 98.17 170 THR A N 1
ATOM 1142 C CA . THR A 1 170 ? 71.026 30.743 211.669 1.00 98.78 170 THR A CA 1
ATOM 1143 C C . THR A 1 170 ? 72.411 30.171 211.938 1.00 96.72 170 THR A C 1
ATOM 1144 O O . THR A 1 170 ? 73.136 29.870 210.983 1.00 97.92 170 THR A O 1
ATOM 1148 N N . ARG A 1 171 ? 72.792 30.008 213.203 1.00 97.36 171 ARG A N 1
ATOM 1149 C CA . ARG A 1 171 ? 74.086 29.453 213.566 1.00 95.49 171 ARG A CA 1
ATOM 1150 C C . ARG A 1 171 ? 73.989 28.002 214.017 1.00 93.60 171 ARG A C 1
ATOM 1151 O O . ARG A 1 171 ? 74.957 27.467 214.566 1.00 91.26 171 ARG A O 1
ATOM 1159 N N . ALA A 1 172 ? 72.842 27.356 213.795 1.00 95.67 172 ALA A N 1
ATOM 1160 C CA . ALA A 1 172 ? 72.633 25.996 214.275 1.00 95.67 172 ALA A CA 1
ATOM 1161 C C . ALA A 1 172 ? 73.560 24.986 213.612 1.00 94.42 172 ALA A C 1
ATOM 1162 O O . ALA A 1 172 ? 73.825 23.932 214.200 1.00 94.78 172 ALA A O 1
ATOM 1164 N N . ASN A 1 173 ? 74.055 25.274 212.409 1.00 94.90 173 ASN A N 1
ATOM 1165 C CA . ASN A 1 173 ? 74.960 24.374 211.705 1.00 92.37 173 ASN A CA 1
ATOM 1166 C C . ASN A 1 173 ? 76.408 24.850 211.763 1.00 90.98 173 ASN A C 1
ATOM 1167 O O . ASN A 1 173 ? 77.188 24.573 210.846 1.00 95.12 173 ASN A O 1
ATOM 1172 N N . ALA A 1 174 ? 76.777 25.565 212.817 1.00 96.35 174 ALA A N 1
ATOM 1173 C CA . ALA A 1 174 ? 78.138 26.061 212.961 1.00 95.41 174 ALA A CA 1
ATOM 1174 C C . ALA A 1 174 ? 79.116 24.892 213.023 1.00 95.61 174 ALA A C 1
ATOM 1175 O O . ALA A 1 174 ? 78.983 24.028 213.904 1.00 95.31 174 ALA A O 1
ATOM 1177 N N . PRO A 1 175 ? 80.093 24.821 212.124 1.00 98.71 175 PRO A N 1
ATOM 1178 C CA . PRO A 1 175 ? 81.013 23.681 212.114 1.00 97.45 175 PRO A CA 1
ATOM 1179 C C . PRO A 1 175 ? 82.052 23.771 213.219 1.00 98.37 175 PRO A C 1
ATOM 1180 O O . PRO A 1 175 ? 82.444 24.856 213.656 1.00 97.80 175 PRO A O 1
ATOM 1184 N N . LEU A 1 176 ? 82.496 22.596 213.673 1.00 103.01 176 LEU A N 1
ATOM 1185 C CA . LEU A 1 176 ? 83.554 22.539 214.676 1.00 99.53 176 LEU A CA 1
ATOM 1186 C C . LEU A 1 176 ? 84.841 23.147 214.132 1.00 100.97 176 LEU A C 1
ATOM 1187 O O . LEU A 1 176 ? 85.377 24.112 214.690 1.00 101.22 176 LEU A O 1
ATOM 1192 N N . VAL A 1 177 ? 85.350 22.588 213.037 1.00 100.99 177 VAL A N 1
ATOM 1193 C CA . VAL A 1 177 ? 86.523 23.106 212.344 1.00 99.59 177 VAL A CA 1
ATOM 1194 C C . VAL A 1 177 ? 86.143 23.331 210.889 1.00 98.27 177 VAL A C 1
ATOM 1195 O O . VAL A 1 177 ? 85.498 22.475 210.273 1.00 100.09 177 VAL A O 1
ATOM 1199 N N . SER A 1 178 ? 86.530 24.479 210.344 1.00 93.12 178 SER A N 1
ATOM 1200 C CA . SER A 1 178 ? 86.223 24.800 208.95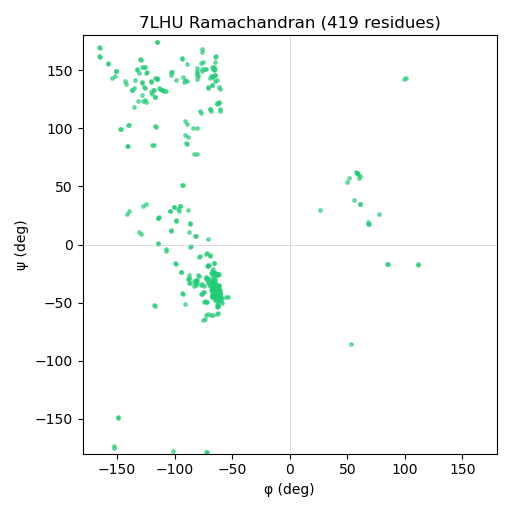6 1.00 91.76 178 SER A CA 1
ATOM 1201 C C . SER A 1 178 ? 87.287 25.757 208.439 1.00 90.28 178 SER A C 1
ATOM 1202 O O . SER A 1 178 ? 88.266 26.057 209.126 1.00 91.53 178 SER A O 1
ATOM 1205 N N . PHE A 1 179 ? 87.083 26.255 207.225 1.00 95.14 179 PHE A N 1
ATOM 1206 C CA . PHE A 1 179 ? 87.991 27.212 206.604 1.00 94.25 179 PHE A CA 1
ATOM 1207 C C . PHE A 1 179 ? 87.209 28.507 206.414 1.00 97.49 179 PHE A C 1
ATOM 1208 O O . PHE A 1 179 ? 86.409 28.628 205.480 1.00 101.58 179 PHE A O 1
ATOM 1216 N N . ASP A 1 180 ? 87.430 29.464 207.312 1.00 95.02 180 ASP A N 1
ATOM 1217 C CA . ASP A 1 180 ? 86.805 30.773 207.204 1.00 96.45 180 ASP A CA 1
ATOM 1218 C C . ASP A 1 180 ? 87.237 31.437 205.905 1.00 97.55 180 ASP A C 1
ATOM 1219 O O . ASP A 1 180 ? 88.430 31.701 205.694 1.00 99.58 180 ASP A O 1
ATOM 1224 N N . GLU A 1 181 ? 86.253 31.674 205.032 1.00 98.83 181 GLU A N 1
ATOM 1225 C CA . GLU A 1 181 ? 86.475 32.298 203.734 1.00 100.31 181 GLU A CA 1
ATOM 1226 C C . GLU A 1 181 ? 86.634 33.807 203.843 1.00 101.62 181 GLU A C 1
ATOM 1227 O O . GLU A 1 181 ? 87.269 34.422 202.979 1.00 104.21 181 GLU A O 1
ATOM 1233 N N . THR A 1 182 ? 86.048 34.422 204.871 1.00 98.92 182 THR A N 1
ATOM 1234 C CA . THR A 1 182 ? 86.162 35.869 205.023 1.00 101.39 182 THR A CA 1
ATOM 1235 C C . THR A 1 182 ? 87.603 36.285 205.297 1.00 101.08 182 THR A C 1
ATOM 1236 O O . THR A 1 182 ? 88.097 37.258 204.715 1.00 101.35 182 THR A O 1
ATOM 1240 N N . PHE A 1 183 ? 88.295 35.554 206.169 1.00 103.74 183 PHE A N 1
ATOM 1241 C CA . PHE A 1 183 ? 89.697 35.807 206.471 1.00 100.08 183 PHE A CA 1
ATOM 1242 C C . PHE A 1 183 ? 90.630 34.760 205.879 1.00 100.72 183 PHE A C 1
ATOM 1243 O O . PHE A 1 183 ? 91.852 34.900 206.002 1.00 98.53 183 PHE A O 1
ATOM 1251 N N . LYS A 1 184 ? 90.085 33.718 205.249 1.00 102.84 184 LYS A N 1
ATOM 1252 C CA . LYS A 1 184 ? 90.863 32.708 204.530 1.00 100.14 184 LYS A CA 1
ATOM 1253 C C . LYS A 1 184 ? 91.855 31.999 205.455 1.00 97.41 184 LYS A C 1
ATOM 1254 O O . LYS A 1 184 ? 93.070 32.030 205.244 1.00 94.98 184 LYS A O 1
ATOM 1260 N N . LEU A 1 185 ? 91.320 31.345 206.486 1.00 99.18 185 LEU A N 1
ATOM 1261 C CA . LEU A 1 185 ? 92.176 30.557 207.375 1.00 96.07 185 LEU A CA 1
ATOM 1262 C C . LEU A 1 185 ? 91.302 29.644 208.224 1.00 95.84 185 LEU A C 1
ATOM 1263 O O . LEU A 1 185 ? 90.078 29.772 208.244 1.00 98.36 185 LEU A O 1
ATOM 1268 N N . VAL A 1 186 ? 91.951 28.724 208.939 1.00 92.88 186 VAL A N 1
ATOM 1269 C CA . VAL A 1 186 ? 91.222 27.720 209.707 1.00 93.08 186 VAL A CA 1
ATOM 1270 C C . VAL A 1 186 ? 90.473 28.384 210.855 1.00 90.24 186 VAL A C 1
ATOM 1271 O O . VAL A 1 186 ? 91.001 29.268 211.542 1.00 90.96 186 VAL A O 1
ATOM 1275 N N . LYS A 1 187 ? 89.230 27.954 211.069 1.00 89.89 187 LYS A N 1
ATOM 1276 C CA . LYS A 1 187 ? 88.364 28.491 212.113 1.00 92.66 187 LYS A CA 1
ATOM 1277 C C . LYS A 1 187 ? 87.869 27.335 212.969 1.00 94.47 187 LYS A C 1
ATOM 1278 O O . LYS A 1 187 ? 87.281 26.380 212.447 1.00 94.48 187 LYS A O 1
ATOM 1284 N N . VAL A 1 188 ? 88.103 27.425 214.277 1.00 94.46 188 VAL A N 1
ATOM 1285 C CA . VAL A 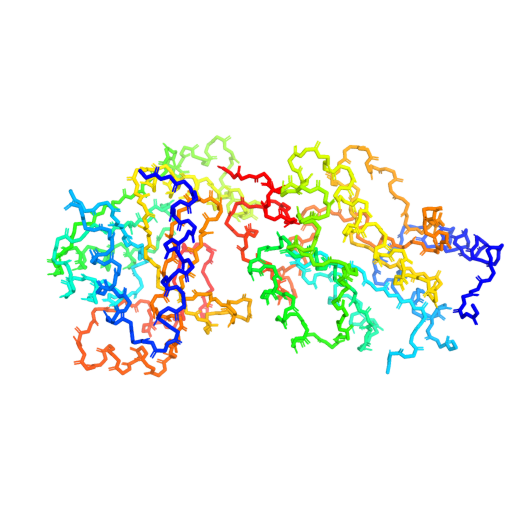1 188 ? 87.751 26.376 215.228 1.00 94.51 188 VAL A CA 1
ATOM 1286 C C . VAL A 1 188 ? 86.764 26.945 216.239 1.00 93.67 188 VAL A C 1
ATOM 1287 O O . VAL A 1 188 ? 87.008 28.009 216.820 1.00 94.52 188 VAL A O 1
ATOM 1291 N N . ASN A 1 189 ? 85.654 26.234 216.447 1.00 90.50 189 ASN A N 1
ATOM 1292 C CA . ASN A 1 189 ? 84.608 26.631 217.390 1.00 95.07 189 ASN A CA 1
ATOM 1293 C C . ASN A 1 189 ? 84.461 25.550 218.452 1.00 95.21 189 ASN A C 1
ATOM 1294 O O . ASN A 1 189 ? 83.606 24.658 218.330 1.00 94.96 189 ASN A O 1
ATOM 1299 N N . PRO A 1 190 ? 85.270 25.588 219.515 1.00 95.69 190 PRO A N 1
ATOM 1300 C CA . PRO A 1 190 ? 85.171 24.528 220.533 1.00 96.30 190 PRO A CA 1
ATOM 1301 C C . PRO A 1 190 ? 83.857 24.549 221.290 1.00 97.00 190 PRO A C 1
ATOM 1302 O O . PRO A 1 190 ? 83.338 23.486 221.651 1.00 98.28 190 PRO A O 1
ATOM 1306 N N . LEU A 1 191 ? 83.304 25.734 221.545 1.00 94.40 191 LEU A N 1
ATOM 1307 C CA . LEU A 1 191 ? 82.075 25.877 222.311 1.00 93.94 191 LEU A CA 1
ATOM 1308 C C . LEU A 1 191 ? 80.827 25.759 221.446 1.00 96.44 191 LEU A C 1
ATOM 1309 O O . LEU A 1 191 ? 79.746 26.181 221.874 1.00 99.86 191 LEU A O 1
ATOM 1314 N N . ALA A 1 192 ? 80.952 25.199 220.240 1.00 96.09 192 ALA A N 1
ATOM 1315 C CA . ALA A 1 192 ? 79.801 25.090 219.350 1.00 96.21 192 ALA A CA 1
ATOM 1316 C C . ALA A 1 192 ? 78.711 24.220 219.963 1.00 96.62 192 ALA A C 1
ATOM 1317 O O . ALA A 1 192 ? 77.556 24.643 220.085 1.00 99.24 192 ALA A O 1
ATOM 1319 N N . ALA A 1 193 ? 79.067 23.004 220.377 1.00 95.32 193 ALA A N 1
ATOM 1320 C CA . ALA A 1 193 ? 78.081 22.077 220.919 1.00 95.72 193 ALA A CA 1
ATOM 1321 C C . ALA A 1 193 ? 77.589 22.474 222.304 1.00 95.91 193 ALA A C 1
ATOM 1322 O O . ALA A 1 193 ? 76.654 21.844 222.810 1.00 97.38 193 ALA A O 1
ATOM 1324 N N . TRP A 1 194 ? 78.182 23.492 222.922 1.00 95.30 194 TRP A N 1
ATOM 1325 C CA . TRP A 1 194 ? 77.822 23.857 224.283 1.00 96.31 194 TRP A CA 1
ATOM 1326 C C . TRP A 1 194 ? 76.457 24.536 224.336 1.00 100.58 194 TRP A C 1
ATOM 1327 O O . TRP A 1 194 ? 76.026 25.200 223.389 1.00 103.82 194 TRP A O 1
ATOM 1338 N N . THR A 1 195 ? 75.782 24.364 225.468 1.00 103.54 195 THR A N 1
ATOM 1339 C CA . THR A 1 195 ? 74.483 24.962 225.733 1.00 103.19 195 THR A CA 1
ATOM 1340 C C . THR A 1 195 ? 74.605 25.950 226.887 1.00 106.85 195 THR A C 1
ATOM 1341 O O . THR A 1 195 ? 75.657 26.076 227.519 1.00 108.73 195 THR A O 1
ATOM 1345 N N . ASP A 1 196 ? 73.504 26.654 227.158 1.00 107.19 196 ASP A N 1
ATOM 1346 C CA . ASP A 1 196 ? 73.491 27.612 228.260 1.00 108.85 196 ASP A CA 1
ATOM 1347 C C . ASP A 1 196 ? 73.768 26.926 229.594 1.00 108.26 196 ASP A C 1
ATOM 1348 O O . ASP A 1 196 ? 74.525 27.445 230.424 1.00 108.51 196 ASP A O 1
ATOM 1353 N N . GLN A 1 197 ? 73.165 25.757 229.819 1.00 110.26 197 GLN A N 1
ATOM 1354 C CA . GLN A 1 197 ? 73.445 25.010 231.041 1.00 109.00 197 GLN A CA 1
ATOM 1355 C C . GLN A 1 197 ? 74.908 24.588 231.104 1.00 110.72 197 GLN A C 1
ATOM 1356 O O . GLN A 1 197 ? 75.517 24.595 232.180 1.00 112.33 197 GLN A O 1
ATOM 1358 N N . ASP A 1 198 ? 75.492 24.227 229.957 1.00 110.13 198 ASP A N 1
ATOM 1359 C CA . ASP A 1 198 ? 76.891 23.806 229.928 1.00 108.50 198 ASP A CA 1
ATOM 1360 C C . ASP A 1 198 ? 77.816 24.936 230.367 1.00 106.08 198 ASP A C 1
ATOM 1361 O O . ASP A 1 198 ? 78.676 24.753 231.241 1.00 102.78 198 ASP A O 1
ATOM 1366 N N . VAL A 1 199 ? 77.652 26.118 229.769 1.00 105.65 199 VAL A N 1
ATOM 1367 C CA . VAL A 1 199 ? 78.505 27.244 230.130 1.00 106.58 199 VAL A CA 1
ATOM 1368 C C . VAL A 1 199 ? 78.245 27.664 231.570 1.00 105.23 199 VAL A C 1
ATOM 1369 O O . VAL A 1 199 ? 79.173 28.038 232.292 1.00 104.26 199 VAL A O 1
ATOM 1373 N N . GLN A 1 200 ? 76.986 27.598 232.017 1.00 108.26 200 GLN A N 1
ATOM 1374 C CA . GLN A 1 200 ? 76.675 27.919 233.409 1.00 108.64 200 GLN A CA 1
ATOM 1375 C C . GLN A 1 200 ? 77.440 27.009 234.367 1.00 106.00 200 GLN A C 1
ATOM 1376 O O . GLN A 1 200 ? 78.103 27.480 235.303 1.00 105.50 200 GLN A O 1
ATOM 1382 N N . GLU A 1 201 ? 77.367 25.696 234.136 1.00 104.90 201 GLU A N 1
ATOM 1383 C CA . GLU A 1 201 ? 78.043 24.748 235.015 1.00 104.21 201 GLU A CA 1
ATOM 1384 C C . GLU A 1 201 ? 79.556 24.922 234.965 1.00 106.21 201 GLU A C 1
ATOM 1385 O O . GLU A 1 201 ? 80.235 24.775 235.987 1.00 109.06 201 GLU A O 1
ATOM 1391 N N . TYR A 1 202 ? 80.107 25.241 233.790 1.00 102.89 202 TYR A N 1
ATOM 1392 C CA . TYR A 1 202 ? 81.550 25.462 233.711 1.00 100.90 2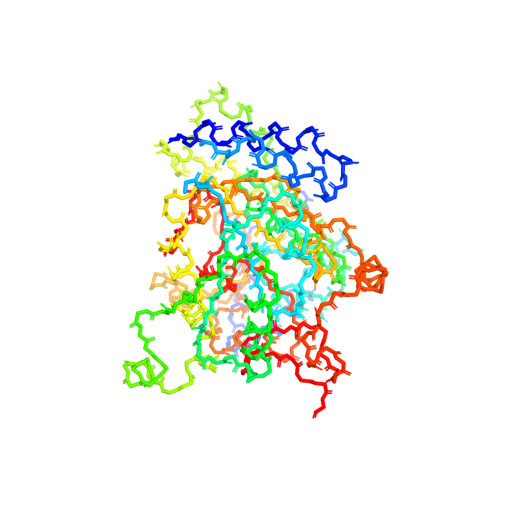02 TYR A CA 1
ATOM 1393 C C . TYR A 1 202 ? 81.957 26.716 234.481 1.00 99.73 202 TYR A C 1
ATOM 1394 O O . TYR A 1 202 ? 82.954 26.705 235.222 1.00 100.91 202 TYR A O 1
ATOM 1403 N N . ILE A 1 203 ? 81.198 27.804 234.308 1.00 99.96 203 ILE A N 1
ATOM 1404 C CA . ILE A 1 203 ? 81.433 29.040 235.053 1.00 100.24 203 ILE A CA 1
ATOM 1405 C C . ILE A 1 203 ? 81.464 28.743 236.544 1.00 103.29 203 ILE A C 1
ATOM 1406 O O . ILE A 1 203 ? 82.341 29.215 237.279 1.00 103.26 203 ILE A O 1
ATOM 1411 N N . ALA A 1 204 ? 80.503 27.941 237.006 1.00 107.28 204 ALA A N 1
ATOM 1412 C CA . ALA A 1 204 ? 80.461 27.569 238.417 1.00 105.86 204 ALA A CA 1
ATOM 1413 C C . ALA A 1 204 ? 81.700 26.772 238.815 1.00 106.17 204 ALA A C 1
ATOM 1414 O O . ALA A 1 204 ? 82.383 27.109 239.788 1.00 107.54 204 ALA A O 1
ATOM 1416 N N . ASP A 1 205 ? 82.006 25.707 238.067 1.00 107.42 205 ASP A N 1
ATOM 1417 C CA . ASP A 1 205 ? 83.061 24.780 238.462 1.00 107.73 205 ASP A CA 1
ATOM 1418 C C . ASP A 1 205 ? 84.458 25.388 238.427 1.00 108.85 205 ASP A C 1
ATOM 1419 O O . ASP A 1 205 ? 85.344 24.889 239.128 1.00 112.54 205 ASP A O 1
ATOM 1424 N N . ASN A 1 206 ? 84.694 26.438 237.642 1.00 107.46 206 ASN A N 1
ATOM 1425 C CA . ASN A 1 206 ? 86.049 26.966 237.528 1.00 107.93 206 ASN A CA 1
ATOM 1426 C C . ASN A 1 206 ? 86.222 28.373 238.085 1.00 109.55 206 ASN A C 1
ATOM 1427 O O . ASN A 1 206 ? 87.344 28.892 238.059 1.00 109.13 206 ASN A O 1
ATOM 1432 N N . ASP A 1 207 ? 85.163 28.985 238.615 1.00 105.69 207 ASP A N 1
ATOM 1433 C CA . ASP A 1 207 ? 85.226 30.333 239.188 1.00 108.33 207 ASP A CA 1
ATOM 1434 C C . ASP A 1 207 ? 85.904 31.307 238.224 1.00 109.66 207 ASP A C 1
ATOM 1435 O O . ASP A 1 207 ? 86.866 31.999 238.566 1.00 113.05 207 ASP A O 1
ATOM 1437 N N . VAL A 1 208 ? 85.386 31.353 237.004 1.00 108.09 208 VAL A N 1
ATOM 1438 C CA . VAL A 1 208 ? 85.962 32.160 235.935 1.00 104.23 208 VAL A CA 1
ATOM 1439 C C . VAL A 1 208 ? 85.289 33.523 235.915 1.00 100.76 208 VAL A C 1
ATOM 1440 O O . VAL A 1 208 ? 84.088 33.650 236.184 1.00 98.82 208 VAL A O 1
ATOM 1444 N N . LEU A 1 209 ? 86.075 34.549 235.601 1.00 96.69 209 LEU A N 1
ATOM 1445 C CA . LEU A 1 209 ? 85.586 35.922 235.618 1.00 95.80 209 LEU A CA 1
ATOM 1446 C C . LEU A 1 209 ? 84.476 36.132 234.595 1.00 94.84 209 LEU A C 1
ATOM 1447 O O . LEU A 1 209 ? 84.512 35.587 233.489 1.00 98.07 209 LEU A O 1
ATOM 1452 N N . VAL A 1 210 ? 83.481 36.926 234.982 1.00 96.56 210 VAL A N 1
ATOM 1453 C CA . VAL A 1 210 ? 82.325 37.235 234.151 1.00 96.34 210 VAL A CA 1
ATOM 1454 C C . VAL A 1 210 ? 82.165 38.748 234.107 1.00 98.49 210 VAL A C 1
ATOM 1455 O O . VAL A 1 210 ? 82.362 39.430 235.120 1.00 100.39 210 VAL A O 1
ATOM 1459 N N . ASN A 1 211 ? 81.827 39.272 232.935 1.00 100.55 211 ASN A N 1
ATOM 1460 C CA . ASN A 1 211 ? 81.596 40.703 232.802 1.00 100.86 211 ASN A CA 1
ATOM 1461 C C . ASN A 1 211 ? 80.447 41.131 233.710 1.00 102.90 211 ASN A C 1
ATOM 1462 O O . ASN A 1 211 ? 79.400 40.468 233.733 1.00 104.07 211 ASN A O 1
ATOM 1467 N N . PRO A 1 212 ? 80.599 42.220 234.470 1.00 104.28 212 PRO A N 1
ATOM 1468 C CA . PRO A 1 212 ? 79.549 42.597 235.432 1.00 102.08 212 PRO A CA 1
ATOM 1469 C C . PRO A 1 212 ? 78.216 42.930 234.788 1.00 104.37 212 PRO A C 1
ATOM 1470 O O . PRO A 1 212 ? 77.175 42.784 235.441 1.00 107.89 212 PRO A O 1
ATOM 1474 N N . LEU A 1 213 ? 78.212 43.379 233.531 1.00 105.42 213 LEU A N 1
ATOM 1475 C CA . LEU A 1 213 ? 76.954 43.725 232.880 1.00 105.79 213 LEU A CA 1
ATOM 1476 C C . LEU A 1 213 ? 76.094 42.498 232.617 1.00 106.17 213 LEU A C 1
ATOM 1477 O O . LEU A 1 213 ? 74.869 42.626 232.511 1.00 107.78 213 LEU A O 1
ATOM 1482 N N . VAL A 1 214 ? 76.705 41.317 232.507 1.00 105.16 214 VAL A N 1
ATOM 1483 C CA . VAL A 1 214 ? 75.929 40.094 232.331 1.00 111.34 214 VAL A CA 1
ATOM 1484 C C . VAL A 1 214 ? 75.038 39.860 233.544 1.00 113.46 214 VAL A C 1
ATOM 1485 O O . VAL A 1 214 ? 73.901 39.388 233.420 1.00 115.85 214 VAL A O 1
ATOM 1489 N N . ARG A 1 215 ? 75.539 40.195 234.736 1.00 113.21 215 ARG A N 1
ATOM 1490 C CA . ARG A 1 215 ? 74.720 40.112 235.940 1.00 110.01 215 ARG A CA 1
ATOM 1491 C C . ARG A 1 215 ? 73.615 41.160 235.942 1.00 108.25 215 ARG A C 1
ATOM 1492 O O . ARG A 1 215 ? 72.543 40.926 236.510 1.00 110.99 215 ARG A O 1
ATOM 1500 N N . GLU A 1 216 ? 73.851 42.311 235.319 1.00 108.02 216 GLU A N 1
ATOM 1501 C CA . GLU A 1 216 ? 72.867 43.393 235.287 1.00 112.28 216 GLU A CA 1
ATOM 1502 C C . GLU A 1 216 ? 71.977 43.316 234.049 1.00 116.32 216 GLU A C 1
ATOM 1503 O O . GLU A 1 216 ? 71.801 44.292 233.321 1.00 116.92 216 GLU A O 1
ATOM 1505 N N . GLY A 1 217 ? 71.397 42.139 233.815 1.00 116.11 217 GLY A N 1
ATOM 1506 C CA . GLY A 1 217 ? 70.422 41.949 232.757 1.00 118.87 217 GLY A CA 1
ATOM 1507 C C . GLY A 1 217 ? 70.932 42.234 231.360 1.00 118.78 217 GLY A C 1
ATOM 1508 O O . GLY A 1 217 ? 70.370 43.072 230.648 1.00 119.24 217 GLY A O 1
ATOM 1509 N N . TYR A 1 218 ? 71.996 41.544 230.953 1.00 119.97 218 TYR A N 1
ATOM 1510 C CA . TYR A 1 218 ? 72.556 41.686 229.610 1.00 118.24 218 TYR A CA 1
ATOM 1511 C C . TYR A 1 218 ? 72.984 40.312 229.111 1.00 120.33 218 TYR A C 1
ATOM 1512 O O . TYR A 1 218 ? 74.035 39.795 229.524 1.00 119.96 218 TYR A O 1
ATOM 1521 N N . PRO A 1 219 ? 72.200 39.690 228.226 1.00 118.65 219 PRO A N 1
ATOM 1522 C CA . PRO A 1 219 ? 72.602 38.368 227.716 1.00 117.07 219 PRO A CA 1
ATOM 1523 C C . PRO A 1 219 ? 73.871 38.414 226.886 1.00 119.48 219 PRO A C 1
ATOM 1524 O O . PRO A 1 219 ? 74.740 37.547 227.045 1.00 118.85 219 PRO A O 1
ATOM 1528 N N . SER A 1 220 ? 74.006 39.400 226.003 1.00 121.60 220 SER A N 1
ATOM 1529 C CA . SER A 1 220 ? 75.199 39.572 225.189 1.00 120.88 220 SER A CA 1
ATOM 1530 C C . SER A 1 220 ? 75.769 40.969 225.390 1.00 118.37 220 SER A C 1
ATOM 1531 O O . SER A 1 220 ? 75.034 41.929 225.644 1.00 116.71 220 SER A O 1
ATOM 1534 N N . ILE A 1 221 ? 77.091 41.074 225.274 1.00 118.40 221 ILE A N 1
ATOM 1535 C CA . ILE A 1 221 ? 77.811 42.327 225.466 1.00 114.35 221 ILE A CA 1
ATOM 1536 C C . ILE A 1 221 ?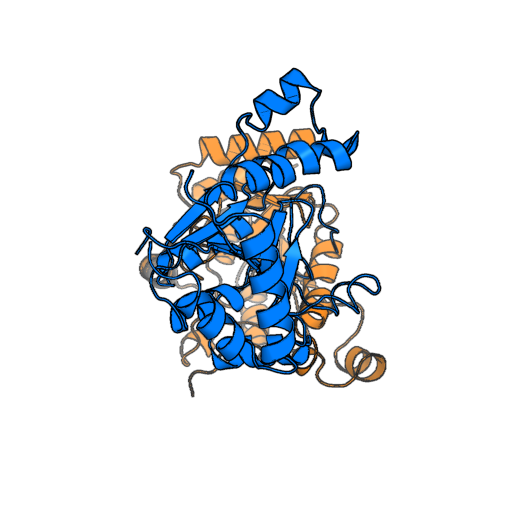 78.495 42.694 224.158 1.00 114.94 221 ILE A C 1
ATOM 1537 O O . ILE A 1 221 ? 79.133 41.845 223.524 1.00 118.14 221 ILE A O 1
ATOM 1542 N N . GLY A 1 222 ? 78.358 43.946 223.758 1.00 110.88 222 GLY A N 1
ATOM 1543 C CA . GLY A 1 222 ? 79.028 44.467 222.579 1.00 110.41 222 GLY A CA 1
ATOM 1544 C C . GLY A 1 222 ? 79.325 45.932 222.773 1.00 108.37 222 GLY A C 1
ATOM 1545 O O . GLY A 1 222 ? 79.551 46.389 223.899 1.00 106.17 222 GLY A O 1
ATOM 1546 N N . CYS A 1 223 ? 79.328 46.677 221.672 1.00 108.21 223 CYS A N 1
ATOM 1547 C CA . CYS A 1 223 ? 79.505 48.118 221.756 1.00 107.61 223 CYS A CA 1
ATOM 1548 C C . CYS A 1 223 ? 78.324 48.754 222.480 1.00 108.70 223 CYS A C 1
ATOM 1549 O O . CYS A 1 223 ? 77.182 48.298 222.375 1.00 110.21 223 CYS A O 1
ATOM 1552 N N . ALA A 1 224 ? 78.617 49.813 223.235 1.00 108.80 224 ALA A N 1
ATOM 1553 C CA . ALA A 1 224 ? 77.586 50.456 224.048 1.00 108.92 224 ALA A CA 1
ATOM 1554 C C . ALA A 1 224 ? 76.412 50.983 223.232 1.00 108.84 224 ALA A C 1
ATOM 1555 O O . ALA A 1 224 ? 75.259 50.757 223.640 1.00 111.43 224 ALA A O 1
ATOM 1557 N N . PRO A 1 225 ? 76.604 51.682 222.105 1.00 109.06 225 PRO A N 1
ATOM 1558 C CA . PRO A 1 225 ? 75.434 52.184 221.364 1.00 111.64 225 PRO A CA 1
ATOM 1559 C C . PRO A 1 225 ? 74.636 51.101 220.658 1.00 112.40 225 PRO A C 1
ATOM 1560 O O . PRO A 1 225 ? 73.480 51.353 220.296 1.00 115.58 225 PRO A O 1
ATOM 1564 N N . CYS A 1 226 ? 75.203 49.912 220.447 1.00 110.24 226 CYS A N 1
ATOM 1565 C CA . CYS A 1 226 ? 74.555 48.869 219.660 1.00 114.18 226 CYS A CA 1
ATOM 1566 C C . CYS A 1 226 ? 74.170 47.650 220.493 1.00 115.69 226 CYS A C 1
ATOM 1567 O O . CYS A 1 226 ? 74.022 46.553 219.944 1.00 117.19 226 CYS A O 1
ATOM 1570 N N . THR A 1 227 ? 74.004 47.814 221.802 1.00 115.52 227 THR A N 1
ATOM 1571 C CA . THR A 1 227 ? 73.592 46.729 222.683 1.00 115.59 227 THR A CA 1
ATOM 1572 C C . THR A 1 227 ? 72.179 47.000 223.181 1.00 116.80 227 THR A C 1
ATOM 1573 O O . THR A 1 227 ? 71.873 48.114 223.621 1.00 116.55 227 THR A O 1
ATOM 1577 N N . ALA A 1 228 ? 71.325 45.981 223.109 1.00 117.95 228 ALA A N 1
ATOM 1578 C CA . ALA A 1 228 ? 69.928 46.127 223.500 1.00 120.82 228 ALA A CA 1
ATOM 1579 C C . ALA A 1 228 ? 69.818 46.311 225.009 1.00 121.38 228 ALA A C 1
ATOM 1580 O O . ALA A 1 228 ? 70.174 45.413 225.779 1.00 121.29 228 ALA A O 1
ATOM 1582 N N . LYS A 1 229 ? 69.320 47.474 225.431 1.00 123.23 229 LYS A N 1
ATOM 1583 C CA . LYS A 1 229 ? 69.150 47.737 226.849 1.00 123.08 229 LYS A CA 1
ATOM 1584 C C . LYS A 1 229 ? 67.869 47.082 227.366 1.00 125.61 229 LYS A C 1
ATOM 1585 O O . LYS A 1 229 ? 66.872 46.995 226.644 1.00 127.81 229 LYS A O 1
ATOM 1587 N N . PRO A 1 230 ? 67.871 46.609 228.623 1.00 124.11 230 PRO A N 1
ATOM 1588 C CA . PRO A 1 230 ? 66.692 45.961 229.206 1.00 125.04 230 PRO A CA 1
ATOM 1589 C C . PRO A 1 230 ? 65.601 46.959 229.585 1.00 124.35 230 PRO A C 1
ATOM 1590 O O . PRO A 1 230 ? 64.809 46.667 230.481 1.00 123.01 230 PRO A O 1
ATOM 1594 N N . LEU B 1 8 ? 66.001 67.949 231.677 1.00 137.75 8 LEU B N 1
ATOM 1595 C CA . LEU B 1 8 ? 67.382 67.595 231.373 1.00 139.36 8 LEU B CA 1
ATOM 1596 C C . LEU B 1 8 ? 67.488 66.905 230.015 1.00 143.10 8 LEU B C 1
ATOM 1597 O O . LEU B 1 8 ? 66.522 66.310 229.536 1.00 145.35 8 LEU B O 1
ATOM 1599 N N . THR B 1 9 ? 68.666 66.983 229.398 1.00 141.18 9 THR B N 1
ATOM 1600 C CA . THR B 1 9 ? 68.901 66.402 228.084 1.00 142.08 9 THR B CA 1
ATOM 1601 C C . THR B 1 9 ? 70.143 65.523 228.119 1.00 141.27 9 THR B C 1
ATOM 1602 O O . THR B 1 9 ? 71.056 65.741 228.920 1.00 142.64 9 THR B O 1
ATOM 1606 N N . GLU B 1 10 ? 70.163 64.523 227.236 1.00 135.53 10 GLU B N 1
ATOM 1607 C CA . GLU B 1 10 ? 71.276 63.575 227.206 1.00 132.24 10 GLU B CA 1
ATOM 1608 C C . GLU B 1 10 ? 72.622 64.228 226.907 1.00 133.85 10 GLU B C 1
ATOM 1609 O O . GLU B 1 10 ? 73.604 63.898 227.594 1.00 133.82 10 GLU B O 1
ATOM 1615 N N . PRO B 1 11 ? 72.759 65.126 225.919 1.00 138.44 11 PRO B N 1
ATOM 1616 C CA . PRO B 1 11 ? 74.067 65.783 225.738 1.00 139.43 11 PRO B CA 1
ATOM 1617 C C . PRO B 1 11 ? 74.488 66.618 226.935 1.00 140.73 11 PRO B C 1
ATOM 1618 O O . PRO B 1 11 ? 75.671 66.615 227.304 1.00 142.01 11 PRO B O 1
ATOM 1622 N N . GLN B 1 12 ? 73.547 67.337 227.554 1.00 137.86 12 GLN B N 1
ATOM 1623 C CA . GLN B 1 12 ? 73.869 68.089 228.763 1.00 136.13 12 GLN B CA 1
ATOM 1624 C C . GLN B 1 12 ? 74.334 67.159 229.876 1.00 137.25 12 GLN B C 1
ATOM 1625 O O . GLN B 1 12 ? 75.289 67.471 230.597 1.00 139.41 12 GLN B O 1
ATOM 1627 N N . LEU B 1 13 ? 73.675 66.007 230.026 1.00 135.79 13 LEU B N 1
ATOM 1628 C CA . LEU B 1 13 ? 74.079 65.052 231.055 1.00 134.64 13 LEU B CA 1
ATOM 1629 C C . LEU B 1 13 ? 75.466 64.490 23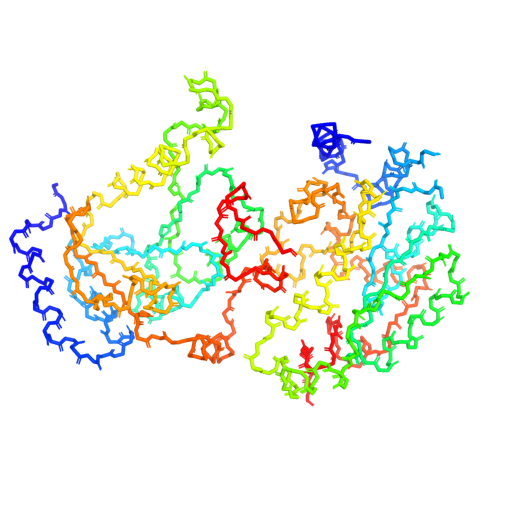0.775 1.00 135.04 13 LEU B C 1
ATOM 1630 O O . LEU B 1 13 ? 76.268 64.318 231.699 1.00 136.69 13 LEU B O 1
ATOM 1635 N N . ARG B 1 14 ? 75.771 64.206 229.507 1.00 132.85 14 ARG B N 1
ATOM 1636 C CA . ARG B 1 14 ? 77.099 63.707 229.166 1.00 130.96 14 ARG B CA 1
ATOM 1637 C C . ARG B 1 14 ? 78.169 64.754 229.448 1.00 131.67 14 ARG B C 1
ATOM 1638 O O . ARG B 1 14 ? 79.238 64.434 229.983 1.00 130.01 14 ARG B O 1
ATOM 1646 N N . GLU B 1 15 ? 77.894 66.015 229.104 1.00 134.28 15 GLU B N 1
ATOM 1647 C CA . GLU B 1 15 ? 78.853 67.080 229.383 1.00 134.68 15 GLU B CA 1
ATOM 1648 C C . GLU B 1 15 ? 79.050 67.264 230.883 1.00 136.51 15 GLU B C 1
ATOM 1649 O O . GLU B 1 15 ? 80.179 67.465 231.350 1.00 138.41 15 GLU B O 1
ATOM 1651 N N . LEU B 1 16 ? 77.963 67.188 231.656 1.00 135.26 16 LEU B N 1
ATOM 1652 C CA . LEU B 1 16 ? 78.074 67.316 233.106 1.00 133.27 16 LEU B CA 1
ATOM 1653 C C . LEU B 1 16 ? 78.875 66.164 233.700 1.00 132.95 16 LEU B C 1
ATOM 1654 O O . LEU B 1 16 ? 79.691 66.368 234.605 1.00 133.08 16 LEU B O 1
ATOM 1656 N N . ALA B 1 17 ? 78.657 64.944 233.200 1.00 130.12 17 ALA B N 1
ATOM 1657 C CA . ALA B 1 17 ? 79.423 63.800 233.682 1.00 130.13 17 ALA B CA 1
ATOM 1658 C C . ALA B 1 17 ? 80.900 63.949 233.346 1.00 132.38 17 ALA B C 1
ATOM 1659 O O . ALA B 1 17 ? 81.767 63.628 234.168 1.00 134.71 17 ALA B O 1
ATOM 1661 N N . ALA B 1 18 ? 81.206 64.436 232.142 1.00 134.90 18 ALA B N 1
ATOM 1662 C CA . ALA B 1 18 ? 82.598 64.660 231.764 1.00 134.76 18 ALA B CA 1
ATOM 1663 C C . ALA B 1 18 ? 83.249 65.699 232.671 1.00 136.69 18 ALA B C 1
ATOM 1664 O O . ALA B 1 18 ? 84.377 65.512 233.144 1.00 138.47 18 ALA B O 1
ATOM 1666 N N . ARG B 1 19 ? 82.543 66.804 232.929 1.00 135.34 19 ARG B N 1
ATOM 1667 C CA . ARG B 1 19 ? 83.089 67.844 233.796 1.00 135.68 19 ARG B CA 1
ATOM 1668 C C . ARG B 1 19 ? 83.291 67.328 235.215 1.00 137.29 19 ARG B C 1
ATOM 1669 O O . ARG B 1 19 ? 84.292 67.653 235.865 1.00 139.08 19 ARG B O 1
ATOM 1671 N N . GLY B 1 20 ? 82.352 66.520 235.712 1.00 134.81 20 GLY B N 1
ATOM 1672 C CA . GLY B 1 20 ? 82.506 65.956 237.043 1.00 135.16 20 GLY B CA 1
ATOM 1673 C C . GLY B 1 20 ? 83.677 64.999 237.139 1.00 135.30 20 GLY B C 1
ATOM 1674 O O . GLY B 1 20 ? 84.416 65.007 238.127 1.00 134.82 20 GLY B O 1
ATOM 1675 N N . ALA B 1 21 ? 83.861 64.159 236.119 1.00 135.95 21 ALA B N 1
ATOM 1676 C CA . ALA B 1 21 ? 85.002 63.252 236.109 1.00 135.46 21 ALA B CA 1
ATOM 1677 C C . ALA B 1 21 ? 86.318 64.012 236.013 1.00 137.82 21 ALA B C 1
ATOM 1678 O O . ALA B 1 21 ? 87.319 63.591 236.604 1.00 139.75 21 ALA B O 1
ATOM 1680 N N . ALA B 1 22 ? 86.336 65.129 235.282 1.00 137.75 22 ALA B N 1
ATOM 1681 C CA . ALA B 1 22 ? 87.575 65.884 235.123 1.00 138.16 22 ALA B CA 1
ATOM 1682 C C . ALA B 1 22 ? 87.925 66.662 236.386 1.00 137.49 22 ALA B C 1
ATOM 1683 O O . ALA B 1 22 ? 89.097 66.727 236.776 1.00 136.55 22 ALA B O 1
ATOM 1685 N N . GLU B 1 23 ? 86.927 67.262 237.040 1.00 136.68 23 GLU B N 1
ATOM 1686 C CA . GLU B 1 23 ? 87.204 68.114 238.192 1.00 137.63 23 GLU B CA 1
ATOM 1687 C C . GLU B 1 23 ? 87.435 67.308 239.464 1.00 137.35 23 GLU B C 1
ATOM 1688 O O . GLU B 1 23 ? 88.199 67.739 240.335 1.00 138.21 23 GLU B O 1
ATOM 1694 N N . LEU B 1 24 ? 86.799 66.143 239.586 1.00 134.83 24 LEU B N 1
ATOM 1695 C CA . LEU B 1 24 ? 86.886 65.309 240.779 1.00 134.07 24 LEU B CA 1
ATOM 1696 C C . LEU B 1 24 ? 87.927 64.204 240.638 1.00 134.86 24 LEU B C 1
ATOM 1697 O O . LEU B 1 24 ? 87.781 63.136 241.241 1.00 135.45 24 LEU B O 1
ATOM 1702 N N . ASP B 1 25 ? 88.986 64.444 239.861 1.00 135.96 25 ASP B N 1
ATOM 1703 C CA . ASP B 1 25 ? 89.981 63.407 239.610 1.00 137.30 25 ASP B CA 1
ATOM 1704 C C . ASP B 1 25 ? 90.773 63.030 240.857 1.00 139.80 25 ASP B C 1
ATOM 1705 O O . ASP B 1 25 ? 91.356 61.942 240.895 1.00 141.04 25 ASP B O 1
ATOM 1707 N N . GLY B 1 26 ? 90.812 63.893 241.868 1.00 135.23 26 GLY B N 1
ATOM 1708 C CA . GLY B 1 26 ? 91.544 63.583 243.081 1.00 135.36 26 GLY B CA 1
ATOM 1709 C C . GLY B 1 26 ? 90.855 64.042 244.349 1.00 135.93 26 GLY B C 1
ATOM 1710 O O . GLY B 1 26 ? 91.517 64.299 245.360 1.00 136.78 26 GLY B O 1
ATOM 1711 N N . ALA B 1 27 ? 89.532 64.150 244.313 1.00 133.71 27 ALA B N 1
ATOM 1712 C CA . ALA B 1 27 ? 88.775 64.637 245.456 1.00 133.52 27 ALA B CA 1
ATOM 1713 C C . ALA B 1 27 ? 88.290 63.485 246.331 1.00 132.00 27 ALA B C 1
ATOM 1714 O O . ALA B 1 27 ? 88.197 62.333 245.899 1.00 128.50 27 ALA B O 1
ATOM 1716 N N . THR B 1 28 ? 87.979 63.818 247.581 1.00 131.02 28 THR B N 1
ATOM 1717 C CA . THR B 1 28 ? 87.456 62.859 248.539 1.00 129.81 28 THR B CA 1
ATOM 1718 C C . THR B 1 28 ? 85.983 62.573 248.257 1.00 128.33 28 THR B C 1
ATOM 1719 O O . THR B 1 28 ? 85.326 63.260 247.470 1.00 127.29 28 THR B O 1
ATOM 1723 N N . ALA B 1 29 ? 85.466 61.532 248.914 1.00 125.21 29 ALA B N 1
ATOM 1724 C CA . ALA B 1 29 ? 84.076 61.137 248.704 1.00 125.00 29 ALA B CA 1
ATOM 1725 C C . ALA B 1 29 ? 83.115 62.250 249.105 1.00 125.37 29 ALA B C 1
ATOM 1726 O O . ALA B 1 29 ? 82.102 62.482 248.431 1.00 125.68 29 ALA B O 1
ATOM 1728 N N . THR B 1 30 ? 83.412 62.950 250.203 1.00 125.16 30 THR B N 1
ATOM 1729 C CA . THR B 1 30 ? 82.545 64.042 250.633 1.00 127.72 30 THR B CA 1
ATOM 1730 C C . THR B 1 30 ? 82.534 65.168 249.607 1.00 128.27 30 THR B C 1
ATOM 1731 O O . THR B 1 30 ? 81.495 65.795 249.373 1.00 129.08 30 THR B O 1
ATOM 1735 N N . ASP B 1 31 ? 83.679 65.426 248.970 1.00 130.35 31 ASP B N 1
ATOM 1736 C CA . ASP B 1 31 ? 83.726 66.436 247.919 1.00 129.72 31 ASP B CA 1
ATOM 1737 C C . ASP B 1 31 ? 82.872 66.024 246.727 1.00 127.98 31 ASP B C 1
ATOM 1738 O O . ASP B 1 31 ? 82.164 66.853 246.141 1.00 129.00 31 ASP B O 1
ATOM 1743 N N . MET B 1 32 ? 82.923 64.742 246.355 1.00 125.92 32 MET B N 1
ATOM 1744 C CA . MET B 1 32 ? 82.103 64.263 245.248 1.00 126.20 32 MET B CA 1
ATOM 1745 C C . MET B 1 32 ? 80.619 64.371 245.575 1.00 125.59 32 MET B C 1
ATOM 1746 O O . MET B 1 32 ? 79.810 64.734 244.713 1.00 126.49 32 MET B O 1
ATOM 1751 N N . LEU B 1 33 ? 80.242 64.067 246.818 1.00 125.83 33 LEU B N 1
ATOM 1752 C CA . LEU B 1 33 ? 78.840 64.203 247.203 1.00 125.17 33 LEU B CA 1
ATOM 1753 C C . LEU B 1 33 ? 78.405 65.663 247.211 1.00 124.86 33 LEU B C 1
ATOM 1754 O O . LEU B 1 33 ? 77.276 65.982 246.819 1.00 123.01 33 LEU B O 1
ATOM 1759 N N . ARG B 1 34 ? 79.285 66.565 247.654 1.00 129.29 34 ARG B N 1
ATOM 1760 C CA . ARG B 1 34 ? 78.961 67.987 247.610 1.00 132.05 34 ARG B CA 1
ATOM 1761 C C . ARG B 1 34 ? 78.771 68.457 246.174 1.00 131.85 34 ARG B C 1
ATOM 1762 O O . ARG B 1 34 ? 77.852 69.233 245.882 1.00 131.74 34 ARG B O 1
ATOM 1764 N N . TRP B 1 35 ? 79.626 67.990 245.261 1.00 133.47 35 TRP B N 1
ATOM 1765 C CA . TRP B 1 35 ? 79.459 68.332 243.851 1.00 134.46 35 TRP B CA 1
ATOM 1766 C C . TRP B 1 35 ? 78.141 67.793 243.307 1.00 133.63 35 TRP B C 1
ATOM 1767 O O . TRP B 1 35 ? 77.429 68.494 242.577 1.00 134.81 35 TRP B O 1
ATOM 1778 N N . THR B 1 36 ? 77.806 66.546 243.646 1.00 133.47 36 THR B N 1
ATOM 1779 C CA . THR B 1 36 ? 76.545 65.964 243.194 1.00 130.95 36 THR B CA 1
ATOM 1780 C C . THR B 1 36 ? 75.354 66.768 243.700 1.00 131.84 36 THR B C 1
ATOM 1781 O O . THR B 1 36 ? 74.393 67.006 242.958 1.00 131.08 36 THR B O 1
ATOM 1785 N N . ASP B 1 37 ? 75.401 67.199 244.961 1.00 133.22 37 ASP B N 1
ATOM 1786 C CA . ASP B 1 37 ? 74.293 67.968 245.515 1.00 134.26 37 ASP B CA 1
ATOM 1787 C C . ASP B 1 37 ? 74.196 69.347 244.873 1.00 134.84 37 ASP B C 1
ATOM 1788 O O . ASP B 1 37 ? 73.092 69.835 244.604 1.00 135.48 37 ASP B O 1
ATOM 1793 N N . GLU B 1 38 ? 75.339 69.991 244.619 1.00 139.10 38 GLU B N 1
ATOM 1794 C CA . GLU B 1 38 ? 75.319 71.328 244.033 1.00 137.72 38 GLU B CA 1
ATOM 1795 C C . GLU B 1 38 ? 74.922 71.305 242.561 1.00 137.79 38 GLU B C 1
ATOM 1796 O O . GLU B 1 38 ? 74.360 72.286 242.060 1.00 136.63 38 GLU B O 1
ATOM 1802 N N . THR B 1 39 ? 75.200 70.210 241.855 1.00 138.06 39 THR B N 1
ATOM 1803 C CA . THR B 1 39 ? 74.894 70.130 240.431 1.00 136.46 39 THR B CA 1
ATOM 1804 C C . THR B 1 39 ? 73.477 69.648 240.149 1.00 135.73 39 THR B C 1
ATOM 1805 O O . THR B 1 39 ? 72.917 69.986 239.099 1.00 134.46 39 THR B O 1
ATOM 1809 N N . PHE B 1 40 ? 72.881 68.872 241.054 1.00 134.90 40 PHE B N 1
ATOM 1810 C CA . PHE B 1 40 ? 71.572 68.269 240.830 1.00 135.53 40 PHE B CA 1
ATOM 1811 C C . PHE B 1 40 ? 70.585 68.628 241.936 1.00 137.21 40 PHE B C 1
ATOM 1812 O O . PHE B 1 40 ? 69.735 67.816 242.304 1.00 137.26 40 PHE B O 1
ATOM 1820 N N . GLY B 1 41 ? 70.682 69.841 242.474 1.00 141.77 41 GLY B N 1
ATOM 1821 C CA . GLY B 1 41 ? 69.804 70.255 243.551 1.00 142.73 41 GLY B CA 1
ATOM 1822 C C . GLY B 1 41 ? 68.389 70.535 243.087 1.00 142.29 41 GLY B C 1
ATOM 1823 O O . GLY B 1 41 ? 67.450 69.841 243.492 1.00 140.51 41 GLY B O 1
ATOM 1824 N N . ASP B 1 42 ? 68.230 71.550 242.239 1.00 144.35 42 ASP B N 1
ATOM 1825 C CA . ASP B 1 42 ? 66.923 71.983 241.745 1.00 142.59 42 ASP B CA 1
ATOM 1826 C C . ASP B 1 42 ? 65.939 72.253 242.883 1.00 142.91 42 ASP B C 1
ATOM 1827 O O . ASP B 1 42 ? 66.286 72.888 243.879 1.00 141.95 42 ASP B O 1
ATOM 1829 N N . THR B 1 58 ? 61.823 66.806 245.880 1.00 137.48 58 THR B N 1
ATOM 1830 C CA . THR B 1 58 ? 62.384 67.921 245.126 1.00 138.23 58 THR B CA 1
ATOM 1831 C C . THR B 1 58 ? 63.908 67.820 245.050 1.00 139.96 58 THR B C 1
ATOM 1832 O O . THR B 1 58 ? 64.604 68.832 244.965 1.00 141.04 58 THR B O 1
ATOM 1834 N N . CYS B 1 59 ? 64.417 66.588 245.083 1.00 135.79 59 CYS B N 1
ATOM 1835 C CA . CYS B 1 59 ? 65.854 66.334 245.087 1.00 138.50 59 CYS B CA 1
ATOM 1836 C C . CYS B 1 59 ? 66.420 66.164 243.679 1.00 139.76 59 CYS B C 1
ATOM 1837 O O . CYS B 1 59 ? 67.411 66.809 243.326 1.00 140.42 59 CYS B O 1
ATOM 1840 N N . ASN B 1 60 ? 65.809 65.285 242.880 1.00 137.80 60 ASN B N 1
ATOM 1841 C CA . ASN B 1 60 ? 66.207 64.954 241.510 1.00 135.61 60 ASN B CA 1
ATOM 1842 C C . ASN B 1 60 ? 67.535 64.204 241.428 1.00 133.68 60 ASN B C 1
ATOM 1843 O O . ASN B 1 60 ? 68.162 64.168 240.364 1.00 133.33 60 ASN B O 1
ATOM 1848 N N . TYR B 1 61 ? 67.984 63.599 242.526 1.00 131.58 61 TYR B N 1
ATOM 1849 C CA . TYR B 1 61 ? 69.095 62.656 242.494 1.00 127.59 61 TYR B CA 1
ATOM 1850 C C . TYR B 1 61 ? 68.939 61.723 243.686 1.00 125.51 61 TYR B C 1
ATOM 1851 O O . TYR B 1 61 ? 68.514 62.152 244.761 1.00 128.84 61 TYR B O 1
ATOM 1860 N N . VAL B 1 62 ? 69.282 60.449 243.491 1.00 116.25 62 VAL B N 1
ATOM 1861 C CA . VAL B 1 62 ? 69.011 59.421 244.485 1.00 117.64 62 VAL B CA 1
ATOM 1862 C C . VAL B 1 62 ? 70.272 58.607 244.751 1.00 117.99 62 VAL B C 1
ATOM 1863 O O . VAL B 1 62 ? 71.212 58.588 243.955 1.00 119.73 62 VAL B O 1
ATOM 1867 N N . VAL B 1 63 ? 70.283 57.939 245.904 1.00 112.73 63 VAL B N 1
ATOM 1868 C CA . VAL B 1 63 ? 71.388 57.091 246.334 1.00 111.77 63 VAL B CA 1
ATOM 1869 C C . VAL B 1 63 ? 70.887 55.655 246.414 1.00 113.90 63 VAL B C 1
ATOM 1870 O O . VAL B 1 63 ? 69.742 55.411 246.808 1.00 114.93 63 VAL B O 1
ATOM 1874 N N . ALA B 1 64 ? 71.742 54.707 246.035 1.00 110.12 64 ALA B N 1
ATOM 1875 C CA . ALA B 1 64 ? 71.413 53.288 246.064 1.00 108.59 64 ALA B CA 1
ATOM 1876 C C . ALA B 1 64 ? 72.336 52.572 247.040 1.00 109.61 64 ALA B C 1
ATOM 1877 O O . ALA B 1 64 ? 73.562 52.692 246.939 1.00 111.98 64 ALA B O 1
ATOM 1879 N N . SER B 1 65 ? 71.748 51.829 247.976 1.00 107.59 65 SER B N 1
ATOM 1880 C CA . SER B 1 65 ? 72.508 51.117 248.997 1.00 108.15 65 SER B CA 1
ATOM 1881 C C . SER B 1 65 ? 71.932 49.722 249.182 1.00 106.98 65 SER B C 1
ATOM 1882 O O . SER B 1 65 ? 70.715 49.565 249.314 1.00 108.64 65 SER B O 1
ATOM 1885 N N . ASN B 1 66 ? 72.806 48.715 249.204 1.00 104.65 66 ASN B N 1
ATOM 1886 C CA . ASN B 1 66 ? 72.392 47.332 249.408 1.00 106.61 66 ASN B CA 1
ATOM 1887 C C . ASN B 1 66 ? 72.184 46.980 250.878 1.00 108.07 66 ASN B C 1
ATOM 1888 O O . ASN B 1 66 ? 71.977 45.802 251.189 1.00 109.34 66 ASN B O 1
ATOM 1893 N N . MET B 1 67 ? 72.247 47.967 251.775 1.00 106.59 67 MET B N 1
ATOM 1894 C CA . MET B 1 67 ? 72.007 47.773 253.207 1.00 107.03 67 MET B CA 1
ATOM 1895 C C . MET B 1 67 ? 73.002 46.801 253.837 1.00 107.17 67 MET B C 1
ATOM 1896 O O . MET B 1 67 ? 72.657 46.048 254.751 1.00 107.75 67 MET B O 1
ATOM 1901 N N . ALA B 1 68 ? 74.246 46.808 253.360 1.00 103.46 68 ALA B N 1
ATOM 1902 C CA . ALA B 1 68 ? 75.308 46.067 254.027 1.00 102.91 68 ALA B CA 1
ATOM 1903 C C . ALA B 1 68 ? 75.979 46.891 255.115 1.00 104.59 68 ALA B C 1
ATOM 1904 O O . ALA B 1 68 ? 76.481 46.327 256.094 1.00 106.50 68 ALA B O 1
ATOM 1906 N N . ASP B 1 69 ? 75.996 48.210 254.954 1.00 105.66 69 ASP B N 1
ATOM 1907 C CA . ASP B 1 69 ? 76.493 49.150 255.949 1.00 104.36 69 ASP B CA 1
ATOM 1908 C C . ASP B 1 69 ? 76.010 50.535 255.550 1.00 105.46 69 ASP B C 1
ATOM 1909 O O . ASP B 1 69 ? 75.621 50.766 254.402 1.00 107.49 69 ASP B O 1
ATOM 1914 N N . ALA B 1 70 ? 76.040 51.457 256.511 1.00 108.45 70 ALA B N 1
ATOM 1915 C CA . ALA B 1 70 ? 75.525 52.804 256.304 1.00 109.91 70 ALA B CA 1
ATOM 1916 C C . ALA B 1 70 ? 76.629 53.820 256.031 1.00 112.74 70 ALA B C 1
ATOM 1917 O O . ALA B 1 70 ? 76.494 54.988 256.404 1.00 113.28 70 ALA B O 1
ATOM 1919 N N . VAL B 1 71 ? 77.717 53.404 255.381 1.00 111.07 71 VAL B N 1
ATOM 1920 C CA . VAL B 1 71 ? 78.805 54.335 255.082 1.00 110.84 71 VAL B CA 1
ATOM 1921 C C . VAL B 1 71 ? 78.339 55.384 254.081 1.00 111.87 71 VAL B C 1
ATOM 1922 O O . VAL B 1 71 ? 78.331 56.589 254.368 1.00 114.18 71 VAL B O 1
ATOM 1926 N N . LEU B 1 72 ? 77.941 54.935 252.889 1.00 112.45 72 LEU B N 1
ATOM 1927 C CA . LEU B 1 72 ? 77.419 55.858 251.891 1.00 113.86 72 LEU B CA 1
ATOM 1928 C C . LEU B 1 72 ? 76.167 56.557 252.396 1.00 114.19 72 LEU B C 1
ATOM 1929 O O . LEU B 1 72 ? 75.949 57.736 252.095 1.00 114.14 72 LEU B O 1
ATOM 1934 N N . VAL B 1 73 ? 75.345 55.854 253.179 1.00 114.38 73 VAL B N 1
ATOM 1935 C CA . VAL B 1 73 ? 74.138 56.460 253.733 1.00 112.73 73 VAL B CA 1
ATOM 1936 C C . VAL B 1 73 ? 74.503 57.583 254.695 1.00 114.53 73 VAL B C 1
ATOM 1937 O O . VAL B 1 73 ? 73.914 58.670 254.660 1.00 115.09 73 VAL B O 1
ATOM 1941 N N . ASP B 1 74 ? 75.482 57.337 255.571 1.00 112.87 74 ASP B N 1
ATOM 1942 C CA . ASP B 1 74 ? 75.907 58.371 256.512 1.00 116.01 74 ASP B CA 1
ATOM 1943 C C . ASP B 1 74 ? 76.486 59.575 255.782 1.00 116.73 74 ASP B C 1
ATOM 1944 O O . ASP B 1 74 ? 76.183 60.723 256.127 1.00 119.72 74 ASP B O 1
ATOM 1949 N N . LEU B 1 75 ? 77.309 59.333 254.760 1.00 115.75 75 LEU B N 1
ATOM 1950 C CA . LEU B 1 75 ? 77.887 60.440 254.004 1.00 113.67 75 LEU B CA 1
ATOM 1951 C C . LEU B 1 75 ? 76.804 61.254 253.300 1.00 114.92 75 LEU B C 1
ATOM 1952 O O . LEU B 1 75 ? 76.800 62.492 253.359 1.00 115.63 75 LEU B O 1
ATOM 1957 N N . ALA B 1 76 ? 75.865 60.571 252.636 1.00 117.47 76 ALA B N 1
ATOM 1958 C CA . ALA B 1 76 ? 74.804 61.266 251.914 1.00 117.20 76 ALA B CA 1
ATOM 1959 C C . ALA B 1 76 ? 73.893 62.034 252.864 1.00 119.49 76 ALA B C 1
ATOM 1960 O O . ALA B 1 76 ? 73.413 63.122 252.525 1.00 121.07 76 ALA B O 1
ATOM 1962 N N . ALA B 1 77 ? 73.634 61.485 254.053 1.00 119.15 77 ALA B N 1
ATOM 1963 C CA . ALA B 1 77 ? 72.817 62.200 255.024 1.00 119.13 77 ALA B CA 1
ATOM 1964 C C . ALA B 1 77 ? 73.563 63.394 255.604 1.00 119.38 77 ALA B C 1
ATOM 1965 O O . ALA B 1 77 ? 72.941 64.409 255.937 1.00 119.53 77 ALA B O 1
ATOM 1967 N N . LYS B 1 78 ? 74.889 63.292 255.733 1.00 118.44 78 LYS B N 1
ATOM 1968 C CA . LYS B 1 78 ? 75.665 64.422 256.229 1.00 118.48 78 LYS B CA 1
ATOM 1969 C C . LYS B 1 78 ? 75.773 65.534 255.195 1.00 117.08 78 LYS B C 1
ATOM 1970 O O . LYS B 1 78 ? 75.878 66.709 255.564 1.00 117.36 78 LYS B O 1
ATOM 1976 N N . VAL B 1 79 ? 75.746 65.199 253.906 1.00 120.98 79 VAL B N 1
ATOM 1977 C CA . VAL B 1 79 ? 75.785 66.247 252.889 1.00 121.50 79 VAL B CA 1
ATOM 1978 C C . VAL B 1 79 ? 74.392 66.778 252.542 1.00 119.81 79 VAL B C 1
ATOM 1979 O O . VAL B 1 79 ? 74.246 67.965 252.233 1.00 117.19 79 VAL B O 1
ATOM 1983 N N . ARG B 1 80 ? 73.361 65.933 252.590 1.00 126.57 80 ARG B N 1
ATOM 1984 C CA . ARG B 1 80 ? 72.001 66.344 252.240 1.00 124.08 80 ARG B CA 1
ATOM 1985 C C . ARG B 1 80 ? 71.024 65.561 253.105 1.00 124.59 80 ARG B C 1
ATOM 1986 O O . ARG B 1 80 ? 70.721 64.393 252.818 1.00 124.58 80 ARG B O 1
ATOM 1994 N N . PRO B 1 81 ? 70.515 66.163 254.178 1.00 124.59 81 PRO B N 1
ATOM 1995 C CA . PRO B 1 81 ? 69.505 65.480 254.993 1.00 125.68 81 PRO B CA 1
ATOM 1996 C C . PRO B 1 81 ? 68.217 65.259 254.216 1.00 127.67 81 PRO B C 1
ATOM 1997 O O . PRO B 1 81 ? 67.865 66.026 253.316 1.00 128.63 81 PRO B O 1
ATOM 2001 N N . GLY B 1 82 ? 67.511 64.189 254.577 1.00 127.80 82 GLY B N 1
ATOM 2002 C CA . GLY B 1 82 ? 66.286 63.844 253.883 1.00 127.12 82 GLY B CA 1
ATOM 2003 C C . GLY B 1 82 ? 66.470 63.372 252.462 1.00 125.80 82 GLY B C 1
ATOM 2004 O O . GLY B 1 82 ? 65.506 63.379 251.690 1.00 126.27 82 GLY B O 1
ATOM 2005 N N . VAL B 1 83 ? 67.681 62.964 252.093 1.00 123.63 83 VAL B N 1
ATOM 2006 C CA . VAL B 1 83 ? 67.989 62.493 250.744 1.00 122.34 83 VAL B CA 1
ATOM 2007 C C . VAL B 1 83 ? 67.232 61.189 250.506 1.00 122.41 83 VAL B C 1
ATOM 2008 O O . VAL B 1 83 ? 67.028 60.407 251.448 1.00 123.01 83 VAL B O 1
ATOM 2012 N N . PRO B 1 84 ? 66.748 60.937 249.291 1.00 121.48 84 PRO B N 1
ATOM 2013 C CA . PRO B 1 84 ? 66.108 59.647 249.005 1.00 119.39 84 PRO B CA 1
ATOM 2014 C C . PRO B 1 84 ? 67.137 58.553 248.756 1.00 117.97 84 PRO B C 1
ATOM 2015 O O . PRO B 1 84 ? 68.209 58.790 248.193 1.00 117.42 84 PRO B O 1
ATOM 2019 N N . VAL B 1 85 ? 66.800 57.344 249.199 1.00 115.93 85 VAL B N 1
ATOM 2020 C CA . VAL B 1 85 ? 67.645 56.167 249.035 1.00 114.16 85 VAL B CA 1
ATOM 2021 C C . VAL B 1 85 ? 66.787 55.004 248.553 1.00 116.25 85 VAL B C 1
ATOM 2022 O O . VAL B 1 85 ? 65.632 54.851 248.971 1.00 118.80 85 VAL B O 1
ATOM 2026 N N . ILE B 1 86 ? 67.352 54.203 247.647 1.00 110.19 86 ILE B N 1
ATOM 2027 C CA . ILE B 1 86 ? 66.666 53.086 247.008 1.00 109.65 86 ILE B CA 1
ATOM 2028 C C . ILE B 1 86 ? 67.064 51.814 247.739 1.00 108.26 86 ILE B C 1
ATOM 2029 O O . ILE B 1 86 ? 68.229 51.658 248.126 1.00 107.32 86 ILE B O 1
ATOM 2034 N N . PHE B 1 87 ? 66.119 50.892 247.924 1.00 104.81 87 PHE B N 1
ATOM 2035 C CA . PHE B 1 87 ? 66.492 49.553 248.374 1.00 104.71 87 PHE B CA 1
ATOM 2036 C C . PHE B 1 87 ? 65.727 48.535 247.545 1.00 107.32 87 PHE B C 1
ATOM 2037 O O . PHE B 1 87 ? 64.495 48.497 247.598 1.00 109.45 87 PHE B O 1
ATOM 2045 N N . LEU B 1 88 ? 66.451 47.696 246.808 1.00 103.56 88 LEU B N 1
ATOM 2046 C CA . LEU B 1 88 ? 65.833 46.703 245.931 1.00 102.77 88 LEU B CA 1
ATOM 2047 C C . LEU B 1 88 ? 65.481 45.470 246.753 1.00 105.70 88 LEU B C 1
ATOM 2048 O O . LEU B 1 88 ? 66.341 44.635 247.044 1.00 105.80 88 LEU B O 1
ATOM 2053 N N . ASP B 1 89 ? 64.209 45.345 247.131 1.00 104.61 89 ASP B N 1
ATOM 2054 C CA . ASP B 1 89 ? 63.758 44.211 247.939 1.00 104.88 89 ASP B CA 1
ATOM 2055 C C . ASP B 1 89 ? 63.334 43.102 246.985 1.00 106.98 89 ASP B C 1
ATOM 2056 O O . ASP B 1 89 ? 62.165 42.978 246.617 1.00 109.40 89 ASP B O 1
ATOM 2061 N N . THR B 1 90 ? 64.305 42.280 246.583 1.00 101.64 90 THR B N 1
ATOM 2062 C CA . THR B 1 90 ? 64.041 41.180 245.665 1.00 100.54 90 THR B CA 1
ATOM 2063 C C . THR B 1 90 ? 63.204 40.071 246.287 1.00 101.45 90 THR B C 1
ATOM 2064 O O . THR B 1 90 ? 62.775 39.166 245.564 1.00 104.95 90 THR B O 1
ATOM 2068 N N . GLY B 1 91 ? 62.966 40.111 247.599 1.00 100.78 91 GLY B N 1
ATOM 2069 C CA . GLY B 1 91 ? 62.262 39.051 248.283 1.00 101.05 91 GLY B CA 1
ATOM 2070 C C . GLY B 1 91 ? 63.127 37.887 248.706 1.00 100.99 91 GLY B C 1
ATOM 2071 O O . GLY B 1 91 ? 62.702 37.093 249.554 1.00 102.64 91 GLY B O 1
ATOM 2072 N N . TYR B 1 92 ? 64.326 37.754 248.138 1.00 99.48 92 TYR B N 1
ATOM 2073 C CA . TYR B 1 92 ? 65.282 36.725 248.520 1.00 102.56 92 TYR B CA 1
ATOM 2074 C C . TYR B 1 92 ? 66.352 37.254 249.468 1.00 99.72 92 TYR B C 1
ATOM 2075 O O . TYR B 1 92 ? 67.429 36.658 249.577 1.00 98.31 92 TYR B O 1
ATOM 2084 N N . HIS B 1 93 ? 66.079 38.359 250.154 1.00 98.34 93 HIS B N 1
ATOM 2085 C CA . HIS B 1 93 ? 67.054 38.972 251.037 1.00 96.49 93 HIS B CA 1
ATOM 2086 C C . HIS B 1 93 ? 67.180 38.182 252.334 1.00 98.10 93 HIS B C 1
ATOM 2087 O O . HIS B 1 93 ? 66.278 37.440 252.733 1.00 101.41 93 HIS B O 1
ATOM 2094 N N . PHE B 1 94 ? 68.325 38.342 252.991 1.00 94.60 94 PHE B N 1
ATOM 2095 C CA . PHE B 1 94 ? 68.472 37.838 254.346 1.00 96.53 94 PHE B CA 1
ATOM 2096 C C . PHE B 1 94 ? 67.560 38.616 255.288 1.00 99.13 94 PHE B C 1
ATOM 2097 O O . PHE B 1 94 ? 67.246 39.786 255.055 1.00 101.24 94 PHE B O 1
ATOM 2105 N N . VAL B 1 95 ? 67.127 37.955 256.364 1.00 97.93 95 VAL B N 1
ATOM 2106 C CA . VAL B 1 95 ? 66.346 38.671 257.367 1.00 98.02 95 VAL B CA 1
ATOM 2107 C C . VAL B 1 95 ? 67.204 39.735 258.039 1.00 98.31 95 VAL B C 1
ATOM 2108 O O . VAL B 1 95 ? 66.704 40.806 258.411 1.00 100.82 95 VAL B O 1
ATOM 2112 N N . GLU B 1 96 ? 68.507 39.475 258.179 1.00 98.26 96 GLU B N 1
ATOM 2113 C CA . GLU B 1 96 ? 69.405 40.467 258.758 1.00 96.61 96 GLU B CA 1
ATOM 2114 C C . GLU B 1 96 ? 69.534 41.692 257.863 1.00 97.25 96 GLU B C 1
ATOM 2115 O O . GLU B 1 96 ? 69.704 42.807 258.366 1.00 94.40 96 GLU B O 1
ATOM 2121 N N . THR B 1 97 ? 69.437 41.511 256.543 1.00 99.36 97 THR B N 1
ATOM 2122 C CA . THR B 1 97 ? 69.494 42.655 255.638 1.00 98.49 97 THR B CA 1
ATOM 2123 C C . THR B 1 97 ? 68.281 43.560 255.816 1.00 99.12 97 THR B C 1
ATOM 2124 O O . THR B 1 97 ? 68.416 44.789 255.857 1.00 97.96 97 THR B O 1
ATOM 2128 N N . ILE B 1 98 ? 67.090 42.972 255.940 1.00 101.49 98 ILE B N 1
ATOM 2129 C CA . ILE B 1 98 ? 65.890 43.773 256.164 1.00 101.64 98 ILE B CA 1
ATOM 2130 C C . ILE B 1 98 ? 65.934 44.432 257.540 1.00 99.92 98 ILE B C 1
ATOM 2131 O O . ILE B 1 98 ? 65.501 45.580 257.709 1.00 98.26 98 ILE B O 1
ATOM 2136 N N . GLY B 1 99 ? 66.471 43.729 258.540 1.00 98.37 99 GLY B N 1
ATOM 2137 C CA . GLY B 1 99 ? 66.634 44.344 259.849 1.00 100.71 99 GLY B CA 1
ATOM 2138 C C . GLY B 1 99 ? 67.580 45.530 259.823 1.00 102.25 99 GLY B C 1
ATOM 2139 O O . GLY B 1 99 ? 67.317 46.564 260.446 1.00 104.03 99 GLY B O 1
ATOM 2140 N N . THR B 1 100 ? 68.692 45.401 259.095 1.00 97.85 100 THR B N 1
ATOM 2141 C CA . THR B 1 100 ? 69.619 46.517 258.946 1.00 98.14 100 THR B CA 1
ATOM 2142 C C . THR B 1 100 ? 68.969 47.669 258.190 1.00 99.57 100 THR B C 1
ATOM 2143 O O . THR B 1 100 ? 69.209 48.841 258.501 1.00 99.72 100 THR B O 1
ATOM 2147 N N . ARG B 1 101 ? 68.144 47.352 257.188 1.00 102.94 101 ARG B N 1
ATOM 2148 C CA . ARG B 1 101 ? 67.411 48.390 256.469 1.00 101.37 101 ARG B CA 1
ATOM 2149 C C . ARG B 1 101 ? 66.497 49.159 257.413 1.00 103.02 101 ARG B C 1
ATOM 2150 O O . ARG B 1 101 ? 66.444 50.394 257.377 1.00 101.97 101 ARG B O 1
ATOM 2158 N N . ASP B 1 102 ? 65.759 48.439 258.261 1.00 103.44 102 ASP B N 1
ATOM 2159 C CA . ASP B 1 102 ? 64.883 49.099 259.224 1.00 102.47 102 ASP B CA 1
ATOM 2160 C C . ASP B 1 102 ? 65.681 49.951 260.204 1.00 101.89 102 ASP B C 1
ATOM 2161 O O . ASP B 1 102 ? 65.274 51.070 260.543 1.00 100.85 102 ASP B O 1
ATOM 2166 N N . ALA B 1 103 ? 66.826 49.440 260.666 1.00 102.69 103 ALA B N 1
ATOM 2167 C CA . ALA B 1 103 ? 67.646 50.200 261.605 1.00 102.53 103 ALA B CA 1
ATOM 2168 C C . ALA B 1 103 ? 68.173 51.483 260.971 1.00 103.01 103 ALA B C 1
ATOM 2169 O O . ALA B 1 103 ? 68.185 52.542 261.610 1.00 105.67 103 ALA B O 1
ATOM 2171 N N . ILE B 1 104 ? 68.607 51.408 259.711 1.00 106.22 104 ILE B N 1
ATOM 2172 C CA . ILE B 1 104 ? 69.094 52.598 259.020 1.00 107.43 104 ILE B CA 1
ATOM 2173 C C . ILE B 1 104 ? 67.953 53.579 258.774 1.00 109.68 104 ILE B C 1
ATOM 2174 O O . ILE B 1 104 ? 68.127 54.798 258.895 1.00 111.34 104 ILE B O 1
ATOM 2179 N N . GLU B 1 105 ? 66.770 53.065 258.429 1.00 112.05 105 GLU B N 1
ATOM 2180 C CA . GLU B 1 105 ? 65.606 53.926 258.250 1.00 111.91 105 GLU B CA 1
ATOM 2181 C C . GLU B 1 105 ? 65.264 54.664 259.539 1.00 112.61 105 GLU B C 1
ATOM 2182 O O . GLU B 1 105 ? 64.894 55.843 259.510 1.00 114.30 105 GLU B O 1
ATOM 2188 N N . SER B 1 106 ? 65.391 53.987 260.681 1.00 112.47 106 SER B N 1
ATOM 2189 C CA . SER B 1 106 ? 65.073 54.627 261.954 1.00 112.00 106 SER B CA 1
ATOM 2190 C C . SER B 1 106 ? 66.129 55.659 262.336 1.00 112.76 106 SER B C 1
ATOM 2191 O O . SER B 1 106 ? 65.800 56.800 262.681 1.00 115.78 106 SER B O 1
ATOM 2194 N N . VAL B 1 107 ? 67.407 55.276 262.284 1.00 110.95 107 VAL B N 1
ATOM 2195 C CA . VAL B 1 107 ? 68.466 56.135 262.812 1.00 110.98 107 VAL B CA 1
ATOM 2196 C C . VAL B 1 107 ? 68.710 57.332 261.896 1.00 111.10 107 VAL B C 1
ATOM 2197 O O . VAL B 1 107 ? 68.556 58.489 262.305 1.00 112.71 107 VAL B O 1
ATOM 2201 N N . TYR B 1 108 ? 69.097 57.075 260.649 1.00 110.43 108 TYR B N 1
ATOM 2202 C CA . TYR B 1 108 ? 69.587 58.139 259.784 1.00 110.27 108 TYR B CA 1
ATOM 2203 C C . TYR B 1 108 ? 68.449 58.941 259.161 1.00 110.45 108 TYR B C 1
ATOM 2204 O O . TYR B 1 108 ? 67.358 58.425 258.901 1.00 111.06 108 TYR B O 1
ATOM 2213 N N . ASP B 1 109 ? 68.725 60.225 258.918 1.00 115.07 109 ASP B N 1
ATOM 2214 C CA . ASP B 1 109 ? 67.761 61.154 258.327 1.00 117.47 109 ASP B CA 1
ATOM 2215 C C . ASP B 1 109 ? 67.785 60.999 256.808 1.00 118.76 109 ASP B C 1
ATOM 2216 O O . ASP B 1 109 ? 68.362 61.801 256.069 1.00 118.16 109 ASP B O 1
ATOM 2221 N N . VAL B 1 110 ? 67.130 59.942 256.338 1.00 119.55 110 VAL B N 1
ATOM 2222 C CA . VAL B 1 110 ? 67.087 59.599 254.922 1.00 118.61 110 VAL B CA 1
ATOM 2223 C C . VAL B 1 110 ? 65.699 59.061 254.611 1.00 120.46 110 VAL B C 1
ATOM 2224 O O . VAL B 1 110 ? 65.113 58.329 255.416 1.00 123.26 110 VAL B O 1
ATOM 2228 N N . ARG B 1 111 ? 65.163 59.433 253.451 1.00 123.23 111 ARG B N 1
ATOM 2229 C CA . ARG B 1 111 ? 63.879 58.904 253.000 1.00 123.00 111 ARG B CA 1
ATOM 2230 C C . ARG B 1 111 ? 64.161 57.637 252.203 1.00 122.41 111 ARG B C 1
ATOM 2231 O O . ARG B 1 111 ? 64.601 57.695 251.053 1.00 122.96 111 ARG B O 1
ATOM 2239 N N . VAL B 1 112 ? 63.921 56.487 252.817 1.00 119.29 112 VAL B N 1
ATOM 2240 C CA . VAL B 1 112 ? 64.188 55.203 252.182 1.00 119.16 112 VAL B CA 1
ATOM 2241 C C . VAL B 1 112 ? 62.930 54.732 251.471 1.00 120.89 112 VAL B C 1
ATOM 2242 O O . VAL B 1 112 ? 61.811 54.916 251.967 1.00 122.61 112 VAL B O 1
ATOM 2246 N N . LEU B 1 113 ? 63.100 54.155 250.286 1.00 113.56 113 LEU B N 1
ATOM 2247 C CA . LEU B 1 113 ? 61.974 53.583 249.562 1.00 114.50 113 LEU B CA 1
ATOM 2248 C C . LEU B 1 113 ? 62.303 52.152 249.155 1.00 113.03 113 LEU B C 1
ATOM 2249 O O . LEU B 1 113 ? 63.373 51.879 248.591 1.00 111.64 113 LEU B O 1
ATOM 2254 N N . ASN B 1 114 ? 61.388 51.243 249.490 1.00 109.83 114 ASN B N 1
ATOM 2255 C CA . ASN B 1 114 ? 61.537 49.807 249.270 1.00 110.94 114 ASN B CA 1
ATOM 2256 C C . ASN B 1 114 ? 61.003 49.476 247.883 1.00 109.94 114 ASN B C 1
ATOM 2257 O O . ASN B 1 114 ? 59.812 49.224 247.692 1.00 111.81 114 ASN B O 1
ATOM 2262 N N . VAL B 1 115 ? 61.898 49.474 246.900 1.00 108.42 115 VAL B N 1
ATOM 2263 C CA . VAL B 1 115 ? 61.533 49.175 245.520 1.00 108.81 115 VAL B CA 1
ATOM 2264 C C . VAL B 1 115 ? 61.371 47.668 245.378 1.00 110.58 115 VAL B C 1
ATOM 2265 O O . VAL B 1 115 ? 62.335 46.910 245.532 1.00 111.16 115 VAL B O 1
ATOM 2269 N N . THR B 1 116 ? 60.148 47.231 245.090 1.00 109.63 116 THR B N 1
ATOM 2270 C CA . THR B 1 116 ? 59.848 45.823 244.928 1.00 111.35 116 THR B CA 1
ATOM 2271 C C . THR B 1 116 ? 59.425 45.538 243.493 1.00 111.94 116 THR B C 1
ATOM 2272 O O . THR B 1 116 ? 58.746 46.364 242.874 1.00 112.84 116 THR B O 1
ATOM 2276 N N . PRO B 1 117 ? 59.813 44.391 242.938 1.00 112.60 117 PRO B N 1
ATOM 2277 C CA . PRO B 1 117 ? 59.381 44.048 241.579 1.00 114.96 117 PRO B CA 1
ATOM 2278 C C . PRO B 1 117 ? 57.871 43.878 241.506 1.00 117.24 117 PRO B C 1
ATOM 2279 O O . PRO B 1 117 ? 57.184 43.710 242.516 1.00 118.08 117 PRO B O 1
ATOM 2283 N N . GLU B 1 118 ? 57.354 43.930 240.276 1.00 118.74 118 GLU B N 1
ATOM 2284 C CA . GLU B 1 118 ? 55.911 43.838 240.082 1.00 118.82 118 GLU B CA 1
ATOM 2285 C C . GLU B 1 118 ? 55.371 42.472 240.485 1.00 120.55 118 GLU B C 1
ATOM 2286 O O . GLU B 1 118 ? 54.215 42.366 240.909 1.00 123.51 118 GLU B O 1
ATOM 2288 N N . HIS B 1 119 ? 56.184 41.426 240.370 1.00 120.73 119 HIS B N 1
ATOM 2289 C CA . HIS B 1 119 ? 55.781 40.071 240.717 1.00 122.01 119 HIS B CA 1
ATOM 2290 C C . HIS B 1 119 ? 56.493 39.637 241.990 1.00 121.47 119 HIS B C 1
ATOM 2291 O O . HIS B 1 119 ? 57.713 39.794 242.107 1.00 121.60 119 HIS B O 1
ATOM 2298 N N . THR B 1 120 ? 55.732 39.090 242.935 1.00 121.92 120 THR B N 1
ATOM 2299 C CA . THR B 1 120 ? 56.311 38.607 244.178 1.00 120.03 120 THR B CA 1
ATOM 2300 C C . THR B 1 120 ? 57.093 37.318 243.925 1.00 120.29 120 THR B C 1
ATOM 2301 O O . THR B 1 120 ? 57.196 36.826 242.798 1.00 119.61 120 THR B O 1
ATOM 2305 N N . VAL B 1 121 ? 57.656 36.761 244.999 1.00 121.97 121 VAL B N 1
ATOM 2306 C CA . VAL B 1 121 ? 58.428 35.530 244.867 1.00 120.43 121 VAL B CA 1
ATOM 2307 C C . VAL B 1 121 ? 57.520 34.365 244.491 1.00 121.14 121 VAL B C 1
ATOM 2308 O O . VAL B 1 121 ? 57.850 33.566 243.607 1.00 120.38 121 VAL B O 1
ATOM 2312 N N . ALA B 1 122 ? 56.357 34.256 245.140 1.00 123.43 122 ALA B N 1
ATOM 2313 C CA . ALA B 1 122 ? 55.437 33.167 244.825 1.00 123.78 122 ALA B CA 1
ATOM 2314 C C . ALA B 1 122 ? 54.855 33.321 243.425 1.00 124.61 122 ALA B C 1
ATOM 2315 O O . ALA B 1 122 ? 54.703 32.332 242.697 1.00 125.88 122 ALA B O 1
ATOM 2317 N N . GLU B 1 123 ? 54.535 34.554 243.026 1.00 124.03 123 GLU B N 1
ATOM 2318 C CA . GLU B 1 123 ? 53.981 34.780 241.695 1.00 124.29 123 GLU B CA 1
ATOM 2319 C C . GLU B 1 123 ? 54.993 34.430 240.612 1.00 121.89 123 GLU B C 1
ATOM 2320 O O . GLU B 1 123 ? 54.651 33.784 239.614 1.00 120.96 123 GLU B O 1
ATOM 2326 N N . GLN B 1 124 ? 56.250 34.838 240.797 1.00 120.20 124 GLN B N 1
ATOM 2327 C CA . GLN B 1 124 ? 57.290 34.476 239.841 1.00 118.97 124 GLN B CA 1
ATOM 2328 C C . GLN B 1 124 ? 57.533 32.971 239.834 1.00 121.17 124 GLN B C 1
ATOM 2329 O O . GLN B 1 124 ? 57.748 32.378 238.772 1.00 119.45 124 GLN B O 1
ATOM 2335 N N . ASP B 1 125 ? 57.503 32.337 241.009 1.00 126.16 125 ASP B N 1
ATOM 2336 C CA . ASP B 1 125 ? 57.693 30.892 241.073 1.00 127.20 125 ASP B CA 1
ATOM 2337 C C . ASP B 1 125 ? 56.582 30.152 240.338 1.00 128.19 125 ASP B C 1
ATOM 2338 O O . ASP B 1 125 ? 56.827 29.121 239.701 1.00 127.58 125 ASP B O 1
ATOM 2343 N N . GLU B 1 126 ? 55.353 30.663 240.411 1.00 131.78 126 GLU B N 1
ATOM 2344 C CA . GLU B 1 126 ? 54.250 30.004 239.718 1.00 130.93 126 GLU B CA 1
ATOM 2345 C C . GLU B 1 126 ? 54.278 30.282 238.219 1.00 130.89 126 GLU B C 1
ATOM 2346 O O . GLU B 1 126 ? 53.931 29.408 237.417 1.00 129.07 126 GLU B O 1
ATOM 2352 N N . LEU B 1 127 ? 54.695 31.486 237.821 1.00 129.03 127 LEU B N 1
ATOM 2353 C CA . LEU B 1 127 ? 54.628 31.866 236.414 1.00 126.64 127 LEU B CA 1
ATOM 2354 C C . LEU B 1 127 ? 55.825 31.365 235.613 1.00 124.78 127 LEU B C 1
ATOM 2355 O O . LEU B 1 127 ? 55.684 31.074 234.420 1.00 125.48 127 LEU B O 1
ATOM 2360 N N . LEU B 1 128 ? 57.000 31.250 236.238 1.00 125.15 128 LEU B N 1
ATOM 2361 C CA . LEU B 1 128 ? 58.219 30.885 235.527 1.00 125.09 128 LEU B CA 1
ATOM 2362 C C . LEU B 1 128 ? 58.978 29.740 236.188 1.00 123.26 128 LEU B C 1
ATOM 2363 O O . LEU B 1 128 ? 60.110 29.451 235.782 1.00 122.25 128 LEU B O 1
ATOM 2368 N N . GLY B 1 129 ? 58.395 29.081 237.184 1.00 123.15 129 GLY B N 1
ATOM 2369 C CA . GLY B 1 129 ? 59.078 27.987 237.844 1.00 123.53 129 GLY B CA 1
ATOM 2370 C C . GLY B 1 129 ? 59.715 28.411 239.151 1.00 125.89 129 GLY B C 1
ATOM 2371 O O . GLY B 1 129 ? 60.229 29.529 239.263 1.00 126.68 129 GLY B O 1
ATOM 2372 N N . LYS B 1 130 ? 59.680 27.534 240.149 1.00 126.72 130 LYS B N 1
ATOM 2373 C CA . LYS B 1 130 ? 60.261 27.855 241.444 1.00 123.73 130 LYS B CA 1
ATOM 2374 C C . LYS B 1 130 ? 61.780 27.928 241.341 1.00 121.87 130 LYS B C 1
ATOM 2375 O O . LYS B 1 130 ? 62.405 27.162 240.601 1.00 120.33 130 LYS B O 1
ATOM 2381 N N . ASP B 1 131 ? 62.370 28.860 242.090 1.00 117.46 131 ASP B N 1
ATOM 2382 C CA . ASP B 1 131 ? 63.820 29.043 242.154 1.00 116.47 131 ASP B CA 1
ATOM 2383 C C . ASP B 1 131 ? 64.406 29.314 240.766 1.00 114.78 131 ASP B C 1
ATOM 2384 O O . ASP B 1 131 ? 65.225 28.556 240.242 1.00 115.13 131 ASP B O 1
ATOM 2389 N N . LEU B 1 132 ? 63.964 30.425 240.174 1.00 112.13 132 LEU B N 1
ATOM 2390 C CA . LEU B 1 132 ? 64.497 30.838 238.881 1.00 114.38 132 LEU B CA 1
ATOM 2391 C C . LEU B 1 132 ? 65.975 31.198 238.963 1.00 112.64 132 LEU B C 1
ATOM 2392 O O . LEU B 1 132 ? 66.682 31.111 237.952 1.00 112.51 132 LEU B O 1
ATOM 2397 N N . PHE B 1 133 ? 66.458 31.583 240.146 1.00 109.29 133 PHE B N 1
ATOM 2398 C CA . PHE B 1 133 ? 67.867 31.929 240.303 1.00 110.02 133 PHE B CA 1
ATOM 2399 C C . PHE B 1 133 ? 68.777 30.738 240.033 1.00 107.61 133 PHE B C 1
ATOM 2400 O O . PHE B 1 133 ? 69.945 30.921 239.672 1.00 107.79 133 PHE B O 1
ATOM 2408 N N . ALA B 1 134 ? 68.273 29.516 240.210 1.00 109.37 134 ALA B N 1
ATOM 2409 C CA . ALA B 1 134 ? 69.104 28.339 239.985 1.00 110.39 134 ALA B CA 1
ATOM 2410 C C . ALA B 1 134 ? 69.202 27.978 238.510 1.00 113.60 134 ALA B C 1
ATOM 2411 O O . ALA B 1 134 ? 70.241 27.474 238.068 1.00 112.82 134 ALA B O 1
ATOM 2413 N N . ARG B 1 135 ? 68.145 28.226 237.737 1.00 117.04 135 ARG B N 1
ATOM 2414 C CA . ARG B 1 135 ? 68.112 27.858 236.327 1.00 113.64 135 ARG B CA 1
ATOM 2415 C C . ARG B 1 135 ? 68.550 29.000 235.419 1.00 114.46 135 ARG B C 1
ATOM 2416 O O . ARG B 1 135 ? 69.292 28.774 234.457 1.00 115.26 135 ARG B O 1
ATOM 2424 N N . ASN B 1 136 ? 68.108 30.223 235.703 1.00 111.40 136 ASN B N 1
ATOM 2425 C CA . ASN B 1 136 ? 68.476 31.399 234.914 1.00 113.35 136 ASN B CA 1
ATOM 2426 C C . ASN B 1 136 ? 68.701 32.572 235.855 1.00 113.26 136 ASN B C 1
ATOM 2427 O O . ASN B 1 136 ? 67.798 33.382 236.098 1.00 113.48 136 ASN B O 1
ATOM 2432 N N . PRO B 1 137 ? 69.909 32.694 236.412 1.00 110.79 137 PRO B N 1
ATOM 2433 C CA . PRO B 1 137 ? 70.174 33.808 237.337 1.00 110.64 137 PRO B CA 1
ATOM 2434 C C . PRO B 1 137 ? 70.138 35.166 236.663 1.00 111.85 137 PRO B C 1
ATOM 2435 O O . PRO B 1 137 ? 69.744 36.152 237.301 1.00 115.07 137 PRO B O 1
ATOM 2439 N N . HIS B 1 138 ? 70.543 35.246 235.394 1.00 110.52 138 HIS B N 1
ATOM 2440 C CA . HIS B 1 138 ? 70.529 36.522 234.687 1.00 111.71 138 HIS B CA 1
ATOM 2441 C C . HIS B 1 138 ? 69.116 37.076 234.581 1.00 112.28 138 HIS B C 1
ATOM 2442 O O . HIS B 1 138 ? 68.887 38.268 234.823 1.00 111.33 138 HIS B O 1
ATOM 2449 N N . GLU B 1 139 ? 68.149 36.224 234.235 1.00 109.84 139 GLU B N 1
ATOM 2450 C CA . GLU B 1 139 ? 66.770 36.687 234.124 1.00 111.75 139 GLU B CA 1
ATOM 2451 C C . GLU B 1 139 ? 66.193 37.039 235.489 1.00 113.08 139 GLU B C 1
ATOM 2452 O O . GLU B 1 139 ? 65.403 37.982 235.606 1.00 113.47 139 GLU B O 1
ATOM 2458 N N . CYS B 1 140 ? 66.576 36.300 236.533 1.00 111.27 140 CYS B N 1
ATOM 2459 C CA . CYS B 1 140 ? 66.133 36.644 237.881 1.00 108.50 140 CYS B CA 1
ATOM 2460 C C . CYS B 1 140 ? 66.627 38.030 238.277 1.00 107.65 140 CYS B C 1
ATOM 2461 O O . CYS B 1 140 ? 65.857 38.859 238.779 1.00 108.03 140 CYS B O 1
ATOM 2464 N N . CYS B 1 141 ? 67.912 38.304 238.041 1.00 104.50 141 CYS B N 1
ATOM 2465 C CA . CYS B 1 141 ? 68.451 39.627 238.343 1.00 104.10 141 CYS B CA 1
ATOM 2466 C C . CYS B 1 141 ? 67.782 40.704 237.498 1.00 107.01 141 CYS B C 1
ATOM 2467 O O . CYS B 1 141 ? 67.500 41.802 237.990 1.00 107.01 141 CYS B O 1
ATOM 2470 N N . ARG B 1 142 ? 67.521 40.411 236.222 1.00 108.26 142 ARG B N 1
ATOM 2471 C CA . ARG B 1 142 ? 66.883 41.398 235.357 1.00 108.29 142 ARG B CA 1
ATOM 2472 C C . ARG B 1 142 ? 65.467 41.711 235.826 1.00 108.70 142 ARG B C 1
ATOM 2473 O O . ARG B 1 142 ? 65.032 42.868 235.786 1.00 108.62 142 ARG B O 1
ATOM 2481 N N . LEU B 1 143 ? 64.736 40.694 236.286 1.00 109.29 143 LEU B N 1
ATOM 2482 C CA . LEU B 1 143 ? 63.348 40.888 236.688 1.00 109.95 143 LEU B CA 1
ATOM 2483 C C . LEU B 1 143 ? 63.235 41.563 238.049 1.00 110.25 143 LEU B C 1
ATOM 2484 O O . LEU B 1 143 ? 62.394 42.449 238.234 1.00 110.36 143 LEU B O 1
ATOM 2489 N N . ARG B 1 144 ? 64.063 41.161 239.014 1.00 109.91 144 ARG B N 1
ATOM 2490 C CA . ARG B 1 144 ? 63.897 41.640 240.379 1.00 108.67 144 ARG B CA 1
ATOM 2491 C C . ARG B 1 144 ? 64.825 42.790 240.744 1.00 107.41 144 ARG B C 1
ATOM 2492 O O . ARG B 1 144 ? 64.570 43.472 241.742 1.00 108.58 144 ARG B O 1
ATOM 2500 N N . LYS B 1 145 ? 65.885 43.027 239.973 1.00 107.39 145 LYS B N 1
ATOM 2501 C CA . LYS B 1 145 ? 66.812 44.117 240.256 1.00 106.04 145 LYS B CA 1
ATOM 2502 C C . LYS B 1 145 ? 66.870 45.155 239.147 1.00 105.09 145 LYS B C 1
ATOM 2503 O O . LYS B 1 145 ? 66.694 46.348 239.415 1.00 103.38 145 LYS B O 1
ATOM 2509 N N . VAL B 1 146 ? 67.097 44.736 237.901 1.00 107.05 146 VAL B N 1
ATOM 2510 C CA . VAL B 1 146 ? 67.389 45.694 236.837 1.00 107.31 146 VAL B CA 1
ATOM 2511 C C . VAL B 1 146 ? 66.131 46.451 236.426 1.00 108.83 146 VAL B C 1
ATOM 2512 O O . VAL B 1 146 ? 66.142 47.681 236.307 1.00 106.80 146 VAL B O 1
ATOM 2516 N N . VAL B 1 147 ? 65.040 45.733 236.185 1.00 109.15 147 VAL B N 1
ATOM 2517 C CA . VAL B 1 147 ? 63.795 46.351 235.731 1.00 108.20 147 VAL B CA 1
ATOM 2518 C C . VAL B 1 147 ? 63.220 47.276 236.804 1.00 108.40 147 VAL B C 1
ATOM 2519 O O . VAL B 1 147 ? 62.844 48.412 236.478 1.00 108.02 147 VAL B O 1
ATOM 2523 N N . PRO B 1 148 ? 63.116 46.862 238.078 1.00 110.44 148 PRO B N 1
ATOM 2524 C CA . PRO B 1 148 ? 62.617 47.814 239.088 1.00 109.65 148 PRO B CA 1
ATOM 2525 C C . PRO B 1 148 ? 63.531 49.010 239.286 1.00 109.25 148 PRO B C 1
ATOM 2526 O O . PRO B 1 148 ? 63.045 50.136 239.461 1.00 107.15 148 PRO B O 1
ATOM 2530 N N . LEU B 1 149 ? 64.849 48.797 239.260 1.00 111.91 149 LEU B N 1
ATOM 2531 C CA . LEU B 1 149 ? 65.780 49.915 239.372 1.00 110.69 149 LEU B CA 1
ATOM 2532 C C . LEU B 1 149 ? 65.605 50.896 238.222 1.00 112.64 149 LEU B C 1
ATOM 2533 O O . LEU B 1 149 ? 65.642 52.113 238.425 1.00 112.26 149 LEU B O 1
ATOM 2538 N N . GLY B 1 150 ? 65.417 50.385 237.004 1.00 113.76 150 GLY B N 1
ATOM 2539 C CA . GLY B 1 150 ? 65.192 51.268 235.874 1.00 114.16 150 GLY B CA 1
ATOM 2540 C C . GLY B 1 150 ? 63.875 52.010 235.973 1.00 114.55 150 GLY B C 1
ATOM 2541 O O . GLY B 1 150 ? 63.796 53.199 235.648 1.00 114.88 150 GLY B O 1
ATOM 2542 N N . LYS B 1 151 ? 62.822 51.322 236.422 1.00 114.42 151 LYS B N 1
ATOM 2543 C CA . LYS B 1 151 ? 61.529 51.978 236.579 1.00 114.89 151 LYS B CA 1
ATOM 2544 C C . LYS B 1 151 ? 61.570 53.048 237.661 1.00 113.28 151 LYS B C 1
ATOM 2545 O O . LYS B 1 151 ? 60.829 54.035 237.584 1.00 111.91 151 LYS B O 1
ATOM 2547 N N . THR B 1 152 ? 62.424 52.876 238.671 1.00 115.72 152 THR B N 1
ATOM 2548 C CA . THR B 1 152 ? 62.523 53.878 239.727 1.00 115.33 152 THR B CA 1
ATOM 2549 C C . THR B 1 152 ? 63.437 55.033 239.330 1.00 114.44 152 THR B C 1
ATOM 2550 O O . THR B 1 152 ? 63.178 56.186 239.692 1.00 113.05 152 THR B O 1
ATOM 2554 N N . LEU B 1 153 ? 64.509 54.743 238.589 1.00 120.77 153 LEU B N 1
ATOM 2555 C CA . LEU B 1 153 ? 65.471 55.773 238.214 1.00 121.02 153 LEU B CA 1
ATOM 2556 C C . LEU B 1 153 ? 64.926 56.740 237.172 1.00 123.06 153 LEU B C 1
ATOM 2557 O O . LEU B 1 153 ? 65.486 57.830 237.009 1.00 121.06 153 LEU B O 1
ATOM 2562 N N . ARG B 1 154 ? 63.864 56.370 236.462 1.00 126.60 154 ARG B N 1
ATOM 2563 C CA . ARG B 1 154 ? 63.244 57.288 235.514 1.00 129.13 154 ARG B CA 1
ATOM 2564 C C . ARG B 1 154 ? 62.689 58.499 236.252 1.00 132.45 154 ARG B C 1
ATOM 2565 O O . ARG B 1 154 ? 61.853 58.362 237.151 1.00 133.67 154 ARG B O 1
ATOM 2573 N N . GLY B 1 155 ? 63.163 59.685 235.876 1.00 137.83 155 GLY B N 1
ATOM 2574 C CA . GLY B 1 155 ? 62.814 60.922 236.541 1.00 137.60 155 GLY B CA 1
ATOM 2575 C C . GLY B 1 155 ? 63.955 61.553 237.308 1.00 134.52 155 GLY B C 1
ATOM 2576 O O . GLY B 1 155 ? 63.872 62.740 237.652 1.00 134.72 155 GLY B O 1
ATOM 2577 N N . TYR B 1 156 ? 65.011 60.796 237.589 1.00 131.90 156 TYR B N 1
ATOM 2578 C CA . TYR B 1 156 ? 66.194 61.309 238.260 1.00 127.93 156 TYR B CA 1
ATOM 2579 C C . TYR B 1 156 ? 67.307 61.550 237.248 1.00 126.21 156 TYR B C 1
ATOM 2580 O O . TYR B 1 156 ? 67.418 60.849 236.239 1.00 125.29 156 TYR B O 1
ATOM 2589 N N . SER B 1 157 ? 68.137 62.552 237.533 1.00 125.53 157 SER B N 1
ATOM 2590 C CA . SER B 1 157 ? 69.224 62.916 236.634 1.00 127.62 157 SER B CA 1
ATOM 2591 C C . SER B 1 157 ? 70.544 62.254 236.998 1.00 126.45 157 SER B C 1
ATOM 2592 O O . SER B 1 157 ? 71.407 62.105 236.125 1.00 127.33 157 SER B O 1
ATOM 2595 N N . ALA B 1 158 ? 70.721 61.852 238.253 1.00 123.17 158 ALA B N 1
ATOM 2596 C CA . ALA B 1 158 ? 71.954 61.217 238.688 1.00 121.17 158 ALA B CA 1
ATOM 2597 C C . ALA B 1 158 ? 71.650 60.276 239.842 1.00 119.47 158 ALA B C 1
ATOM 2598 O O . ALA B 1 158 ? 70.719 60.506 240.618 1.00 121.51 158 ALA B O 1
ATOM 2600 N N . TRP B 1 159 ? 72.438 59.209 239.943 1.00 112.08 159 TRP B N 1
ATOM 2601 C CA . TRP B 1 159 ? 72.327 58.273 241.050 1.00 114.11 159 TRP B CA 1
ATOM 2602 C C . TRP B 1 159 ? 73.708 57.981 241.617 1.00 114.92 159 TRP B C 1
ATOM 2603 O O . TRP B 1 159 ? 74.716 58.033 240.906 1.00 116.01 159 TRP B O 1
ATOM 2614 N N . VAL B 1 160 ? 73.742 57.680 242.913 1.00 110.87 160 VAL B N 1
ATOM 2615 C CA . VAL B 1 160 ? 74.980 57.472 243.656 1.00 112.00 160 VAL B CA 1
ATOM 2616 C C . VAL B 1 160 ? 75.051 56.012 244.078 1.00 112.09 160 VAL B C 1
ATOM 2617 O O . VAL B 1 160 ? 74.064 55.451 244.568 1.00 112.80 160 VAL B O 1
ATOM 2621 N N . THR B 1 161 ? 76.218 55.398 243.888 1.00 109.97 161 THR B N 1
ATOM 2622 C CA . THR B 1 161 ? 76.431 53.999 244.228 1.00 110.51 161 THR B CA 1
ATOM 2623 C C . THR B 1 161 ? 77.642 53.868 245.141 1.00 109.86 161 THR B C 1
ATOM 2624 O O . THR B 1 161 ? 78.557 54.696 245.112 1.00 108.38 161 THR B O 1
ATOM 2628 N N . GLY B 1 162 ? 77.635 52.816 245.953 1.00 105.61 162 GLY B N 1
ATOM 2629 C CA . GLY B 1 162 ? 78.743 52.542 246.845 1.00 107.48 162 GLY B CA 1
ATOM 2630 C C . GLY B 1 162 ? 79.728 51.554 246.258 1.00 109.43 162 GLY B C 1
ATOM 2631 O O . GLY B 1 162 ? 80.332 50.758 246.984 1.00 111.09 162 GLY B O 1
ATOM 2632 N N . LEU B 1 163 ? 79.896 51.595 244.939 1.00 104.50 163 LEU B N 1
ATOM 2633 C CA . LEU B 1 163 ? 80.807 50.678 244.271 1.00 104.32 163 LEU B CA 1
ATOM 2634 C C . LEU B 1 163 ? 82.251 51.037 244.593 1.00 104.29 163 LEU B C 1
ATOM 2635 O O . LEU B 1 163 ? 82.633 52.211 244.561 1.00 105.88 163 LEU B O 1
ATOM 2640 N N . ARG B 1 164 ? 83.050 50.023 244.908 1.00 104.17 164 ARG B N 1
ATOM 2641 C CA . ARG B 1 164 ? 84.469 50.188 245.179 1.00 106.16 164 ARG B CA 1
ATOM 2642 C C . ARG B 1 164 ? 85.269 49.348 244.194 1.00 106.64 164 ARG B C 1
ATOM 2643 O O . ARG B 1 164 ? 84.878 48.223 243.865 1.00 104.14 164 ARG B O 1
ATOM 2651 N N . ARG B 1 165 ? 86.387 49.901 243.719 1.00 102.92 165 ARG B N 1
ATOM 2652 C CA . ARG B 1 165 ? 87.186 49.212 242.713 1.00 101.62 165 ARG B CA 1
ATOM 2653 C C . ARG B 1 165 ? 87.805 47.924 243.241 1.00 105.50 165 ARG B C 1
ATOM 2654 O O . ARG B 1 165 ? 88.248 47.092 242.442 1.00 106.61 165 ARG B O 1
ATOM 2662 N N . VAL B 1 166 ? 87.842 47.737 244.565 1.00 105.30 166 VAL B N 1
ATOM 2663 C CA . VAL B 1 166 ? 88.402 46.524 245.151 1.00 102.86 166 VAL B CA 1
ATOM 2664 C C . VAL B 1 166 ? 87.370 45.407 245.260 1.00 103.52 166 VAL B C 1
ATOM 2665 O O . VAL B 1 166 ? 87.713 44.295 245.685 1.00 107.89 166 VAL B O 1
ATOM 2669 N N . ASP B 1 167 ? 86.116 45.662 244.872 1.00 103.40 167 ASP B N 1
ATOM 2670 C CA . ASP B 1 167 ? 85.076 44.645 244.998 1.00 102.81 167 ASP B CA 1
ATOM 2671 C C . ASP B 1 167 ? 85.354 43.440 244.107 1.00 101.19 167 ASP B C 1
ATOM 2672 O O . ASP B 1 167 ? 85.046 42.301 244.476 1.00 102.51 167 ASP B O 1
ATOM 2677 N N . ALA B 1 168 ? 85.930 43.670 242.932 1.00 100.93 168 ALA B N 1
ATOM 2678 C CA . ALA B 1 168 ? 86.208 42.600 241.985 1.00 100.42 168 ALA B CA 1
ATOM 2679 C C . ALA B 1 168 ? 87.313 43.064 241.050 1.00 101.33 168 ALA B C 1
ATOM 2680 O O . ALA B 1 168 ? 87.519 44.273 240.881 1.00 101.24 168 ALA B O 1
ATOM 2682 N N . PRO B 1 169 ? 88.053 42.133 240.441 1.00 98.51 169 PRO B N 1
ATOM 2683 C CA . PRO B 1 169 ? 89.067 42.548 239.459 1.00 98.02 169 PRO B CA 1
ATOM 2684 C C . PRO B 1 169 ? 88.474 43.239 238.246 1.00 98.26 169 PRO B C 1
ATOM 2685 O O . PRO B 1 169 ? 89.163 44.038 237.599 1.00 99.14 169 PRO B O 1
ATOM 2689 N N . THR B 1 170 ? 87.211 42.963 237.922 1.00 98.97 170 THR B N 1
ATOM 2690 C CA . THR B 1 170 ? 86.554 43.598 236.788 1.00 97.17 170 THR B CA 1
ATOM 2691 C C . THR B 1 170 ? 86.095 45.019 237.088 1.00 97.54 170 THR B C 1
ATOM 2692 O O . THR B 1 170 ? 85.694 45.731 236.160 1.00 98.65 170 THR B O 1
ATOM 2696 N N . ARG B 1 171 ? 86.137 45.447 238.349 1.00 100.67 171 ARG B N 1
ATOM 2697 C CA . ARG B 1 171 ? 85.767 46.801 238.737 1.00 99.18 171 ARG B CA 1
ATOM 2698 C C . ARG B 1 171 ? 86.974 47.689 239.011 1.00 100.55 171 ARG B C 1
ATOM 2699 O O . ARG B 1 171 ? 86.809 48.789 239.547 1.00 101.24 171 ARG B O 1
ATOM 2707 N N . ALA B 1 172 ? 88.180 47.247 238.644 1.00 97.23 172 ALA B N 1
ATOM 2708 C CA . ALA B 1 172 ? 89.381 48.019 238.947 1.00 95.92 172 ALA B CA 1
ATOM 2709 C C . ALA B 1 172 ? 89.416 49.357 238.221 1.00 98.54 172 ALA B C 1
ATOM 2710 O O . ALA B 1 172 ? 90.081 50.284 238.693 1.00 100.72 172 ALA B O 1
ATOM 2712 N N . ASN B 1 173 ? 88.721 49.479 237.089 1.00 103.99 173 ASN B N 1
ATOM 2713 C CA . ASN B 1 173 ? 88.667 50.718 236.323 1.00 100.32 173 ASN B CA 1
ATOM 2714 C C . ASN B 1 173 ? 87.345 51.456 236.511 1.00 101.76 173 ASN B C 1
ATOM 2715 O O . ASN B 1 173 ? 86.900 52.170 235.606 1.00 104.42 173 ASN B O 1
ATOM 2720 N N . ALA B 1 174 ? 86.709 51.292 237.663 1.00 104.26 174 ALA B N 1
ATOM 2721 C CA . ALA B 1 174 ? 85.433 51.942 237.928 1.00 102.79 174 ALA B CA 1
ATOM 2722 C C . ALA B 1 174 ? 85.592 53.457 237.871 1.00 103.82 174 ALA B C 1
ATOM 2723 O O . ALA B 1 174 ? 86.412 54.016 238.617 1.00 104.03 174 ALA B O 1
ATOM 2725 N N . PRO B 1 175 ? 84.846 54.152 237.019 1.00 107.85 175 PRO B N 1
ATOM 2726 C CA . PRO B 1 175 ? 85.020 55.600 236.896 1.00 106.99 175 PRO B CA 1
ATOM 2727 C C . PRO B 1 175 ? 84.396 56.348 238.061 1.00 110.47 175 PRO B C 1
ATOM 2728 O O . PRO B 1 175 ? 83.411 55.914 238.663 1.00 110.88 175 PRO B O 1
ATOM 2732 N N . LEU B 1 176 ? 85.001 57.493 238.378 1.00 116.53 176 LEU B N 1
ATOM 2733 C CA . LEU B 1 176 ? 84.469 58.354 239.429 1.00 116.09 176 LEU B CA 1
ATOM 2734 C C . LEU B 1 176 ? 83.086 58.871 239.052 1.00 118.16 176 LEU B C 1
ATOM 2735 O O . LEU B 1 176 ? 82.102 58.634 239.761 1.00 118.59 176 LEU B O 1
ATOM 2740 N N . VAL B 1 177 ? 82.996 59.585 237.932 1.00 123.81 177 VAL B N 1
ATOM 2741 C CA . VAL B 1 177 ? 81.732 60.063 237.385 1.00 124.28 177 VAL B CA 1
ATOM 2742 C C . VAL B 1 177 ? 81.643 59.607 235.935 1.00 123.91 177 VAL B C 1
ATOM 2743 O O . VAL B 1 177 ? 82.618 59.715 235.184 1.00 125.74 177 VAL B O 1
ATOM 2747 N N . SER B 1 178 ? 80.480 59.097 235.541 1.00 123.11 178 SER B N 1
ATOM 2748 C CA . SER B 1 178 ? 80.288 58.622 234.174 1.00 122.18 178 SER B CA 1
ATOM 2749 C C . SER B 1 178 ? 78.813 58.749 233.809 1.00 122.63 178 SER B C 1
ATOM 2750 O O . SER B 1 178 ? 78.004 59.271 234.581 1.00 125.35 178 SER B O 1
ATOM 2753 N N . PHE B 1 179 ? 78.462 58.256 232.623 1.00 125.57 179 PHE B N 1
ATOM 2754 C CA . PHE B 1 179 ? 77.093 58.281 232.111 1.00 123.86 179 PHE B CA 1
ATOM 2755 C C . PHE B 1 179 ? 76.620 56.842 231.925 1.00 124.63 179 PHE B C 1
ATOM 2756 O O . PHE B 1 179 ? 76.993 56.181 230.951 1.00 122.84 179 PHE B O 1
ATOM 2764 N N . ASP B 1 180 ? 75.808 56.355 232.864 1.00 121.92 180 ASP B N 1
ATOM 2765 C CA . ASP B 1 180 ? 75.214 55.029 232.772 1.00 121.76 180 ASP B CA 1
ATOM 2766 C C . ASP B 1 180 ? 74.338 54.934 231.527 1.00 121.38 180 ASP B C 1
ATOM 2767 O O . ASP B 1 180 ? 73.323 55.637 231.418 1.00 120.95 180 ASP B O 1
ATOM 2772 N N . GLU B 1 181 ? 74.741 54.072 230.585 1.00 120.69 181 GLU B N 1
ATOM 2773 C CA . GLU B 1 181 ? 73.980 53.862 229.358 1.00 120.89 181 GLU B CA 1
ATOM 2774 C C . GLU B 1 181 ? 72.787 52.942 229.570 1.00 122.83 181 GLU B C 1
ATOM 2775 O O . GLU B 1 181 ? 71.804 53.031 228.825 1.00 125.96 181 GLU B O 1
ATOM 2781 N N . THR B 1 182 ? 72.857 52.049 230.561 1.00 117.54 182 THR B N 1
ATOM 2782 C CA . THR B 1 182 ? 71.740 51.144 230.812 1.00 119.71 182 THR B CA 1
ATOM 2783 C C . THR B 1 182 ? 70.506 51.920 231.248 1.00 120.62 182 THR B C 1
ATOM 2784 O O . THR B 1 182 ? 69.393 51.651 230.783 1.00 123.09 182 THR B O 1
ATOM 2788 N N . PHE B 1 183 ? 70.689 52.896 232.135 1.00 118.09 183 PHE B N 1
ATOM 2789 C CA . PHE B 1 183 ? 69.611 53.770 232.563 1.00 119.50 183 PHE B CA 1
ATOM 2790 C C . PHE B 1 183 ? 69.739 55.176 231.999 1.00 120.54 183 PHE B C 1
ATOM 2791 O O . PHE B 1 183 ? 68.830 55.991 232.201 1.00 120.72 183 PHE B O 1
ATOM 2799 N N . LYS B 1 184 ? 70.838 55.476 231.304 1.00 123.17 184 LYS B N 1
ATOM 2800 C CA . LYS B 1 184 ? 71.030 56.739 230.592 1.00 122.85 184 LYS B CA 1
ATOM 2801 C C . LYS B 1 184 ? 70.928 57.938 231.538 1.00 123.49 184 LYS B C 1
ATOM 2802 O O . LYS B 1 184 ? 70.066 58.807 231.391 1.00 123.52 184 LYS B O 1
ATOM 2804 N N . LEU B 1 185 ? 71.834 57.977 232.514 1.00 124.50 185 LEU B N 1
ATOM 2805 C CA . LEU B 1 185 ? 71.888 59.112 233.432 1.00 123.69 185 LEU B CA 1
ATOM 2806 C C . LEU B 1 185 ? 73.217 59.094 234.176 1.00 121.88 185 LEU B C 1
ATOM 2807 O O . LEU B 1 185 ? 73.969 58.123 234.119 1.00 123.61 185 LEU B O 1
ATOM 2812 N N . VAL B 1 186 ? 73.496 60.191 234.885 1.00 116.84 186 VAL B N 1
ATOM 2813 C CA . VAL B 1 186 ? 74.795 60.359 235.527 1.00 118.09 186 VAL B CA 1
ATOM 2814 C C . VAL B 1 186 ? 74.964 59.351 236.657 1.00 121.34 186 VAL B C 1
ATOM 2815 O O . VAL B 1 186 ? 74.041 59.109 237.446 1.00 123.71 186 VAL B O 1
ATOM 2819 N N . LYS B 1 187 ? 76.154 58.756 236.737 1.00 118.83 187 LYS B N 1
ATOM 2820 C CA . LYS B 1 187 ? 76.485 57.766 237.756 1.00 117.31 187 LYS B CA 1
ATOM 2821 C C . LYS B 1 187 ? 77.766 58.194 238.454 1.00 121.35 187 LYS B C 1
ATOM 2822 O O . LYS B 1 187 ? 78.795 58.390 237.798 1.00 122.12 187 LYS B O 1
ATOM 2824 N N . VAL B 1 188 ? 77.707 58.331 239.776 1.00 116.20 188 VAL B N 1
ATOM 2825 C CA . VAL B 1 188 ? 78.842 58.765 240.583 1.00 115.60 188 VAL B CA 1
ATOM 2826 C C . VAL B 1 188 ? 79.160 57.674 241.598 1.00 115.29 188 VAL B C 1
ATOM 2827 O O . VAL B 1 188 ? 78.259 57.168 242.278 1.00 113.43 188 VAL B O 1
ATOM 2831 N N . ASN B 1 189 ? 80.440 57.305 241.689 1.00 112.22 189 ASN B N 1
ATOM 2832 C CA . ASN B 1 189 ? 80.925 56.275 242.608 1.00 112.15 189 ASN B CA 1
ATOM 2833 C C . ASN B 1 189 ? 81.903 56.917 243.583 1.00 113.38 189 ASN B C 1
ATOM 2834 O O . ASN B 1 189 ? 83.123 56.905 243.352 1.00 115.37 189 ASN B O 1
ATOM 2839 N N . PRO B 1 190 ? 81.414 57.494 244.685 1.00 110.76 190 PRO B N 1
ATOM 2840 C CA . PRO B 1 190 ? 82.334 58.166 245.617 1.00 110.18 190 PRO B CA 1
ATOM 2841 C C . PRO B 1 190 ? 83.294 57.217 246.308 1.00 111.84 190 PRO B C 1
ATOM 2842 O O . PRO B 1 190 ? 84.448 57.588 246.561 1.00 113.70 190 PRO B O 1
ATOM 2846 N N . LEU B 1 191 ? 82.856 55.999 246.621 1.00 107.20 191 LEU B N 1
ATOM 2847 C CA . LEU B 1 191 ? 83.673 55.038 247.348 1.00 108.55 191 LEU B CA 1
ATOM 2848 C C . LEU B 1 191 ? 84.570 54.213 246.434 1.00 107.38 191 LEU B C 1
ATOM 2849 O O . LEU B 1 191 ? 85.058 53.157 246.851 1.00 109.59 191 LEU B O 1
ATOM 2854 N N . ALA B 1 192 ? 84.799 54.672 245.202 1.00 106.10 192 ALA B N 1
ATOM 2855 C CA . ALA B 1 192 ? 85.634 53.920 244.271 1.00 105.80 192 ALA B CA 1
ATOM 2856 C C . ALA B 1 192 ? 87.059 53.789 244.794 1.00 106.49 192 ALA B C 1
ATOM 2857 O O . ALA B 1 192 ? 87.601 52.681 244.888 1.00 106.47 192 ALA B O 1
ATOM 2859 N N . ALA B 1 193 ? 87.682 54.914 245.150 1.00 107.29 193 ALA B N 1
ATOM 2860 C CA . ALA B 1 193 ? 89.067 54.904 245.603 1.00 109.25 193 ALA B CA 1
ATOM 2861 C C . ALA B 1 193 ? 89.240 54.313 246.996 1.00 111.34 193 ALA B C 1
ATOM 2862 O O . ALA B 1 193 ? 90.383 54.112 247.422 1.00 113.12 193 ALA B O 1
ATOM 2864 N N . TRP B 1 194 ? 88.154 54.026 247.709 1.00 111.71 194 TRP B N 1
ATOM 2865 C CA . TRP B 1 194 ? 88.270 53.532 249.074 1.00 112.52 194 TRP B CA 1
ATOM 2866 C C . TRP B 1 194 ? 88.752 52.085 249.092 1.00 112.29 194 TRP B C 1
ATOM 2867 O O . TRP B 1 194 ? 88.507 51.311 248.163 1.00 111.95 194 TRP B O 1
ATOM 2878 N N . THR B 1 195 ? 89.446 51.729 250.167 1.00 115.36 195 THR B N 1
ATOM 2879 C CA . THR B 1 195 ? 89.963 50.385 250.377 1.00 117.05 195 THR B CA 1
ATOM 2880 C C . THR B 1 195 ? 89.283 49.755 251.586 1.00 115.82 195 THR B C 1
ATOM 2881 O O . THR B 1 195 ? 88.510 50.400 252.301 1.00 117.73 195 THR B O 1
ATOM 2885 N N . ASP B 1 196 ? 89.580 48.472 251.808 1.00 114.77 196 ASP B N 1
ATOM 2886 C CA . ASP B 1 196 ? 89.020 47.776 252.962 1.00 116.52 196 ASP B CA 1
ATOM 2887 C C . ASP B 1 196 ? 89.454 48.439 254.263 1.00 117.84 196 ASP B C 1
ATOM 2888 O O . ASP B 1 196 ? 88.640 48.627 255.177 1.00 115.69 196 ASP B O 1
ATOM 2893 N N . GLN B 1 197 ? 90.733 48.810 254.360 1.00 119.31 197 GLN B N 1
ATOM 2894 C CA . GLN B 1 197 ? 91.207 49.524 255.539 1.00 118.77 197 GLN B CA 1
ATOM 2895 C C . GLN B 1 197 ? 90.510 50.871 255.676 1.00 118.26 197 GLN B C 1
ATOM 2896 O O . GLN B 1 197 ? 90.186 51.300 256.788 1.00 120.60 197 GLN B O 1
ATOM 2902 N N . ASP B 1 198 ? 90.261 51.546 254.551 1.00 118.16 198 ASP B N 1
ATOM 2903 C CA . ASP B 1 198 ? 89.580 52.837 254.589 1.00 118.13 198 ASP B CA 1
ATOM 2904 C C . ASP B 1 198 ? 88.167 52.696 255.142 1.00 117.20 198 ASP B C 1
ATOM 2905 O O . ASP B 1 198 ? 87.754 53.457 256.025 1.00 119.66 198 ASP B O 1
ATOM 2910 N N . VAL B 1 199 ? 87.407 51.730 254.623 1.00 113.39 199 VAL B N 1
ATOM 2911 C CA . VAL B 1 199 ? 86.037 51.537 255.088 1.00 113.35 199 VAL B CA 1
ATOM 2912 C C . VAL B 1 199 ? 86.022 51.100 256.549 1.00 115.11 199 VAL B C 1
ATOM 2913 O O . VAL B 1 199 ? 85.171 51.540 257.331 1.00 113.83 199 VAL B O 1
ATOM 2917 N N . GLN B 1 200 ? 86.963 50.238 256.943 1.00 115.54 200 GLN B N 1
ATOM 2918 C CA . GLN B 1 200 ? 87.063 49.834 258.343 1.00 112.73 200 GLN B CA 1
ATOM 2919 C C . GLN B 1 200 ? 87.316 51.038 259.244 1.00 113.42 200 GLN B C 1
ATOM 2920 O O . GLN B 1 200 ? 86.650 51.213 260.273 1.00 112.51 200 GLN B O 1
ATOM 2922 N N . GLU B 1 201 ? 88.292 51.872 258.875 1.00 115.15 201 GLU B N 1
ATOM 2923 C CA . GLU B 1 201 ? 88.624 53.040 259.683 1.00 115.39 201 GLU B CA 1
ATOM 2924 C C . GLU B 1 201 ? 87.459 54.017 259.746 1.00 115.70 201 GLU B C 1
ATOM 2925 O O . GLU B 1 201 ? 87.225 54.642 260.784 1.00 116.04 201 GLU B O 1
ATOM 2927 N N . TYR B 1 202 ? 86.713 54.160 258.648 1.00 114.28 202 TYR B N 1
ATOM 2928 C CA . TYR B 1 202 ? 85.556 55.050 258.664 1.00 114.09 202 TYR B CA 1
ATOM 2929 C C . TYR B 1 202 ? 84.462 54.512 259.579 1.00 112.96 202 TYR B C 1
ATOM 2930 O O . TYR B 1 202 ? 83.870 55.263 260.365 1.00 112.87 202 TYR B O 1
ATOM 2939 N N . ILE B 1 203 ? 84.169 53.212 259.476 1.00 112.48 203 ILE B N 1
ATOM 2940 C CA . ILE B 1 203 ? 83.195 52.582 260.364 1.00 113.25 203 ILE B CA 1
ATOM 2941 C C . ILE B 1 203 ? 83.581 52.810 261.819 1.00 117.61 203 ILE B C 1
ATOM 2942 O O . ILE B 1 203 ? 82.742 53.159 262.659 1.00 119.88 203 ILE B O 1
ATOM 2947 N N . ALA B 1 204 ? 84.863 52.617 262.137 1.00 117.84 204 ALA B N 1
ATOM 2948 C CA . ALA B 1 204 ? 85.325 52.822 263.507 1.00 117.68 204 ALA B CA 1
ATOM 2949 C C . ALA B 1 204 ? 85.161 54.277 263.936 1.00 119.55 204 ALA B C 1
ATOM 2950 O O . ALA B 1 204 ? 84.540 54.568 264.964 1.00 120.24 204 ALA B O 1
ATOM 2952 N N . ASP B 1 205 ? 85.710 55.208 263.152 1.00 121.94 205 ASP B N 1
ATOM 2953 C CA . ASP B 1 205 ? 85.747 56.613 263.541 1.00 122.80 205 ASP B CA 1
ATOM 2954 C C . ASP B 1 205 ? 84.367 57.254 263.582 1.00 120.70 205 ASP B C 1
ATOM 2955 O O . ASP B 1 205 ? 84.191 58.262 264.275 1.00 123.29 205 ASP B O 1
ATOM 2960 N N . ASN B 1 206 ? 83.387 56.707 262.863 1.00 117.01 206 ASN B N 1
ATOM 2961 C CA . ASN B 1 206 ? 82.073 57.329 262.778 1.00 117.60 206 ASN B CA 1
ATOM 2962 C C . ASN B 1 206 ? 80.964 56.507 263.419 1.00 114.68 206 ASN B C 1
ATOM 2963 O O . ASN B 1 206 ? 79.808 56.944 263.399 1.00 112.22 206 ASN B O 1
ATOM 2968 N N . ASP B 1 207 ? 81.281 55.349 264.000 1.00 116.39 207 ASP B N 1
ATOM 2969 C CA . ASP B 1 207 ? 80.299 54.493 264.670 1.00 120.21 207 ASP B CA 1
ATOM 2970 C C . ASP B 1 207 ? 79.099 54.219 263.761 1.00 119.84 207 ASP B C 1
ATOM 2971 O O . ASP B 1 207 ? 77.946 54.498 264.095 1.00 118.94 207 ASP B O 1
ATOM 2976 N N . VAL B 1 208 ? 79.395 53.666 262.594 1.00 117.51 208 VAL B N 1
ATOM 2977 C CA . VAL B 1 208 ? 78.391 53.441 261.562 1.00 115.74 208 VAL B CA 1
ATOM 2978 C C . VAL B 1 208 ? 77.784 52.056 261.729 1.00 113.19 208 VAL B C 1
ATOM 2979 O O . VAL B 1 208 ? 78.480 51.090 262.064 1.00 111.91 208 VAL B O 1
ATOM 2983 N N . LEU B 1 209 ? 76.477 51.962 261.493 1.00 110.41 209 LEU B N 1
ATOM 2984 C CA . LEU B 1 209 ? 75.779 50.690 261.616 1.00 108.43 209 LEU B CA 1
ATOM 2985 C C . LEU B 1 209 ? 76.283 49.708 260.565 1.00 108.09 209 LEU B C 1
ATOM 2986 O O . LEU B 1 209 ? 76.542 50.081 259.417 1.00 107.32 209 LEU B O 1
ATOM 2991 N N . VAL B 1 210 ? 76.416 48.446 260.962 1.00 103.74 210 VAL B N 1
ATOM 2992 C CA . VAL B 1 210 ? 76.913 47.392 260.088 1.00 100.34 210 VAL B CA 1
ATOM 2993 C C . VAL B 1 210 ? 75.935 46.228 260.123 1.00 100.73 210 VAL B C 1
ATOM 2994 O O . VAL B 1 210 ? 75.412 45.877 261.186 1.00 103.78 210 VAL B O 1
ATOM 2998 N N . ASN B 1 211 ? 75.679 45.641 258.959 1.00 101.02 211 ASN B N 1
ATOM 2999 C CA . ASN B 1 211 ? 74.836 44.460 258.898 1.00 98.26 211 ASN B CA 1
ATOM 3000 C C . ASN B 1 211 ? 75.477 43.333 259.705 1.00 99.92 211 ASN B C 1
ATOM 3001 O O . ASN B 1 211 ? 76.691 43.113 259.606 1.00 101.25 211 ASN B O 1
ATOM 3006 N N . PRO B 1 212 ? 74.704 42.614 260.522 1.00 99.35 212 PRO B N 1
ATOM 3007 C CA . PRO B 1 212 ? 75.311 41.592 261.391 1.00 98.65 212 PRO B CA 1
ATOM 3008 C C . PRO B 1 212 ? 76.018 40.479 260.637 1.00 101.21 212 PRO B C 1
ATOM 3009 O O . PRO B 1 212 ? 76.928 39.852 261.195 1.00 103.04 212 PRO B O 1
ATOM 3013 N N . LEU B 1 213 ? 75.633 40.209 259.386 1.00 100.78 213 LEU B N 1
ATOM 3014 C CA . LEU B 1 213 ? 76.265 39.124 258.642 1.00 100.91 213 LEU B CA 1
ATOM 3015 C C . LEU B 1 213 ? 77.724 39.422 258.316 1.00 101.81 213 LEU B C 1
ATOM 3016 O O . LEU B 1 213 ? 78.513 38.489 258.124 1.00 103.08 213 LEU B O 1
ATOM 3021 N N . VAL B 1 214 ? 78.104 40.701 258.249 1.00 101.23 214 VAL B N 1
ATOM 3022 C CA . VAL B 1 214 ? 79.502 41.041 257.992 1.00 101.44 214 VAL B CA 1
ATOM 3023 C C . VAL B 1 214 ? 80.389 40.529 259.120 1.00 102.77 214 VAL B C 1
ATOM 3024 O O . VAL B 1 214 ? 81.509 40.059 258.884 1.00 101.93 214 VAL B O 1
ATOM 3028 N N . ARG B 1 215 ? 79.902 40.603 260.361 1.00 105.58 215 ARG B N 1
ATOM 3029 C CA . ARG B 1 215 ? 80.649 40.031 261.476 1.00 103.52 215 ARG B CA 1
ATOM 3030 C C . ARG B 1 215 ? 80.666 38.510 261.412 1.00 101.52 215 ARG B C 1
ATOM 3031 O O . ARG B 1 215 ? 81.636 37.883 261.852 1.00 101.42 215 ARG B O 1
ATOM 3033 N N . GLU B 1 216 ? 79.611 37.904 260.877 1.00 105.72 216 GLU B N 1
ATOM 3034 C CA . GLU B 1 216 ? 79.513 36.449 260.776 1.00 105.95 216 GLU B CA 1
ATOM 3035 C C . GLU B 1 216 ? 80.012 35.937 259.426 1.00 107.37 216 GLU B C 1
ATOM 3036 O O . GLU B 1 216 ? 79.338 35.168 258.742 1.00 107.12 216 GLU B O 1
ATOM 3042 N N . GLY B 1 217 ? 81.215 36.360 259.040 1.00 107.58 217 GLY B N 1
ATOM 3043 C CA . GLY B 1 217 ? 81.877 35.847 257.853 1.00 107.21 217 GLY B CA 1
ATOM 3044 C C . GLY B 1 217 ? 81.170 36.059 256.528 1.00 106.04 217 GLY B C 1
ATOM 3045 O O . GLY B 1 217 ? 80.874 35.091 255.822 1.00 106.40 217 GLY B O 1
ATOM 3046 N N . TYR B 1 218 ? 80.903 37.311 256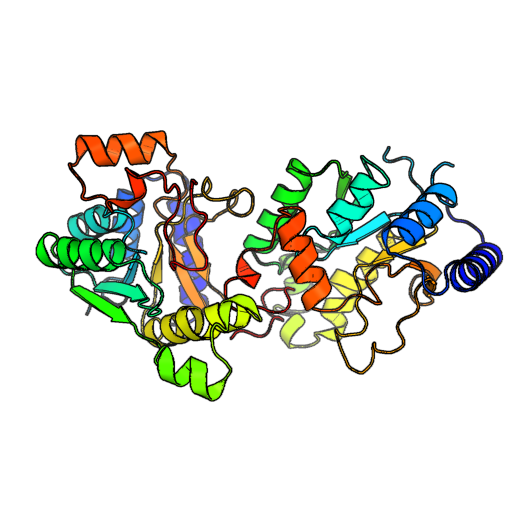.164 1.00 103.67 218 TYR B N 1
ATOM 3047 C CA . TYR B 1 218 ? 80.278 37.633 254.881 1.00 99.93 218 TYR B CA 1
ATOM 3048 C C . TYR B 1 218 ? 80.957 38.869 254.306 1.00 102.07 218 TYR B C 1
ATOM 3049 O O . TYR B 1 218 ? 80.682 39.998 254.745 1.00 101.78 218 TYR B O 1
ATOM 3058 N N . PRO B 1 219 ? 81.845 38.700 253.324 1.00 103.86 219 PRO B N 1
ATOM 3059 C CA . PRO B 1 219 ? 82.518 39.863 252.727 1.00 104.63 219 PRO B CA 1
ATOM 3060 C C . PRO B 1 219 ? 81.565 40.763 251.956 1.00 103.94 219 PRO B C 1
ATOM 3061 O O . PRO B 1 219 ? 81.613 41.990 252.096 1.00 104.13 219 PRO B O 1
ATOM 3065 N N . SER B 1 220 ? 80.697 40.170 251.138 1.00 99.33 220 SER B N 1
ATOM 3066 C CA . SER B 1 220 ? 79.685 40.913 250.403 1.00 98.55 220 SER B CA 1
ATOM 3067 C C . SER B 1 220 ? 78.317 40.322 250.708 1.00 98.52 220 SER B C 1
ATOM 3068 O O . SER B 1 220 ? 78.183 39.119 250.948 1.00 97.81 220 SER B O 1
ATOM 3071 N N . ILE B 1 221 ? 77.302 41.181 250.706 1.00 95.30 221 ILE B N 1
ATOM 3072 C CA . ILE B 1 221 ? 75.935 40.785 251.018 1.00 96.41 221 ILE B CA 1
ATOM 3073 C C . ILE B 1 221 ? 75.050 41.066 249.812 1.00 98.50 221 ILE B C 1
ATOM 3074 O O . ILE B 1 221 ? 75.118 42.151 249.223 1.00 98.90 221 ILE B O 1
ATOM 3079 N N . GLY B 1 222 ? 74.227 40.095 249.456 1.00 95.98 222 GLY B N 1
ATOM 3080 C CA . GLY B 1 222 ? 73.251 40.239 248.390 1.00 92.85 222 GLY B CA 1
ATOM 3081 C C . GLY B 1 222 ? 72.052 39.379 248.711 1.00 94.71 222 GLY B C 1
ATOM 3082 O O . GLY B 1 222 ? 71.716 39.174 249.882 1.00 97.57 222 GLY B O 1
ATOM 3083 N N . CYS B 1 223 ? 71.400 38.871 247.669 1.00 91.17 223 CYS B N 1
ATOM 3084 C CA . CYS B 1 223 ? 70.296 37.947 247.877 1.00 90.45 223 CYS B CA 1
ATOM 3085 C C . CYS B 1 223 ? 70.807 36.666 248.525 1.00 91.86 223 CYS B C 1
ATOM 3086 O O . CYS B 1 223 ? 71.929 36.219 248.271 1.00 92.57 223 CYS B O 1
ATOM 3089 N N . ALA B 1 224 ? 69.971 36.080 249.382 1.00 93.51 224 ALA B N 1
ATOM 3090 C CA . ALA B 1 224 ? 70.389 34.902 250.140 1.00 92.89 224 ALA B CA 1
ATOM 3091 C C . ALA B 1 224 ? 70.806 33.729 249.261 1.00 93.75 224 ALA B C 1
ATOM 3092 O O . ALA B 1 224 ? 71.849 33.117 249.547 1.00 93.83 224 ALA B O 1
ATOM 3094 N N . PRO B 1 225 ? 70.072 33.354 248.204 1.00 95.17 225 PRO B N 1
ATOM 3095 C CA . PRO B 1 225 ? 70.510 32.199 247.404 1.00 96.25 225 PRO B CA 1
ATOM 3096 C C . PRO B 1 225 ? 71.751 32.463 246.569 1.00 95.72 225 PRO B C 1
ATOM 3097 O O . PRO B 1 225 ? 72.397 31.500 246.137 1.00 95.79 225 PRO B O 1
ATOM 3101 N N . CYS B 1 226 ? 72.106 33.725 246.323 1.00 97.69 226 CYS B N 1
ATOM 3102 C CA . CYS B 1 226 ? 73.212 34.062 245.435 1.00 96.88 226 CYS B CA 1
ATOM 3103 C C . CYS B 1 226 ? 74.370 34.735 246.166 1.00 97.72 226 CYS B C 1
ATOM 3104 O O . CYS B 1 226 ? 75.166 35.440 245.539 1.00 97.93 226 CYS B O 1
ATOM 3107 N N . THR B 1 227 ? 74.482 34.534 247.476 1.00 98.79 227 THR B N 1
ATOM 3108 C CA . THR B 1 227 ? 75.563 35.098 248.272 1.00 98.31 227 THR B CA 1
ATOM 3109 C C . THR B 1 227 ? 76.482 33.980 248.747 1.00 98.17 227 T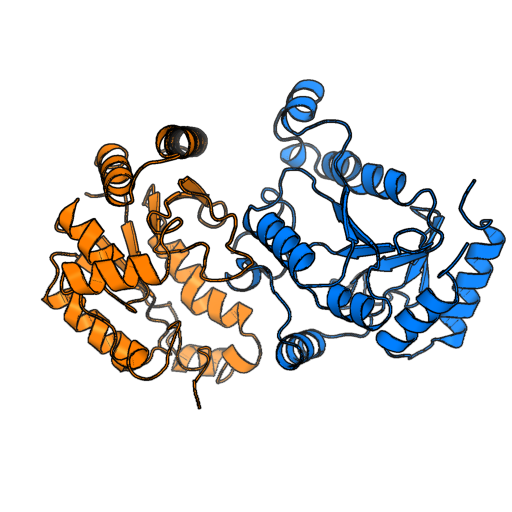HR B C 1
ATOM 3110 O O . THR B 1 227 ? 76.010 32.951 249.240 1.00 98.15 227 THR B O 1
ATOM 3114 N N . ALA B 1 228 ? 77.788 34.185 248.596 1.00 98.62 228 ALA B N 1
ATOM 3115 C CA . ALA B 1 228 ? 78.762 33.165 248.963 1.00 98.03 228 ALA B CA 1
ATOM 3116 C C . ALA B 1 228 ? 78.796 32.989 250.477 1.00 101.92 228 ALA B C 1
ATOM 3117 O O . ALA B 1 228 ? 79.151 33.917 251.211 1.00 104.42 228 ALA B O 1
ATOM 3119 N N . LYS B 1 229 ? 78.423 31.798 250.941 1.00 104.88 229 LYS B N 1
ATOM 3120 C CA . LYS B 1 229 ? 78.438 31.482 252.360 1.00 105.83 229 LYS B CA 1
ATOM 3121 C C . LYS B 1 229 ? 79.851 31.111 252.812 1.00 106.50 229 LYS B C 1
ATOM 3122 O O . LYS B 1 229 ? 80.628 30.542 252.041 1.00 106.35 229 LYS B O 1
ATOM 3128 N N . PRO B 1 230 ? 80.208 31.427 254.061 1.00 110.49 230 PRO B N 1
ATOM 3129 C CA . PRO B 1 230 ? 81.570 31.102 254.519 1.00 111.35 230 PRO B CA 1
ATOM 3130 C C . PRO B 1 230 ? 81.775 29.623 254.788 1.00 113.32 230 PRO B C 1
ATOM 3131 O O . PRO B 1 230 ? 82.866 29.097 254.530 1.00 114.34 230 PRO B O 1
ATOM 3135 N N . ALA B 1 231 ? 80.761 28.936 255.303 1.00 116.91 231 ALA B N 1
ATOM 3136 C CA . ALA B 1 231 ? 80.877 27.518 255.619 1.00 117.49 231 ALA B CA 1
ATOM 3137 C C . ALA B 1 231 ? 79.550 26.802 255.392 1.00 117.55 231 ALA B C 1
ATOM 3138 O O . ALA B 1 231 ? 78.749 26.654 256.315 1.00 116.86 231 ALA B O 1
#

Radius of gyration: 23.99 Å; Cα contacts (8 Å, |Δi|>4): 735; chains: 2; bounding box: 53×58×65 Å

Nearest PDB structures (foldseek):
  7lhu-assembly1_A  TM=1.005E+00  e=7.784E-49  Mycobacterium tuberculosis
  7lhs-assembly1_A  TM=1.001E+00  e=9.809E-45  Mycobacterium tuberculosis
  7lhu-assembly2_B  TM=9.990E-01  e=4.109E-44  Mycobacterium tuberculosis
  7lhs-assembly2_B  TM=9.980E-01  e=2.181E-42  Mycobacterium tuberculosis
  6vpu-assembly2_B  TM=8.648E-01  e=1.706E-15  Vibrio vulnificus CMCP6

GO terms:
  GO:0051539 4 iron, 4 sulfur cluster binding (F, IDA)
  GO:0043866 adenylyl-sulfate reductase (thioredoxin) activity (F, IDA)
  GO:0043866 adenylyl-sulfate reductase (thioredoxin) activity (F, IMP)
  GO:0043866 adenylyl-sulfate reductase (thioredoxin) activity (F, EXP)
  GO:0005829 cytosol (C, TAS)

InterPro domains:
  IPR002500 Phosphoadenosine phosphosulphate reductase domain [PF01507] (60-228)
  IPR004511 Phosphoadenosine phosphosulphate/adenosine 5'-phosphosulphate reductase [MF_00063] (12-253)
  IPR004511 Phosphoadenosine phosphosulphate/adenosine 5'-phosphosulphate reductase [NF002537] (5-253)
  IPR004511 Phosphoadenosine phosphosulphate/adenosine 5'-phosphosulphate reductase [PIRSF000857] (12-253)
  IPR004511 Phosphoadenosine phosphosulphate/adenosine 5'-phosphosulphate reductase [TIGR00434] (67-252)
  IPR011798 Adenosine 5'-phosphosulphate reductase [TIGR02055] (65-251)
  IPR014729 Rossmann-like alpha/beta/alpha sandwich fold [G3DSA:3.40.50.620] (10-254)

Secondary structure (DSSP, 8-state):
--S--HHHHHHHHHHHHHHTTT--HHHHHHHHHHHSS------SEEEE--SSBSHHHHHHHHHSTTEEEEEE--S-B-HHHHHHHHHHHHHSSEEEEEE--SS-HHHHHHHH-S-HHHH-HHHHHIIIIIHHHHHHHTT-SEEEE---GGG-GGGTT--SEEEETTTTEEEE-TTSS--HHHHHHHHHHHT--B-HHHHTT-SS--BGGGS---/--HHHHHHHHHHHHHHTTT--HHHHHHHHHHHS-----EEEE--SSBSHHHHHHHHHSTTEEEEEE--S---HHHHHHHHHHHHHSSEEEEEE--SS-HHHHHHHH-S-HHHH-HHHHHIIIIIHHHHHHHTT-SEEEE---TTS-GGGTT--SEEEETTTTEEEE-TTSS--HHHHHHHHHHHT--B-HHHHTT-SS---GGGS----

Sequence (423 aa):
TTRLTEPQLRELAARGAAELDGATATDMLRWTDETFGDIWTTCNYVVASNMADAVLVDLAAKVRPGVPVIFLDTGYHFVETIGTRDAIESVYDVRVLNVTPEHTVAEQDELLGKDLFARNPHECCRLRKVVPLGKTLRGYSAWVTGLRRVDAPTRANAPLVSFDETFKLVKVNPLAAWTDQDVQEYIADNDVLVNPLVREGYPSIGCAPCTAKPLTEPQLRELAARGAAELDGATATDMLRWTDETFGDTCNYVVASNMADAVLVDLAAKVRPGVPVIFLDTGYHFVETIGTRDAIESVYDVRVLNVTPEHTVAEQDELLGKDLFARNPHECCRLRKVVPLGKTLRGYSAWVTGLRRVDAPTRANAPLVSFDETFKLVKVNPLAAWTDQDVQEYIADNDVLVNPLVREGYPSIGCAPCTAKPA

Foldseek 3Di:
DQEDDLVVQQVVLVVLLVVCPPHALLVSLLVVCVVFPASPANTQEEEEDQLQWCLVVQSNCVNPFQGEYEYQPLVLFDPLSVVSVVVCVVPGRYHYHYQFFPAHQVRCCVPPNHPVCVVPVPVSCCRRPVVSVLVVNVNHAEYEYQDEQVPDVVSVPPGQWHQDPSNSHIYGHNNHPPDPVRVVVSCVVPVIDGRVVCVVPAVDGDRPVPGDDD/DDLVVQQVLLVVLLVVVVPPALLVSLLSVQVVQDVVRLEEEEDQLQWCLVVVSNCVNPFQGEYEYQPLVLFDPLSVVSVVVCVVPGRYHYDHQFFPAHQVRCCVVPNHPVCVVPVPVSCCRRPVVSVLVVNVRHAEYEYQDECVPDVVSVVPGQWHADPSNGHIYGHNNHPPDPVRVVVSCVVPVIDGRVVVVVDFPDGDRPVPGDDPD

B-factor: mean 110.16, std 12.11, range [87.47, 150.08]

CATH classification: 3.40.50.620

Solvent-accessible surface area: 20335 Å² total; per-residue (Å²): 160,87,76,78,76,72,84,91,1,92,124,49,4,60,148,0,42,73,104,19,120,75,31,79,5,45,59,0,4,138,42,0,33,92,52,5,14,87,127,79,87,107,11,16,5,0,0,22,16,90,0,15,43,0,0,8,0,9,17,3,12,136,29,41,77,13,0,0,0,2,2,32,18,4,46,28,32,14,68,42,0,50,1,0,42,62,4,0,40,85,85,28,89,15,32,38,62,61,15,80,20,158,94,71,57,69,83,10,34,152,88,96,30,68,68,7,40,76,123,68,60,152,60,12,52,109,58,11,81,59,73,10,19,25,78,32,0,67,19,32,0,0,20,0,15,33,33,40,76,76,79,35,129,121,110,62,126,6,58,30,3,30,23,22,87,103,32,86,0,0,31,0,0,3,10,1,76,41,60,87,60,67,27,58,108,39,34,77,119,57,88,9,31,16,0,8,12,13,139,39,4,4,124,80,11,28,25,16,62,85,25,92,64,62,119,82,85,98,54,23,99,64,33,4,63,56,0,38,80,133,9,77,80,38,86,4,66,75,1,6,40,35,1,34,146,65,19,18,135,139,11,56,8,0,1,22,15,88,1,14,44,0,2,8,0,13,6,2,14,132,48,66,84,40,0,11,0,2,2,32,19,2,46,30,27,29,121,57,0,58,38,9,38,64,40,1,86,96,97,30,96,14,167,30,47,62,19,79,17,101,91,68,57,67,89,3,22,162,122,79,30,150,50,8,38,74,129,69,36,62,54,11,38,67,45,8,69,10,62,10,20,17,74,31,0,199,65,56,13,0,27,0,22,32,47,42,80,84,77,34,72,8,66,63,50,6,37,30,5,29,20,27,68,26,41,46,7,0,9,1,10,3,10,1,76,40,60,90,147,68,24,61,49,32,35,77,122,52,125,9,52,60,0,67,9,61,94,110,38,24,128,79,11,21,17,29,56,86,10,81,107,88,136

Organism: Mycobacterium tuberculosis (strain ATCC 25618 / H37Rv) (NCBI:txid83332)